Protein AF-A0A7S1BEJ1-F1 (afdb_monomer_lite)

Foldseek 3Di:
DDWDKDWDWDQDPVRDIDIDIKIFDFDPDALVPFQWDWDDPDPFFTQTQRSCLAAHGPTRTGPDIDDPDDDDDPSRCVRFPHWDQPVVVRDIDTADGGGDDDPPPPDDDDDDDDDDDDDDDDPDPPDPDDQDFFKAFWAFDFLVGDGDDFLAGFTAFTKWKKDFDFPPPDDPPDDDQFIAIAGEKAQDQFFFAAAADDQLQDDPPCPPSRPQDQDFLDPDDRDFDRADNRHHDYPRFKDFPLPDDGTPPWDFRQADPVNFTKTKDADDSGQKMWIFTKMWTPAKMFTFHPDDPDCDPVRDDTDGRDIQHGDIGTHTNGMPPPSGNHDGYQYPYQNHPNCVSSVFQKKKFDAASHDDPVCSRVGIMTTPRDPCVFSVFPKDKDQAPPGRWFFFQWKDWAPPFTQGDDRPATAHEIQNQRFFEDADPSSVVSCCVRQVWDQDPVFQWIKGACVSCPPPHRTWMWTATPPGWTFIFGNSLFFRQYDPPVPDPDDDPPDHNITTGRYGYDNPHGYDYNSRQNGSQWMWMQRSPVSMIMTGDDPGDDHDPPDD

InterPro domains:
  IPR021109 Aspartic peptidase domain superfamily [SSF50630] (210-518)

Organism: NCBI:txid216773

Secondary structure (DSSP, 8-state):
-EEEEEEEEEE-TT--EEEEEEEEEE-SS-GGGPPPEEEEEETTEEEEE-HHHHB-TTT-EEEEE--SS----HHHHTTSSEEEEETTTTEEEEET-------------------------------------EEEE-EEEETTSSB--TTTS-EEEEEEEEEE--S-TT--SS-PPPPEEEEEESS--S--EE-BSS-TT--TT-GGGS-S----SSS---------TT--B-GGGEEE-TTPPPPTT-EEEEE-TTSPEEEEEEEGGGTEEEEEEEEEESSEEEEEPPPPS---TT-PPPPEEEEEES-EEEEEEEEESTT-S---EEE-STT-HHHHHTT--EEEEE---SS-GGGGGG-EEEES--THHHHSSSEEEEE--STTEE-EEEEEETTS-EEEPPTTSPEEE-TT--SEEE--HHHHHHHHHHHT-EE-TTT-EEEEEHHHH-SSS--PEEEEETTTEEEEE-HHHHS------TTS-------SSEEEEEEEE-SS-EEE-HHHHHHSS-EEEEETTTTEEEEESS----------

Radius of gyration: 29.58 Å; chains: 1; bounding box: 91×78×64 Å

Sequence (548 aa):
GEWKEETIMHQDTNSNIYSETRQRLYAPFGQREAQNLSVKFLPDVVVSMPGNVWVTDKDGRTVFVTYHRNVFGLPLICSAKGWVFDDEHQVLHVVGGKRKDMILPMDKKAEVSSQNEKDDTGEKDDDPASPFDLEVPIDIWDVQSGPVEYGIVAPRYAIGYLHMDGNDSDDTTDGGAPFQQFTYDLGNPRFTTLISQECRACIPNDEDHCPSYVPSCEKNSTLCWPSHPYSFAPSTSYYDLASSSCPEGVEEAGFLEDGSRVCSMCFDGGDHSRFFTLAEASGNVLLLAPPSDKKDDNGSLQQIIHTIKNLQFGAMIRTVPPIDRVWANIGIGYRSSFLGQLNVTSVMLSMRSCGDTALFNDNKIIFNPAPWRYIESPSTTFSAPHNRMHLMDGFAFGMDTYVPLNSSDPFLIDTGNDNITVADKFVRQMLEEETGGTWNEDDGYLYVHEDFFNKSQERELTIVFHPGIEAIMPALAWAPVGRDEENNGSKRKLTGNMRKTIFSVGDHVNVLGLPFISCAGIDLVFDDQEHIFYIVGGTLNSPLSLQN

pLDDT: mean 73.97, std 19.06, range [26.23, 95.31]

Structure (mmCIF, N/CA/C/O backbone):
data_AF-A0A7S1BEJ1-F1
#
_entry.id   AF-A0A7S1BEJ1-F1
#
loop_
_atom_site.group_PDB
_atom_site.id
_atom_site.type_symbol
_atom_site.label_atom_id
_atom_site.label_alt_id
_atom_site.label_comp_id
_atom_site.label_asym_id
_atom_site.label_entity_id
_atom_site.label_seq_id
_atom_site.pdbx_PDB_ins_code
_atom_site.Cartn_x
_atom_site.Cartn_y
_atom_site.Cartn_z
_atom_site.occupancy
_atom_site.B_iso_or_equiv
_atom_site.auth_seq_id
_atom_site.auth_comp_id
_atom_site.auth_asym_id
_atom_site.auth_atom_id
_atom_site.pdbx_PDB_model_num
ATOM 1 N N . GLY A 1 1 ? -34.298 -36.357 25.812 1.00 81.56 1 GLY A N 1
ATOM 2 C CA . GLY A 1 1 ? -35.318 -35.334 26.089 1.00 81.56 1 GLY A CA 1
ATOM 3 C C . GLY A 1 1 ? -36.698 -35.900 25.846 1.00 81.56 1 GLY A C 1
ATOM 4 O O . GLY A 1 1 ? -36.796 -37.015 25.347 1.00 81.56 1 GLY A O 1
ATOM 5 N N . GLU A 1 2 ? -37.732 -35.143 26.192 1.00 92.69 2 GLU A N 1
ATOM 6 C CA . GLU A 1 2 ? -39.146 -35.477 25.977 1.00 92.69 2 GLU A CA 1
ATOM 7 C C . GLU A 1 2 ? -39.746 -34.515 24.942 1.00 92.69 2 GLU A C 1
ATOM 9 O O . GLU A 1 2 ? -39.470 -33.318 24.989 1.00 92.69 2 GLU A O 1
ATOM 14 N N . TRP A 1 3 ? -40.546 -35.020 24.002 1.00 93.69 3 TRP A N 1
ATOM 15 C CA . TRP A 1 3 ? -41.273 -34.177 23.051 1.00 93.69 3 TRP A CA 1
ATOM 16 C C . TRP A 1 3 ? -42.593 -33.712 23.667 1.00 93.69 3 TRP A C 1
ATOM 18 O O . TRP A 1 3 ? -43.375 -34.538 24.131 1.00 93.69 3 TRP A O 1
ATOM 28 N N . LYS A 1 4 ? -42.852 -32.402 23.653 1.00 93.25 4 LYS A N 1
ATOM 29 C CA . LYS A 1 4 ? -44.090 -31.795 24.165 1.00 93.25 4 LYS A CA 1
ATOM 30 C C . LYS A 1 4 ? -44.738 -30.936 23.092 1.00 93.25 4 LYS A C 1
ATOM 32 O O . LYS A 1 4 ? -44.036 -30.262 22.343 1.00 93.25 4 LYS A O 1
ATOM 37 N N . GLU A 1 5 ? -46.063 -30.955 23.015 1.00 93.06 5 GLU A N 1
ATOM 38 C CA . GLU A 1 5 ? -46.803 -30.079 22.106 1.00 93.06 5 GLU A CA 1
ATOM 39 C C . GLU A 1 5 ? -46.759 -28.625 22.589 1.00 93.06 5 GLU A C 1
ATOM 41 O O . GLU A 1 5 ? -47.086 -28.315 23.733 1.00 93.06 5 GLU A O 1
ATOM 46 N N . GLU A 1 6 ? -46.373 -27.727 21.688 1.00 88.94 6 GLU A N 1
ATOM 47 C CA . GLU A 1 6 ? -46.489 -26.283 21.825 1.00 88.94 6 GLU A CA 1
ATOM 48 C C . GLU A 1 6 ? -47.451 -25.772 20.753 1.00 88.94 6 GLU A C 1
ATOM 50 O O . GLU A 1 6 ? -47.273 -26.050 19.567 1.00 88.94 6 GLU A O 1
ATOM 55 N N . THR A 1 7 ? -48.446 -24.985 21.157 1.00 88.31 7 THR A N 1
ATOM 56 C CA . THR A 1 7 ? -49.274 -24.222 20.217 1.00 88.31 7 THR A CA 1
ATOM 57 C C . THR A 1 7 ? -48.805 -22.779 20.214 1.00 88.31 7 THR A C 1
ATOM 59 O O . THR A 1 7 ? -48.755 -22.137 21.264 1.00 88.31 7 THR A O 1
ATOM 62 N N . ILE A 1 8 ? -48.438 -22.280 19.039 1.00 83.88 8 ILE A N 1
ATOM 63 C CA . ILE A 1 8 ? -47.962 -20.914 18.844 1.00 83.88 8 ILE A CA 1
ATOM 64 C C . ILE A 1 8 ? -49.018 -20.129 18.100 1.00 83.88 8 ILE A C 1
ATOM 66 O O . ILE A 1 8 ? -49.513 -20.557 17.063 1.00 83.88 8 ILE A O 1
ATOM 70 N N . MET A 1 9 ? -49.345 -18.969 18.654 1.00 87.44 9 MET A N 1
ATOM 71 C CA . MET A 1 9 ? -50.264 -18.023 18.047 1.00 87.44 9 MET A CA 1
ATOM 72 C C . MET A 1 9 ? -49.454 -17.044 17.206 1.00 87.44 9 MET A C 1
ATOM 74 O O . MET A 1 9 ? -48.561 -16.368 17.717 1.00 87.44 9 MET A O 1
ATOM 78 N N . HIS A 1 10 ? -49.771 -16.981 15.924 1.00 83.81 10 HIS A N 1
ATOM 79 C CA . HIS A 1 10 ? -49.212 -16.031 14.981 1.00 83.81 10 HIS A CA 1
ATOM 80 C C . HIS A 1 10 ? -50.265 -14.977 14.658 1.00 83.81 10 HIS A C 1
ATOM 82 O O . HIS A 1 10 ? -51.442 -15.302 14.502 1.00 83.81 10 HIS A O 1
ATOM 88 N N . GLN A 1 11 ? -49.831 -13.726 14.545 1.00 89.81 11 GLN A N 1
ATOM 89 C CA . GLN A 1 11 ? -50.640 -12.632 14.027 1.00 89.81 11 GLN A CA 1
ATOM 90 C C . GLN A 1 11 ? -49.980 -12.149 12.739 1.00 89.81 11 GLN A C 1
ATOM 92 O O . GLN A 1 11 ? -48.809 -11.768 12.756 1.00 89.81 11 GLN A O 1
ATOM 97 N N . ASP A 1 12 ? -50.703 -12.220 11.623 1.00 83.25 12 ASP A N 1
ATOM 98 C CA . ASP A 1 12 ? 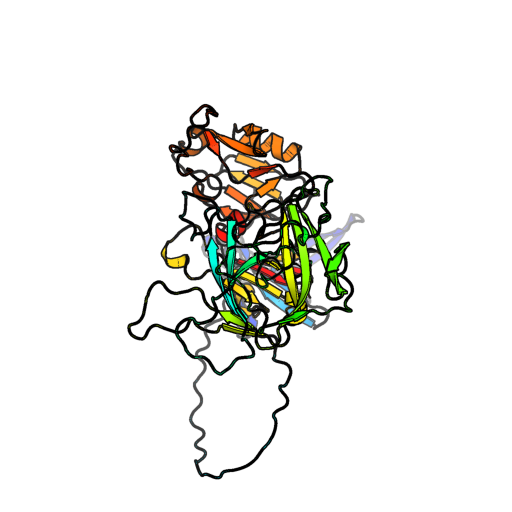-50.203 -11.694 10.354 1.00 83.25 12 ASP A CA 1
ATOM 99 C C . ASP A 1 12 ? -50.292 -10.155 10.306 1.00 83.25 12 ASP A C 1
ATOM 101 O O . ASP A 1 12 ? -50.854 -9.500 11.190 1.00 83.25 12 ASP A O 1
ATOM 105 N N . THR A 1 13 ? -49.745 -9.558 9.247 1.00 82.38 13 THR A N 1
ATOM 106 C CA . THR A 1 13 ? -49.783 -8.103 9.019 1.00 82.38 13 THR A CA 1
ATOM 107 C C . THR A 1 13 ? -51.200 -7.548 8.840 1.00 82.38 13 THR A C 1
ATOM 109 O O . THR A 1 13 ? -51.407 -6.347 9.003 1.00 82.38 13 THR A O 1
ATOM 112 N N . ASN A 1 14 ? -52.185 -8.408 8.570 1.00 88.81 14 ASN A N 1
ATOM 113 C CA . ASN A 1 14 ? -53.604 -8.069 8.474 1.00 88.81 14 ASN A CA 1
ATOM 114 C C . ASN A 1 14 ? -54.359 -8.319 9.792 1.00 88.81 14 ASN A C 1
ATOM 116 O O . ASN A 1 14 ? -55.584 -8.219 9.827 1.00 88.81 14 ASN A O 1
ATOM 120 N N . SER A 1 15 ? -53.645 -8.617 10.884 1.00 86.31 15 SER A N 1
ATOM 121 C CA . SER A 1 15 ? -54.206 -8.967 12.194 1.00 86.31 15 SER A CA 1
ATOM 122 C C . SER A 1 15 ? -55.048 -10.247 12.234 1.00 86.31 15 SER A C 1
ATOM 124 O O . SER A 1 15 ? -55.783 -10.461 13.200 1.00 86.31 15 SER A O 1
ATOM 126 N N . ASN A 1 16 ? -54.926 -11.133 11.245 1.00 85.81 16 ASN A N 1
ATOM 127 C CA . ASN A 1 16 ? -55.488 -12.472 11.350 1.00 85.81 16 ASN A CA 1
ATOM 128 C C . ASN A 1 16 ? -54.650 -13.292 12.325 1.00 85.81 16 ASN A C 1
ATOM 130 O O . ASN A 1 16 ? -53.423 -13.349 12.224 1.00 85.81 16 ASN A O 1
ATOM 134 N N . ILE A 1 17 ? -55.336 -13.954 13.252 1.00 88.12 17 ILE A N 1
ATOM 135 C CA . ILE A 1 17 ? -54.710 -14.842 14.221 1.00 88.12 17 ILE A CA 1
ATOM 136 C C . ILE A 1 17 ? -54.832 -16.274 13.709 1.00 88.12 17 ILE A C 1
ATOM 138 O O . ILE A 1 17 ? -55.942 -16.769 13.508 1.00 88.12 17 ILE A O 1
ATOM 142 N N . TYR A 1 18 ? -53.702 -16.952 13.537 1.00 88.94 18 TYR A N 1
ATOM 143 C CA . TYR A 1 18 ? -53.661 -18.385 13.254 1.00 88.94 18 TYR A CA 1
ATOM 144 C C . TYR A 1 18 ? -52.780 -19.106 14.272 1.00 88.94 18 TYR A C 1
ATOM 146 O O . TYR A 1 18 ? -51.861 -18.525 14.847 1.00 88.94 18 TYR A O 1
ATOM 154 N N . SER A 1 19 ? -53.082 -20.376 14.531 1.00 87.12 19 SER A N 1
ATOM 155 C CA . SER A 1 19 ? -52.344 -21.194 15.491 1.00 87.12 19 SER A CA 1
ATOM 156 C C . SER A 1 19 ? -51.588 -22.307 14.776 1.00 87.12 19 SER A C 1
ATOM 158 O O . SER A 1 19 ? -52.175 -23.031 13.973 1.00 87.12 19 SER A O 1
ATOM 160 N N . GLU A 1 20 ? -50.318 -22.490 15.116 1.00 86.62 20 GLU A N 1
ATOM 161 C CA . GLU A 1 20 ? -49.502 -23.619 14.672 1.00 86.62 20 GLU A CA 1
ATOM 162 C C . GLU A 1 20 ? -49.166 -24.504 15.877 1.00 86.62 20 GLU A C 1
ATOM 164 O O . GLU A 1 20 ? -48.533 -24.052 16.835 1.00 86.62 20 GLU A O 1
ATOM 169 N N . THR A 1 21 ? -49.597 -25.766 15.846 1.00 87.12 21 THR A N 1
ATOM 170 C CA . THR A 1 21 ? -49.218 -26.766 16.853 1.00 87.12 21 THR A CA 1
ATOM 171 C C . THR A 1 21 ? -48.009 -27.546 16.361 1.00 87.12 21 THR A C 1
ATOM 173 O O . THR A 1 21 ? -48.030 -28.122 15.274 1.00 87.12 21 THR A O 1
ATOM 176 N N . ARG A 1 22 ? -46.955 -27.582 17.175 1.00 90.31 22 ARG A N 1
ATOM 177 C CA . ARG A 1 22 ? -45.702 -28.283 16.882 1.00 90.31 22 ARG A CA 1
ATOM 178 C C . ARG A 1 22 ? -45.174 -28.973 18.127 1.00 90.31 22 ARG A C 1
ATOM 180 O O . ARG A 1 22 ? -45.293 -28.451 19.229 1.00 90.31 22 ARG A O 1
ATOM 187 N N . GLN A 1 23 ? -44.558 -30.137 17.975 1.00 92.75 23 GLN A N 1
ATOM 188 C CA . GLN A 1 23 ? -43.848 -30.781 19.079 1.00 92.75 23 GLN A CA 1
ATOM 189 C C . GLN A 1 23 ? -42.449 -30.184 19.212 1.00 92.75 23 GLN A C 1
ATOM 191 O O . GLN A 1 23 ? -41.734 -30.072 18.216 1.00 92.75 23 GLN A O 1
ATOM 196 N N . ARG A 1 24 ? -42.037 -29.844 20.431 1.00 92.19 24 ARG A N 1
ATOM 197 C CA . ARG A 1 24 ? -40.690 -29.380 20.769 1.00 92.19 24 ARG A CA 1
ATOM 198 C C . ARG A 1 24 ? -40.012 -30.355 21.720 1.00 92.19 24 ARG A C 1
ATOM 200 O O . ARG A 1 24 ? -40.651 -30.877 22.631 1.00 92.19 24 ARG A O 1
ATOM 207 N N . LEU A 1 25 ? -38.718 -30.583 21.522 1.00 93.25 25 LEU A N 1
ATOM 208 C CA . LEU A 1 25 ? -37.916 -31.398 22.425 1.00 93.25 25 LEU A CA 1
ATOM 209 C C . LEU A 1 25 ? -37.518 -30.579 23.658 1.00 93.25 25 LEU A C 1
ATOM 211 O O . LEU A 1 25 ? -36.999 -29.466 23.541 1.00 93.25 25 LEU A O 1
ATOM 215 N N . TYR A 1 26 ? -37.699 -31.166 24.832 1.00 92.81 26 TYR A N 1
ATOM 216 C CA . TYR A 1 26 ? -37.247 -30.639 26.112 1.00 92.81 26 TYR A CA 1
ATOM 217 C C . TYR A 1 26 ? -36.116 -31.508 26.661 1.00 92.81 26 TYR A C 1
ATOM 219 O O . TYR A 1 26 ? -36.224 -32.737 26.724 1.00 92.81 26 TYR A O 1
ATOM 227 N N . ALA A 1 27 ? -35.007 -30.881 27.032 1.00 90.12 27 ALA A N 1
ATOM 228 C CA . ALA A 1 27 ? -33.897 -31.515 27.718 1.00 90.12 27 ALA A CA 1
ATOM 229 C C . ALA A 1 27 ? -34.258 -31.769 29.194 1.00 90.12 27 ALA A C 1
ATOM 231 O O . ALA A 1 27 ? -34.987 -30.983 29.795 1.00 90.12 27 ALA A O 1
ATOM 232 N N . PRO A 1 28 ? -33.746 -32.852 29.805 1.00 87.50 28 PRO A N 1
ATOM 233 C CA . PRO A 1 28 ? -33.946 -33.126 31.229 1.00 87.50 28 PRO A CA 1
ATOM 234 C C . PRO A 1 28 ? -33.048 -32.268 32.143 1.00 87.50 28 PRO A C 1
ATOM 236 O O . PRO A 1 28 ? -32.980 -32.532 33.338 1.00 87.50 28 PRO A O 1
ATOM 239 N N . PHE A 1 29 ? -32.340 -31.286 31.584 1.00 84.00 29 PHE A N 1
ATOM 240 C CA . PHE A 1 29 ? -31.367 -30.424 32.249 1.00 84.00 29 PHE A CA 1
ATOM 241 C C . PHE A 1 29 ? -31.545 -28.969 31.796 1.00 84.00 29 PHE A C 1
ATOM 243 O O . PHE A 1 29 ? -32.095 -28.707 30.722 1.00 84.00 29 PHE A O 1
ATOM 250 N N . GLY A 1 30 ? -31.085 -28.029 32.623 1.00 80.75 30 GLY A N 1
ATOM 251 C CA . GLY A 1 30 ? -31.092 -26.595 32.318 1.00 80.75 30 GLY A CA 1
ATOM 252 C C . GLY A 1 30 ? -29.872 -26.146 31.508 1.00 80.75 30 GLY A C 1
ATOM 253 O O . GLY A 1 30 ? -28.947 -26.916 31.253 1.00 80.75 30 GLY A O 1
ATOM 254 N N . GLN A 1 31 ? -29.840 -24.863 31.145 1.00 77.69 31 GLN A N 1
ATOM 255 C CA . GLN A 1 31 ? -28.784 -24.257 30.322 1.00 77.69 31 GLN A CA 1
ATOM 256 C C . GLN A 1 31 ? -27.377 -24.444 30.895 1.00 77.69 31 GLN A C 1
ATOM 258 O O . GLN A 1 31 ? -26.431 -24.699 30.157 1.00 77.69 31 GLN A O 1
ATOM 263 N N . ARG A 1 32 ? -27.239 -24.320 32.222 1.00 75.00 32 ARG A N 1
ATOM 264 C CA . ARG A 1 32 ? -25.950 -24.405 32.930 1.00 75.00 32 ARG A CA 1
ATOM 265 C C . ARG A 1 32 ? -25.294 -25.782 32.847 1.00 75.00 32 ARG A C 1
ATOM 267 O O . ARG A 1 32 ? -24.093 -25.894 33.059 1.00 75.00 32 ARG A O 1
ATOM 274 N N . GLU A 1 33 ? -26.082 -26.809 32.555 1.00 79.56 33 GLU A N 1
ATOM 275 C CA . GLU A 1 33 ? -25.636 -28.198 32.430 1.00 79.56 33 GLU A CA 1
ATOM 276 C C . GLU A 1 33 ? -25.561 -28.646 30.961 1.00 79.56 33 GLU A C 1
ATOM 278 O O . GLU A 1 33 ? -25.064 -29.734 30.664 1.00 79.56 33 GLU A O 1
ATOM 283 N N . ALA A 1 34 ? -26.039 -27.815 30.029 1.00 84.88 34 ALA A N 1
ATOM 284 C CA . ALA A 1 34 ? -26.029 -28.123 28.611 1.00 84.88 34 ALA A CA 1
ATOM 285 C C . ALA A 1 34 ? -24.599 -28.040 28.056 1.00 84.88 34 ALA A C 1
ATOM 287 O O . ALA A 1 34 ? -23.943 -27.001 28.096 1.00 84.88 34 ALA A O 1
ATOM 288 N N . GLN A 1 35 ? -24.120 -29.152 27.503 1.00 89.56 35 GLN A N 1
ATOM 289 C CA . GLN A 1 35 ? -22.860 -29.192 26.761 1.00 89.56 35 GLN A CA 1
ATOM 290 C C . GLN A 1 35 ? -23.023 -28.561 25.376 1.00 89.56 35 GLN A C 1
ATOM 292 O O . GLN A 1 35 ? -24.140 -28.391 24.885 1.00 89.56 35 GLN A O 1
ATOM 297 N N . ASN A 1 36 ? -21.909 -28.256 24.712 1.00 88.88 36 ASN A N 1
ATOM 298 C CA . ASN A 1 36 ? -21.948 -27.802 23.325 1.00 88.88 36 ASN A CA 1
ATOM 299 C C . ASN A 1 36 ? -22.544 -28.888 22.421 1.00 88.88 36 ASN A C 1
ATOM 301 O O . ASN A 1 36 ? -22.179 -30.062 22.505 1.00 88.88 36 ASN A O 1
ATOM 305 N N . LEU A 1 37 ? -23.445 -28.481 21.533 1.00 88.62 37 LEU A N 1
ATOM 306 C CA . LEU A 1 37 ? -24.059 -29.349 20.539 1.00 88.62 37 LEU A CA 1
ATOM 307 C C . LEU A 1 37 ? -23.297 -29.229 19.222 1.00 88.62 37 LEU A C 1
ATOM 309 O O . LEU A 1 37 ? -23.280 -28.168 18.604 1.00 88.62 37 LEU A O 1
ATOM 313 N N . SER A 1 38 ? -22.689 -30.325 18.776 1.00 87.75 38 SER A N 1
ATOM 314 C CA . SER A 1 38 ? -21.991 -30.387 17.491 1.00 87.75 38 SER A CA 1
ATOM 315 C C . SER A 1 38 ? -22.916 -30.892 16.384 1.00 87.75 38 SER A C 1
ATOM 317 O O . SER A 1 38 ? -23.345 -32.047 16.409 1.00 87.75 38 SER A O 1
ATOM 319 N N . VAL A 1 39 ? -23.181 -30.048 15.388 1.00 84.06 39 VAL A N 1
ATOM 320 C CA . VAL A 1 39 ? -23.925 -30.400 14.172 1.00 84.06 39 VAL A CA 1
ATOM 321 C C . VAL A 1 39 ? -22.936 -30.687 13.047 1.00 84.06 39 VAL A C 1
ATOM 323 O O . VAL A 1 39 ? -22.055 -29.874 12.769 1.00 84.06 39 VAL A O 1
ATOM 326 N N . LYS A 1 40 ? -23.075 -31.854 12.411 1.00 82.56 40 LYS A N 1
ATOM 327 C CA . LYS A 1 40 ? -22.219 -32.297 11.302 1.00 82.56 40 LYS A CA 1
ATOM 328 C C . LYS A 1 40 ? -22.980 -32.190 9.985 1.00 82.56 40 LYS A C 1
ATOM 330 O O . LYS A 1 40 ? -24.031 -32.813 9.856 1.00 82.56 40 LYS A O 1
ATOM 335 N N . PHE A 1 41 ? -22.450 -31.423 9.037 1.00 70.25 41 PHE A N 1
ATOM 336 C CA . PHE A 1 41 ? -23.074 -31.191 7.724 1.00 70.25 41 PHE A CA 1
ATOM 337 C C . PHE A 1 41 ? -22.507 -32.123 6.646 1.00 70.25 41 PHE A C 1
ATOM 339 O O . PHE A 1 41 ? -23.242 -32.652 5.820 1.00 70.25 41 PHE A O 1
ATOM 346 N N . LEU A 1 42 ? -21.200 -32.372 6.719 1.00 68.00 42 LEU A N 1
ATOM 347 C CA . LEU A 1 42 ? -20.400 -33.291 5.905 1.00 68.00 42 LEU A CA 1
ATOM 348 C C . LEU A 1 42 ? -19.335 -33.928 6.828 1.00 68.00 42 LEU A C 1
ATOM 350 O O . LEU A 1 42 ? -19.236 -33.500 7.984 1.00 68.00 42 LEU A O 1
ATOM 354 N N . PRO A 1 43 ? -18.547 -34.936 6.392 1.00 56.78 43 PRO A N 1
ATOM 355 C CA . PRO A 1 43 ? -17.568 -35.617 7.255 1.00 56.78 43 PRO A CA 1
ATOM 356 C C . PRO A 1 43 ? -16.612 -34.659 7.986 1.00 56.78 43 PRO A C 1
ATOM 358 O O . PRO A 1 43 ? -16.205 -34.938 9.116 1.00 56.78 43 PRO A O 1
ATOM 361 N N . ASP A 1 44 ? -16.359 -33.502 7.369 1.00 64.88 44 ASP A N 1
ATOM 362 C CA . ASP A 1 44 ? -15.305 -32.567 7.750 1.00 64.88 44 ASP A CA 1
ATOM 363 C C . ASP A 1 44 ? -15.818 -31.245 8.347 1.00 64.88 44 ASP A C 1
ATOM 365 O O . ASP A 1 44 ? -15.019 -30.470 8.868 1.00 64.88 44 ASP A O 1
ATOM 369 N N . VAL A 1 45 ? -17.129 -30.971 8.295 1.00 72.19 45 VAL A N 1
ATOM 370 C CA . VAL A 1 45 ? -17.702 -29.682 8.728 1.00 72.19 45 VAL A CA 1
ATOM 371 C C . VAL A 1 45 ? -18.531 -29.871 9.990 1.00 72.19 45 VAL A C 1
ATOM 373 O O . VAL A 1 45 ? -19.605 -30.484 9.966 1.00 72.19 45 VAL A O 1
ATOM 376 N N . VAL A 1 46 ? -18.030 -29.309 11.093 1.00 81.00 46 VAL A N 1
ATOM 377 C CA . VAL A 1 46 ? -18.680 -29.342 12.406 1.00 81.00 46 VAL A CA 1
ATOM 378 C C . VAL A 1 46 ? -18.934 -27.925 12.905 1.00 81.00 46 VAL A C 1
ATOM 380 O O . VAL A 1 46 ? -17.993 -27.183 13.183 1.00 81.00 46 VAL A O 1
ATOM 383 N N . VAL A 1 47 ? -20.209 -27.584 13.095 1.00 81.75 47 VAL A N 1
ATOM 384 C CA . VAL A 1 47 ? -20.630 -26.351 13.777 1.00 81.75 47 VAL A CA 1
ATOM 385 C C . VAL A 1 47 ? -20.970 -26.698 15.219 1.00 81.75 47 VAL A C 1
ATOM 387 O O . VAL A 1 47 ? -21.748 -27.619 15.470 1.00 81.75 47 VAL A O 1
ATOM 390 N N . SER A 1 48 ? -20.372 -25.990 16.176 1.00 86.88 48 SER A N 1
ATOM 391 C CA . SER A 1 48 ? -20.629 -26.205 17.603 1.00 86.88 48 SER A CA 1
ATOM 392 C C . SER A 1 48 ? -21.488 -25.078 18.157 1.00 86.88 48 SER A C 1
ATOM 394 O O . SER A 1 48 ? -21.034 -23.944 18.233 1.00 86.88 48 SER A O 1
ATOM 396 N N . MET A 1 49 ? -22.708 -25.402 18.578 1.00 88.94 49 MET A N 1
ATOM 397 C CA . MET A 1 49 ? -23.584 -24.470 19.283 1.00 88.94 49 MET A CA 1
ATOM 398 C C . MET A 1 49 ? -23.304 -24.534 20.789 1.00 88.94 49 MET A C 1
ATOM 400 O O . MET A 1 49 ? -23.381 -25.629 21.361 1.00 88.94 49 MET A O 1
ATOM 404 N N . PRO A 1 50 ? -23.015 -23.405 21.456 1.00 87.25 50 PRO A N 1
ATOM 405 C CA . PRO A 1 50 ? -22.897 -23.352 22.908 1.00 87.25 50 PRO A CA 1
ATOM 406 C C . PRO A 1 50 ? -24.151 -23.871 23.621 1.00 87.25 50 PRO A C 1
ATOM 408 O O . PRO A 1 50 ? -25.267 -23.672 23.140 1.00 87.25 50 PRO A O 1
ATOM 411 N N . GLY A 1 51 ? -23.987 -24.504 24.787 1.00 86.69 51 GLY A N 1
ATOM 412 C CA . GLY A 1 51 ? -25.098 -25.032 25.598 1.00 86.69 51 GLY A CA 1
ATOM 413 C C . GLY A 1 51 ? -26.242 -24.038 25.821 1.00 86.69 51 GLY A C 1
ATOM 414 O O . GLY A 1 51 ? -27.417 -24.393 25.723 1.00 86.69 51 GLY A O 1
ATOM 415 N N . ASN A 1 52 ? -25.887 -22.767 26.022 1.00 84.81 52 ASN A N 1
ATOM 416 C CA . ASN A 1 52 ? -26.817 -21.658 26.207 1.00 84.81 52 ASN A CA 1
ATOM 417 C C . ASN A 1 52 ? -27.532 -21.151 24.959 1.00 84.81 52 ASN A C 1
ATOM 419 O O . ASN A 1 52 ? -28.454 -20.348 25.075 1.00 84.81 52 ASN A O 1
ATOM 423 N N . VAL A 1 53 ? -27.126 -21.610 23.782 1.00 85.62 53 VAL A N 1
ATOM 424 C CA . VAL A 1 53 ? -27.771 -21.267 22.514 1.00 85.62 53 VAL A CA 1
ATOM 425 C C . VAL A 1 53 ? -28.841 -22.295 22.155 1.00 85.62 53 VAL A C 1
ATOM 427 O O . VAL A 1 53 ? -29.875 -21.936 21.592 1.00 85.62 53 VAL A O 1
ATOM 430 N N . TRP A 1 54 ? -28.631 -23.575 22.491 1.00 89.44 54 TRP A N 1
ATOM 431 C CA . TRP A 1 54 ? -29.537 -24.650 22.075 1.00 89.44 54 TRP A CA 1
ATOM 432 C C . TRP A 1 54 ? -30.487 -25.168 23.174 1.00 89.44 54 TRP A C 1
ATOM 434 O O . TRP A 1 54 ? -31.445 -25.870 22.834 1.00 89.44 54 TRP A O 1
ATOM 444 N N . VAL A 1 55 ? -30.281 -24.788 24.446 1.00 90.19 55 VAL A N 1
ATOM 445 C CA . VAL A 1 55 ? -31.172 -25.055 25.599 1.00 90.19 55 VAL A CA 1
ATOM 446 C C . VAL A 1 55 ? -31.441 -23.761 26.371 1.00 90.19 55 VAL A C 1
ATOM 448 O O . VAL A 1 55 ? -30.517 -22.987 26.587 1.00 90.19 55 VAL A O 1
ATOM 451 N N . THR A 1 56 ? -32.674 -23.526 26.830 1.00 79.75 56 THR A N 1
ATOM 452 C CA . THR A 1 56 ? -33.021 -22.365 27.674 1.00 79.75 56 THR A CA 1
ATOM 453 C C . THR A 1 56 ? -33.054 -22.696 29.170 1.00 79.75 56 THR A C 1
ATOM 455 O O . THR A 1 56 ? -33.421 -23.796 29.587 1.00 79.75 56 THR A O 1
ATOM 458 N N . ASP A 1 57 ? -32.723 -21.698 29.997 1.00 66.69 57 ASP A N 1
ATOM 459 C CA . ASP A 1 57 ? -32.519 -21.827 31.451 1.00 66.69 57 ASP A CA 1
ATOM 460 C C . ASP A 1 57 ? -33.746 -22.233 32.289 1.00 66.69 57 ASP A C 1
ATOM 462 O O . ASP A 1 57 ? -33.586 -22.830 33.351 1.00 66.69 57 ASP A O 1
ATOM 466 N N . LYS A 1 58 ? -34.974 -21.899 31.873 1.00 68.94 58 LYS A N 1
ATOM 467 C CA . LYS A 1 58 ? -36.139 -21.945 32.784 1.00 68.94 58 LYS A CA 1
ATOM 468 C C . LYS A 1 58 ? -36.923 -23.259 32.779 1.00 68.94 58 LYS A C 1
ATOM 470 O O . LYS A 1 58 ? -37.622 -23.546 33.745 1.00 68.94 58 LYS A O 1
ATOM 475 N N . ASP A 1 59 ? -36.834 -24.034 31.710 1.00 81.50 59 ASP A N 1
ATOM 476 C CA . ASP A 1 59 ? -37.748 -25.147 31.443 1.00 81.50 59 ASP A CA 1
ATOM 477 C C . ASP A 1 59 ? -37.103 -26.300 30.658 1.00 81.50 59 ASP A C 1
ATOM 479 O O . ASP A 1 59 ? -37.782 -27.280 30.357 1.00 81.50 59 ASP A O 1
ATOM 483 N N . GLY A 1 60 ? -35.805 -26.213 30.336 1.00 86.25 60 GLY A N 1
ATOM 484 C CA . GLY A 1 60 ? -35.109 -27.212 29.517 1.00 86.25 60 GLY A CA 1
ATOM 485 C C . GLY A 1 60 ? -35.565 -27.202 28.056 1.00 86.25 60 GLY A C 1
ATOM 486 O O . GLY A 1 60 ? -35.361 -28.172 27.328 1.00 86.25 60 GLY A O 1
ATOM 487 N N . ARG A 1 61 ? -36.223 -26.130 27.603 1.00 90.12 61 ARG A N 1
ATOM 488 C CA . ARG A 1 61 ? -36.711 -25.999 26.229 1.00 90.12 61 ARG A CA 1
ATOM 489 C C . ARG A 1 61 ? -35.526 -25.956 25.264 1.00 90.12 61 ARG A C 1
ATOM 491 O O . ARG A 1 61 ? -34.586 -25.195 25.473 1.00 90.12 61 ARG A O 1
ATOM 498 N N . THR A 1 62 ? -35.563 -26.766 24.204 1.00 92.19 62 THR A N 1
ATOM 499 C CA . THR A 1 62 ? -34.471 -26.818 23.213 1.00 92.19 62 THR A CA 1
ATOM 500 C C . THR A 1 62 ? -34.848 -26.161 21.888 1.00 92.19 62 THR A C 1
ATOM 502 O O . THR A 1 62 ? -36.021 -25.876 21.625 1.00 92.19 62 THR A O 1
ATOM 505 N N . VAL A 1 63 ? -33.862 -25.958 21.015 1.00 89.25 63 VAL A N 1
ATOM 506 C CA . VAL A 1 63 ? -34.060 -25.462 19.638 1.00 89.25 63 VAL A CA 1
ATOM 507 C C . VAL A 1 63 ? -34.660 -26.497 18.678 1.00 89.25 63 VAL A C 1
ATOM 509 O O . VAL A 1 63 ? -35.044 -26.132 17.570 1.00 89.25 63 VAL A O 1
ATOM 512 N N . PHE A 1 64 ? -34.788 -27.765 19.083 1.00 89.94 64 PHE A N 1
ATOM 513 C CA . PHE A 1 64 ? -35.332 -28.822 18.229 1.00 89.94 64 PHE A CA 1
ATOM 514 C C . PHE A 1 64 ? -36.857 -28.846 18.261 1.00 89.94 64 PHE A C 1
ATOM 516 O O . PHE A 1 64 ? -37.479 -29.029 19.311 1.00 89.94 64 PHE A O 1
ATOM 523 N N . VAL A 1 65 ? -37.459 -28.708 17.083 1.00 89.06 65 VAL A N 1
ATOM 524 C CA . VAL A 1 65 ? -38.908 -28.672 16.891 1.00 89.06 65 VAL A CA 1
ATOM 525 C C . VAL A 1 65 ? -39.269 -29.543 15.699 1.00 89.06 65 VAL A C 1
ATOM 527 O O . VAL A 1 65 ? -38.542 -29.578 14.710 1.00 89.06 65 VAL A O 1
ATOM 530 N N . THR A 1 66 ? -40.395 -30.238 15.786 1.00 85.69 66 THR A N 1
ATOM 531 C CA . THR A 1 66 ? -41.000 -30.898 14.630 1.00 85.69 66 THR A CA 1
ATOM 532 C C . THR A 1 66 ? -41.484 -29.841 13.650 1.00 85.69 66 THR A C 1
ATOM 534 O O . THR A 1 66 ? -42.182 -28.893 14.008 1.00 85.69 66 THR A O 1
ATOM 537 N N . TYR A 1 67 ? -41.068 -29.996 12.403 1.00 79.56 67 TYR A N 1
ATOM 538 C CA . TYR A 1 67 ? -41.444 -29.128 11.304 1.00 79.56 67 TYR A CA 1
ATOM 539 C C . TYR A 1 67 ? -41.626 -29.992 10.059 1.00 79.56 67 TYR A C 1
ATOM 541 O O . TYR A 1 67 ? -41.122 -31.114 9.995 1.00 79.56 67 TYR A O 1
ATOM 549 N N . HIS A 1 68 ? -42.353 -29.497 9.060 1.00 75.69 68 HIS A N 1
ATOM 550 C CA . HIS A 1 68 ? -42.662 -30.282 7.859 1.00 75.69 68 HIS A CA 1
ATOM 551 C C . HIS A 1 68 ? -41.418 -30.598 6.999 1.00 75.69 68 HIS A C 1
ATOM 553 O O . HIS A 1 68 ? -41.495 -31.424 6.090 1.00 75.69 68 HIS A O 1
ATOM 559 N N . ARG A 1 69 ? -40.276 -29.951 7.281 1.00 77.75 69 ARG A N 1
ATOM 560 C CA . ARG A 1 69 ? -38.952 -30.187 6.683 1.00 77.75 69 ARG A CA 1
ATOM 561 C C . ARG A 1 69 ? -37.858 -29.980 7.730 1.00 77.75 69 ARG A C 1
ATOM 563 O O . ARG A 1 69 ? -38.066 -29.266 8.708 1.00 77.75 69 ARG A O 1
ATOM 570 N N . ASN A 1 70 ? -36.679 -30.545 7.483 1.00 78.81 70 ASN A N 1
ATOM 571 C CA . ASN A 1 70 ? -35.485 -30.207 8.254 1.00 78.81 70 ASN A CA 1
ATOM 572 C C . ASN A 1 70 ? -35.054 -28.785 7.889 1.00 78.81 70 ASN A C 1
ATOM 574 O O . ASN A 1 70 ? -34.745 -28.515 6.730 1.00 78.81 70 ASN A O 1
ATOM 578 N N . VAL A 1 71 ? -35.062 -27.883 8.867 1.00 81.38 71 VAL A N 1
ATOM 579 C CA . VAL A 1 71 ? -34.688 -26.477 8.687 1.00 81.38 71 VAL A CA 1
ATOM 580 C C . VAL A 1 71 ? -33.642 -26.121 9.729 1.00 81.38 71 VAL A C 1
ATOM 582 O O . VAL A 1 71 ? -33.817 -26.400 10.917 1.00 81.38 71 VAL A O 1
ATOM 585 N N . PHE A 1 72 ? -32.561 -25.484 9.289 1.00 83.19 72 PHE A N 1
ATOM 586 C CA . PHE A 1 72 ? -31.594 -24.882 10.192 1.00 83.19 72 PHE A CA 1
ATOM 587 C C . PHE A 1 72 ? -32.111 -23.515 10.630 1.00 83.19 72 PHE A C 1
ATOM 589 O O . PHE A 1 72 ? -32.27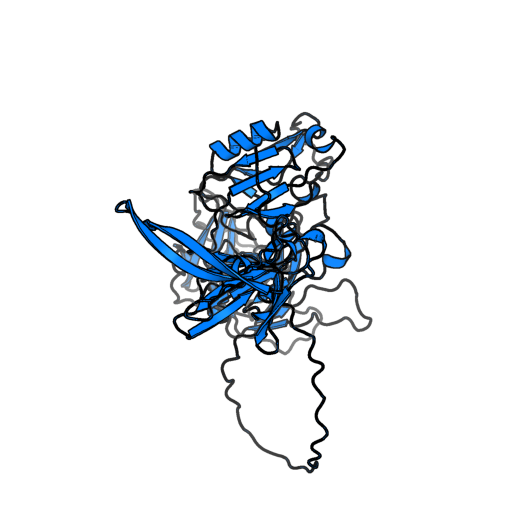1 -22.606 9.824 1.00 83.19 72 PHE A O 1
ATOM 596 N N . GLY A 1 73 ? -32.442 -23.395 11.914 1.00 82.69 73 GLY A N 1
ATOM 597 C CA . GLY A 1 73 ? -32.901 -22.137 12.490 1.00 82.69 73 GLY A CA 1
ATOM 598 C C . GLY A 1 73 ? -31.750 -21.188 12.822 1.00 82.69 73 GLY A C 1
ATOM 599 O O . GLY A 1 73 ? -30.592 -21.598 12.921 1.00 82.69 73 GLY A O 1
ATOM 600 N N . LEU A 1 74 ? -32.107 -19.933 13.106 1.00 80.31 74 LEU A N 1
ATOM 601 C CA . LEU A 1 74 ? -31.181 -18.877 13.529 1.00 80.31 74 LEU A CA 1
ATOM 602 C C . LEU A 1 74 ? -30.165 -19.294 14.607 1.00 80.31 74 LEU A C 1
ATOM 604 O O . LEU A 1 74 ? -29.006 -18.937 14.447 1.00 80.31 74 LEU A O 1
ATOM 608 N N . PRO A 1 75 ? -30.507 -20.080 15.652 1.00 84.25 75 PRO A N 1
ATOM 609 C CA . PRO A 1 75 ? -29.521 -20.464 16.666 1.00 84.25 75 PRO A CA 1
ATOM 610 C C . PRO A 1 75 ? -28.290 -21.175 16.091 1.00 84.25 75 PRO A C 1
ATOM 612 O O . PRO A 1 75 ? -27.173 -20.928 16.536 1.00 84.25 75 PRO A O 1
ATOM 615 N N . LEU A 1 76 ? -28.478 -22.024 15.075 1.00 83.88 76 LEU A N 1
ATOM 616 C CA . LEU A 1 76 ? -27.371 -22.702 14.404 1.00 83.88 76 LEU A CA 1
ATOM 617 C C . LEU A 1 76 ? -26.654 -21.775 13.426 1.00 83.88 76 LEU A C 1
ATOM 619 O O . LEU A 1 76 ? -25.427 -21.795 13.371 1.00 83.88 76 LEU A O 1
ATOM 623 N N . ILE A 1 77 ? -27.412 -20.951 12.697 1.00 82.50 77 ILE A N 1
ATOM 624 C CA . ILE A 1 77 ? -26.859 -19.992 11.736 1.00 82.50 77 ILE A CA 1
ATOM 625 C C . ILE A 1 77 ? -25.925 -19.009 12.461 1.00 82.50 77 ILE A C 1
ATOM 627 O O . ILE A 1 77 ? -24.770 -18.856 12.084 1.00 82.50 77 ILE A O 1
ATOM 631 N N . CYS A 1 78 ? -26.365 -18.442 13.581 1.00 78.56 78 CYS A N 1
ATOM 632 C CA . CYS A 1 78 ? -25.564 -17.531 14.398 1.00 78.56 78 CYS A CA 1
ATOM 633 C C . CYS A 1 78 ? -24.419 -18.219 15.168 1.00 78.56 78 CYS A C 1
ATOM 635 O O . CYS A 1 78 ? -23.615 -17.530 15.784 1.00 78.56 78 CYS A O 1
ATOM 637 N N . SER A 1 79 ? -24.352 -19.557 15.182 1.00 80.44 79 SER A N 1
ATOM 638 C CA . SER A 1 79 ? -23.274 -20.302 15.855 1.00 80.44 79 SER A CA 1
ATOM 639 C C . SER A 1 79 ? -22.095 -20.645 14.941 1.00 80.44 79 SER A C 1
ATOM 641 O O . SER A 1 79 ? -21.066 -21.108 15.433 1.00 80.44 79 SER A O 1
ATOM 643 N N . ALA A 1 80 ? -22.226 -20.463 13.624 1.00 78.50 80 ALA A N 1
ATOM 644 C CA . ALA A 1 80 ? -21.079 -20.487 12.717 1.00 78.50 80 ALA A CA 1
ATOM 645 C C . ALA A 1 80 ? -20.508 -19.071 12.568 1.00 78.50 80 ALA A C 1
ATOM 647 O O . ALA A 1 80 ? -21.210 -18.094 12.823 1.00 78.50 80 ALA A O 1
ATOM 648 N N . LYS A 1 81 ? -19.250 -18.949 12.126 1.00 73.69 81 LYS A N 1
ATOM 649 C CA . LYS A 1 81 ? -18.654 -17.627 11.868 1.00 73.69 81 LYS A CA 1
ATOM 650 C C . LYS A 1 81 ? -19.271 -16.946 10.643 1.00 73.69 81 LYS A C 1
ATOM 652 O O . LYS A 1 81 ? -19.236 -15.729 10.550 1.00 73.69 81 LYS A O 1
ATOM 657 N N . GLY A 1 82 ? -19.843 -17.724 9.726 1.00 75.94 82 GLY A N 1
ATOM 658 C CA . GLY A 1 82 ? -20.510 -17.210 8.537 1.00 75.94 82 GLY A CA 1
ATOM 659 C C . GLY A 1 82 ? -21.126 -18.316 7.688 1.00 75.94 82 GLY A C 1
ATOM 660 O O . GLY A 1 82 ? -20.793 -19.495 7.838 1.00 75.94 82 GLY A O 1
ATOM 661 N N . TRP A 1 83 ? -22.025 -17.911 6.795 1.00 82.06 83 TRP A N 1
ATOM 662 C CA . TRP A 1 83 ? -22.667 -18.768 5.802 1.00 82.06 83 TRP A CA 1
ATOM 663 C C . TRP A 1 83 ? -22.649 -18.045 4.465 1.00 82.06 83 TRP A C 1
ATOM 665 O O . TRP A 1 83 ? -23.081 -16.896 4.401 1.00 82.06 83 TRP A O 1
ATOM 675 N N . VAL A 1 84 ? -22.184 -18.718 3.417 1.00 80.12 84 VAL A N 1
ATOM 676 C CA . VAL A 1 84 ? -22.276 -18.216 2.042 1.00 80.12 84 VAL A CA 1
ATOM 677 C C . VAL A 1 84 ? -23.157 -19.172 1.257 1.00 80.12 84 VAL A C 1
ATOM 679 O O . VAL A 1 84 ? -22.860 -20.365 1.167 1.00 80.12 84 VAL A O 1
ATOM 682 N N . PHE A 1 85 ? -24.261 -18.641 0.742 1.00 84.00 85 PHE A N 1
ATOM 683 C CA . PHE A 1 85 ? -25.177 -19.350 -0.142 1.00 84.00 85 PHE A CA 1
ATOM 684 C C . PHE A 1 85 ? -24.762 -19.031 -1.577 1.00 84.00 85 PHE A C 1
ATOM 686 O O . PHE A 1 85 ? -25.029 -17.937 -2.068 1.00 84.00 85 PHE A O 1
ATOM 693 N N . ASP A 1 86 ? -24.057 -19.962 -2.211 1.00 79.56 86 ASP A N 1
ATOM 694 C CA . ASP A 1 86 ? -23.707 -19.876 -3.623 1.00 79.56 86 ASP A CA 1
ATOM 695 C C . ASP A 1 86 ? -24.839 -20.519 -4.433 1.00 79.56 86 ASP A C 1
ATOM 697 O O . ASP A 1 86 ? -24.873 -21.733 -4.667 1.00 79.56 86 ASP A O 1
ATOM 701 N N . ASP A 1 87 ? -25.823 -19.693 -4.789 1.00 79.94 87 ASP A N 1
ATOM 702 C CA . ASP A 1 87 ? -27.000 -20.130 -5.538 1.00 79.94 87 ASP A CA 1
ATOM 703 C C . ASP A 1 87 ? -26.651 -20.548 -6.977 1.00 79.94 87 ASP A C 1
ATOM 705 O O . ASP A 1 87 ? -27.338 -21.404 -7.545 1.00 79.94 87 ASP A O 1
ATOM 709 N N . GLU A 1 88 ? -25.585 -19.990 -7.559 1.00 71.25 88 GLU A N 1
ATOM 710 C CA . GLU A 1 88 ? -25.133 -20.306 -8.918 1.00 71.25 88 GLU A CA 1
ATOM 711 C C . GLU A 1 88 ? -24.604 -21.741 -8.997 1.00 71.25 88 GLU A C 1
ATOM 713 O O . GLU A 1 88 ? -25.012 -22.512 -9.872 1.00 71.25 88 GLU A O 1
ATOM 718 N N . HIS A 1 89 ? -23.785 -22.141 -8.024 1.00 72.94 89 HIS A N 1
ATOM 719 C CA . HIS A 1 89 ? -23.206 -23.484 -7.960 1.00 72.94 89 HIS A CA 1
ATOM 720 C C . HIS A 1 89 ? -24.017 -24.463 -7.098 1.00 72.94 89 HIS A C 1
ATOM 722 O O . HIS A 1 89 ? -23.681 -25.648 -7.035 1.00 72.94 89 HIS A O 1
ATOM 728 N N . GLN A 1 90 ? -25.098 -24.001 -6.456 1.00 77.50 90 GLN A N 1
ATOM 729 C CA . GLN A 1 90 ? -25.915 -24.774 -5.510 1.00 77.50 90 GLN A CA 1
ATOM 730 C C . GLN A 1 90 ? -25.088 -25.310 -4.323 1.00 77.50 90 GLN A C 1
ATOM 732 O O . GLN A 1 90 ? -25.293 -26.438 -3.859 1.00 77.50 90 GLN A O 1
ATOM 737 N N . VAL A 1 91 ? -24.143 -24.503 -3.827 1.00 76.19 91 VAL A N 1
ATOM 738 C CA . VAL A 1 91 ? -23.231 -24.854 -2.728 1.00 76.19 91 VAL A CA 1
ATOM 739 C C . VAL A 1 91 ? -23.499 -23.975 -1.505 1.00 76.19 91 VAL A C 1
ATOM 741 O O . VAL A 1 91 ? -23.804 -22.791 -1.603 1.00 76.19 91 VAL A O 1
ATOM 744 N N . LEU A 1 92 ? -23.381 -24.568 -0.315 1.00 76.19 92 LEU A N 1
ATOM 745 C CA . LEU A 1 92 ? -23.418 -23.853 0.958 1.00 76.19 92 LEU A CA 1
ATOM 746 C C . LEU A 1 92 ? -22.039 -23.913 1.614 1.00 76.19 92 LEU A C 1
ATOM 748 O O . LEU A 1 92 ? -21.595 -24.991 2.017 1.00 76.19 92 LEU A O 1
ATOM 752 N N . HIS A 1 93 ? -21.394 -22.762 1.779 1.00 76.94 93 HIS A N 1
ATOM 753 C CA . HIS A 1 93 ? -20.135 -22.659 2.511 1.00 76.94 93 HIS A CA 1
ATOM 754 C C . HIS A 1 93 ? -20.410 -22.291 3.968 1.00 76.94 93 HIS A C 1
ATOM 756 O O . HIS A 1 93 ? -21.149 -21.350 4.258 1.00 76.94 93 HIS A O 1
ATOM 762 N N . VAL A 1 94 ? -19.799 -23.034 4.892 1.00 74.56 94 VAL A N 1
ATOM 763 C CA . VAL A 1 94 ? -19.902 -22.794 6.338 1.00 74.56 94 VAL A CA 1
ATOM 764 C C . VAL A 1 94 ? -18.551 -22.311 6.847 1.00 74.56 94 VAL A C 1
ATOM 766 O O . VAL A 1 94 ? -17.592 -23.081 6.905 1.00 74.56 94 VAL A O 1
ATOM 769 N N . VAL A 1 95 ? -18.471 -21.040 7.227 1.00 69.31 95 VAL A N 1
ATOM 770 C CA . VAL A 1 95 ? -17.226 -20.401 7.662 1.00 69.31 95 VAL A CA 1
ATOM 771 C C . VAL A 1 95 ? -16.980 -20.709 9.143 1.00 69.31 95 VAL A C 1
ATOM 773 O O . VAL A 1 95 ? -17.866 -20.553 9.991 1.00 69.31 95 VAL A O 1
ATOM 776 N N . GLY A 1 96 ? -15.762 -21.152 9.473 1.00 57.25 96 GLY A N 1
ATOM 777 C CA . GLY A 1 96 ? -15.314 -21.369 10.855 1.00 57.25 96 GLY A CA 1
ATOM 778 C C . GLY A 1 96 ? -15.565 -22.759 11.460 1.00 57.25 96 GLY A C 1
ATOM 779 O O . GLY A 1 96 ? -15.462 -22.907 12.680 1.00 57.25 96 GLY A O 1
ATOM 780 N N . GLY A 1 97 ? -15.879 -23.781 10.657 1.00 53.94 97 GLY A N 1
ATOM 781 C CA . GLY A 1 97 ? -15.915 -25.172 11.125 1.00 53.94 97 GLY A CA 1
ATOM 782 C C . GLY A 1 97 ? -14.507 -25.709 11.418 1.00 53.94 97 GLY A C 1
ATOM 783 O O . GLY A 1 97 ? -13.601 -25.545 10.609 1.00 53.94 97 GLY A O 1
ATOM 784 N N . LYS A 1 98 ? -14.298 -26.378 12.562 1.00 48.91 98 LYS A N 1
ATOM 785 C CA . LYS A 1 98 ? -13.025 -27.076 12.822 1.00 48.91 98 LYS A CA 1
ATOM 786 C C . LYS A 1 98 ? -12.951 -28.327 11.947 1.00 48.91 98 LYS A C 1
ATOM 788 O O . LYS A 1 98 ? -13.707 -29.271 12.192 1.00 48.91 98 LYS A O 1
ATOM 793 N N . ARG A 1 99 ? -12.030 -28.360 10.980 1.00 39.69 99 ARG A N 1
ATOM 794 C CA . ARG A 1 99 ? -11.688 -29.596 10.267 1.00 39.69 99 ARG A CA 1
ATOM 795 C C . ARG A 1 99 ? -10.955 -30.519 11.242 1.00 39.69 99 ARG A C 1
ATOM 797 O O . ARG A 1 99 ? -10.052 -30.085 11.950 1.00 39.69 99 ARG A O 1
ATOM 804 N N . LYS A 1 100 ? -11.380 -31.779 11.352 1.00 35.94 100 LYS A N 1
ATOM 805 C CA . LYS A 1 100 ? -10.605 -32.784 12.091 1.00 35.94 100 LYS A CA 1
ATOM 806 C C . LYS A 1 100 ? -9.408 -33.148 11.219 1.00 35.94 100 LYS A C 1
ATOM 808 O O . LYS A 1 100 ? -9.630 -33.618 10.108 1.00 35.94 100 LYS A O 1
ATOM 813 N N . ASP A 1 101 ? -8.195 -32.940 11.726 1.00 31.48 101 ASP A N 1
ATOM 814 C CA . ASP A 1 101 ? -6.945 -33.299 11.053 1.00 31.48 101 ASP A CA 1
ATOM 815 C C . ASP A 1 101 ? -7.037 -34.708 10.462 1.00 31.48 101 ASP A C 1
ATOM 817 O O . ASP A 1 101 ? -7.143 -35.708 11.183 1.00 31.48 101 ASP A O 1
ATOM 821 N N . MET A 1 102 ? -7.038 -34.787 9.134 1.00 29.58 102 MET A N 1
ATOM 822 C CA . MET A 1 102 ? -6.979 -36.056 8.434 1.00 29.58 102 MET A CA 1
ATOM 823 C C . MET A 1 102 ? -5.504 -36.388 8.229 1.00 29.58 102 MET A C 1
ATOM 825 O O . MET A 1 102 ? -4.847 -35.858 7.338 1.00 29.58 102 MET A O 1
ATOM 829 N N . ILE A 1 103 ? -4.982 -37.284 9.069 1.00 29.80 103 ILE A N 1
ATOM 830 C CA . ILE A 1 103 ? -3.779 -38.050 8.745 1.00 29.80 103 ILE A CA 1
ATOM 831 C C . ILE A 1 103 ? -4.140 -38.872 7.505 1.00 29.80 103 ILE A C 1
ATOM 833 O O . ILE A 1 103 ? -4.846 -39.878 7.603 1.00 29.80 103 ILE A O 1
ATOM 837 N N . LEU A 1 104 ? -3.707 -38.412 6.332 1.00 26.23 104 LEU A N 1
ATOM 838 C CA . LEU A 1 104 ? -3.770 -39.202 5.110 1.00 26.23 104 LEU A CA 1
ATOM 839 C C . LEU A 1 104 ? -2.966 -40.494 5.338 1.00 26.23 104 LEU A C 1
ATOM 841 O O . LEU A 1 104 ? -1.802 -40.420 5.746 1.00 26.23 104 LEU A O 1
ATOM 845 N N . PRO A 1 105 ? -3.536 -41.684 5.091 1.00 27.03 105 PRO A N 1
ATOM 846 C CA . PRO A 1 105 ? -2.728 -42.882 5.004 1.00 27.03 105 PRO A CA 1
ATOM 847 C C . PRO A 1 105 ? -1.836 -42.734 3.770 1.00 27.03 105 PRO A C 1
ATOM 849 O O . PRO A 1 105 ? -2.329 -42.665 2.648 1.00 27.03 105 PRO A O 1
ATOM 852 N N . MET A 1 106 ? -0.520 -42.657 3.990 1.00 28.27 106 MET A N 1
ATOM 853 C CA . MET A 1 106 ? 0.470 -42.849 2.935 1.00 28.27 106 MET A CA 1
ATOM 854 C C . MET A 1 106 ? 0.209 -44.204 2.282 1.00 28.27 106 MET A C 1
ATOM 856 O O . MET A 1 106 ? 0.468 -45.253 2.883 1.00 28.27 106 MET A O 1
ATOM 860 N N . ASP A 1 107 ? -0.317 -44.174 1.062 1.00 29.75 107 ASP A N 1
ATOM 861 C CA . ASP A 1 107 ? -0.489 -45.378 0.279 1.00 29.75 107 ASP A CA 1
ATOM 862 C C . ASP A 1 107 ? 0.864 -45.905 -0.198 1.00 29.75 107 ASP A C 1
ATOM 864 O O . ASP A 1 107 ? 1.793 -45.187 -0.577 1.00 29.75 107 ASP A O 1
ATOM 868 N N . LYS A 1 108 ? 0.964 -47.223 -0.089 1.00 32.59 108 LYS A N 1
ATOM 869 C CA . LYS A 1 108 ? 2.141 -48.033 -0.356 1.00 32.59 108 LYS A CA 1
ATOM 870 C C . LYS A 1 108 ? 2.567 -47.925 -1.819 1.00 32.59 108 LYS A C 1
ATOM 872 O O . LYS A 1 108 ? 1.760 -48.124 -2.716 1.00 32.59 108 LYS A O 1
ATOM 877 N N . LYS A 1 109 ? 3.881 -47.758 -2.000 1.00 33.81 109 LYS A N 1
ATOM 878 C CA . LYS A 1 109 ? 4.729 -48.338 -3.057 1.00 33.81 109 LYS A CA 1
ATOM 879 C C . LYS A 1 109 ? 3.975 -48.907 -4.271 1.00 33.81 109 LYS A C 1
ATOM 881 O O . LYS A 1 109 ? 3.557 -50.063 -4.248 1.00 33.81 109 LYS A O 1
ATOM 886 N N . ALA A 1 110 ? 3.974 -48.157 -5.367 1.00 29.78 110 ALA A N 1
ATOM 887 C CA . ALA A 1 110 ? 4.054 -48.753 -6.693 1.00 29.78 110 ALA A CA 1
ATOM 888 C C . ALA A 1 110 ? 5.538 -48.815 -7.083 1.00 29.78 110 ALA A C 1
ATOM 890 O O . ALA A 1 110 ? 6.157 -47.806 -7.409 1.00 29.78 110 ALA A O 1
ATOM 891 N N . GLU A 1 111 ? 6.121 -50.008 -6.979 1.00 33.97 111 GLU A N 1
ATOM 892 C CA . GLU A 1 111 ? 7.335 -50.359 -7.711 1.00 33.97 111 GLU A CA 1
ATOM 893 C C . GLU A 1 111 ? 6.993 -50.381 -9.203 1.00 33.97 111 GLU A C 1
ATOM 895 O O . GLU A 1 111 ? 6.229 -51.238 -9.643 1.00 33.97 111 GLU A O 1
ATOM 900 N N . VAL A 1 112 ? 7.578 -49.476 -9.989 1.00 30.52 112 VAL A N 1
ATOM 901 C CA . VAL A 1 112 ? 7.823 -49.721 -11.412 1.00 30.52 112 VAL A CA 1
ATOM 902 C C . VAL A 1 112 ? 9.263 -49.326 -11.715 1.00 30.52 112 VAL A C 1
ATOM 904 O O . VAL A 1 112 ? 9.752 -48.266 -11.334 1.00 30.52 112 VAL A O 1
ATOM 907 N N . SER A 1 113 ? 9.934 -50.287 -12.330 1.00 28.03 113 SER A N 1
ATOM 908 C CA . SER A 1 113 ? 11.348 -50.408 -12.637 1.00 28.03 113 SER A CA 1
ATOM 909 C C . SER A 1 113 ? 11.939 -49.258 -13.446 1.00 28.03 113 SER A C 1
ATOM 911 O O . SER A 1 113 ? 11.371 -48.815 -14.440 1.00 28.03 113 SER A O 1
ATOM 913 N N . SER A 1 114 ? 13.171 -48.911 -13.089 1.00 32.50 114 SER A N 1
ATOM 914 C CA . SER A 1 114 ? 14.148 -48.273 -13.958 1.00 32.50 114 SER A CA 1
ATOM 915 C C . SER A 1 114 ? 14.513 -49.171 -15.147 1.00 32.50 114 SER A C 1
ATOM 917 O O . SER A 1 114 ? 14.823 -50.344 -14.950 1.00 32.50 114 SER A O 1
ATOM 919 N N . GLN A 1 115 ? 14.550 -48.603 -16.359 1.00 31.56 115 GLN A N 1
ATOM 920 C CA . GLN A 1 115 ? 15.628 -48.820 -17.335 1.00 31.56 115 GLN A CA 1
ATOM 921 C C . GLN A 1 115 ? 15.569 -47.809 -18.504 1.00 31.56 115 GLN A C 1
ATOM 923 O O . GLN A 1 115 ? 14.511 -47.513 -19.044 1.00 31.56 115 GLN A O 1
ATOM 928 N N . ASN A 1 116 ? 16.764 -47.288 -18.795 1.00 32.66 116 ASN A N 1
ATOM 929 C CA . ASN A 1 116 ? 17.262 -46.312 -19.778 1.00 32.66 116 ASN A CA 1
ATOM 930 C C . ASN A 1 116 ? 16.699 -46.310 -21.216 1.00 32.66 116 ASN A C 1
ATOM 932 O O . ASN A 1 116 ? 16.508 -47.379 -21.779 1.00 32.66 116 ASN A O 1
ATOM 936 N N . GLU A 1 117 ? 16.643 -45.114 -21.832 1.00 31.27 117 GLU A N 1
ATOM 937 C CA . GLU A 1 117 ? 17.322 -44.649 -23.083 1.00 31.27 117 GLU A CA 1
ATOM 938 C C . GLU A 1 117 ? 16.688 -43.296 -23.509 1.00 31.27 117 GLU A C 1
ATOM 940 O O . GLU A 1 117 ? 15.471 -43.189 -23.565 1.00 31.27 117 GLU A O 1
ATOM 945 N N . LYS A 1 118 ? 17.388 -42.1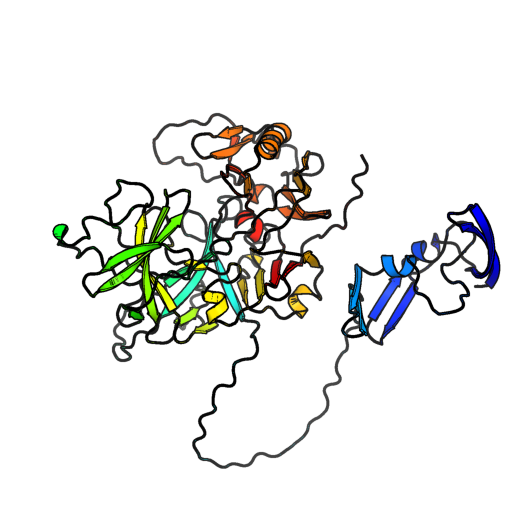54 -23.425 1.00 34.25 118 LYS A N 1
ATOM 946 C CA . LYS A 1 118 ? 18.238 -41.459 -24.424 1.00 34.25 118 LYS A CA 1
ATOM 947 C C . LYS A 1 118 ? 17.527 -40.943 -25.695 1.00 34.25 118 LYS A C 1
ATOM 949 O O . LYS A 1 118 ? 16.929 -41.722 -26.419 1.00 34.25 118 LYS A O 1
ATOM 954 N N . ASP A 1 119 ? 17.762 -39.647 -25.939 1.00 33.75 119 ASP A N 1
ATOM 955 C CA . ASP A 1 119 ? 17.537 -38.818 -27.138 1.00 33.75 119 ASP A CA 1
ATOM 956 C C . ASP A 1 119 ? 16.080 -38.550 -27.569 1.00 33.75 119 ASP A C 1
ATOM 958 O O . ASP A 1 119 ? 15.360 -39.437 -28.005 1.00 33.75 119 ASP A O 1
ATOM 962 N N . ASP A 1 120 ? 15.641 -37.290 -27.498 1.00 36.38 120 ASP A N 1
ATOM 963 C CA . ASP A 1 120 ? 15.717 -36.333 -28.619 1.00 36.38 120 ASP A CA 1
ATOM 964 C C . ASP A 1 120 ? 14.659 -35.212 -28.474 1.00 36.38 120 ASP A C 1
ATOM 966 O O . ASP A 1 120 ? 13.509 -35.436 -28.102 1.00 36.38 120 ASP A O 1
ATOM 970 N N . THR A 1 121 ? 15.132 -33.993 -28.726 1.00 41.62 121 THR A N 1
ATOM 971 C CA . THR A 1 121 ? 14.436 -32.744 -29.078 1.00 41.62 121 THR A CA 1
ATOM 972 C C . THR A 1 121 ? 12.897 -32.730 -29.080 1.00 41.62 121 THR A C 1
ATOM 974 O O . THR A 1 121 ? 12.227 -33.107 -30.037 1.00 41.62 121 THR A O 1
ATOM 977 N N . GLY A 1 122 ? 12.327 -32.137 -28.031 1.00 31.78 122 GLY A N 1
ATOM 978 C CA . GLY A 1 122 ? 10.976 -31.589 -28.054 1.00 31.78 122 GLY A CA 1
ATOM 979 C C . GLY A 1 122 ? 10.969 -30.291 -27.267 1.00 31.78 122 GLY A C 1
ATOM 980 O O . GLY A 1 122 ? 11.019 -30.334 -26.037 1.00 31.78 122 GLY A O 1
ATOM 981 N N . GLU A 1 123 ? 10.957 -29.160 -27.977 1.00 41.41 123 GLU A N 1
ATOM 982 C CA . GLU A 1 123 ? 10.500 -27.878 -27.441 1.00 41.41 123 GLU A CA 1
ATOM 983 C C . GLU A 1 123 ? 9.176 -28.139 -26.725 1.00 41.41 123 GLU A C 1
ATOM 985 O O . GLU A 1 123 ? 8.162 -28.472 -27.340 1.00 41.41 123 GLU A O 1
ATOM 990 N N . LYS A 1 124 ? 9.214 -28.085 -25.395 1.00 34.69 124 LYS A N 1
ATOM 991 C CA . LYS A 1 124 ? 8.001 -27.902 -24.623 1.00 34.69 124 LYS A CA 1
ATOM 992 C C . LYS A 1 124 ? 7.667 -26.436 -24.782 1.00 34.69 124 LYS A C 1
ATOM 994 O O . LYS A 1 124 ? 8.336 -25.598 -24.187 1.00 34.69 124 LYS A O 1
ATOM 999 N N . ASP A 1 125 ? 6.673 -26.168 -25.614 1.00 36.47 125 ASP A N 1
ATOM 1000 C CA . ASP A 1 125 ? 5.896 -24.948 -25.505 1.00 36.47 125 ASP A CA 1
ATOM 1001 C C . ASP A 1 125 ? 5.532 -24.779 -24.026 1.00 36.47 125 ASP A C 1
ATOM 1003 O O . ASP A 1 125 ? 4.919 -25.663 -23.416 1.00 36.47 125 ASP A O 1
ATOM 1007 N N . ASP A 1 126 ? 6.027 -23.690 -23.442 1.00 37.84 126 ASP A N 1
ATOM 1008 C CA . ASP A 1 126 ? 5.694 -23.237 -22.102 1.00 37.84 126 ASP A CA 1
ATOM 1009 C C . ASP A 1 126 ? 4.170 -23.030 -22.062 1.00 37.84 126 ASP A C 1
ATOM 1011 O O . ASP A 1 126 ? 3.657 -21.988 -22.475 1.00 37.84 126 ASP A O 1
ATOM 1015 N N . ASP A 1 127 ? 3.437 -24.049 -21.603 1.00 35.09 127 ASP A N 1
ATOM 1016 C CA . ASP A 1 127 ? 2.052 -23.906 -21.155 1.00 35.09 127 ASP A CA 1
ATOM 1017 C C . ASP A 1 127 ? 1.986 -22.657 -20.260 1.00 35.09 127 ASP A C 1
ATOM 1019 O O . ASP A 1 127 ? 2.845 -22.512 -19.379 1.00 35.09 127 ASP A O 1
ATOM 1023 N N . PRO A 1 128 ? 1.009 -21.746 -20.447 1.00 39.50 128 PRO A N 1
ATOM 1024 C CA . PRO A 1 128 ? 0.886 -20.576 -19.599 1.00 39.50 128 PRO A CA 1
ATOM 1025 C C . PRO A 1 128 ? 0.672 -21.062 -18.171 1.00 39.50 128 PRO A C 1
ATOM 1027 O O . PRO A 1 128 ? -0.379 -21.595 -17.815 1.00 39.50 128 PRO A O 1
ATOM 1030 N N . ALA A 1 129 ? 1.742 -20.925 -17.395 1.00 41.41 129 ALA A N 1
ATOM 1031 C CA . ALA A 1 129 ? 1.816 -21.015 -15.959 1.00 41.41 129 ALA A CA 1
ATOM 1032 C C . ALA A 1 129 ? 0.439 -20.811 -15.303 1.00 41.41 129 ALA A C 1
ATOM 1034 O O . ALA A 1 129 ? -0.155 -19.738 -15.412 1.00 41.41 129 ALA A O 1
ATOM 1035 N N . SER A 1 130 ? -0.047 -21.848 -14.608 1.00 44.50 130 SER A N 1
ATOM 1036 C CA . SER A 1 130 ? -1.044 -21.727 -13.533 1.00 44.50 130 SER A CA 1
ATOM 1037 C C . SER A 1 130 ? -0.840 -20.400 -12.791 1.00 44.50 130 SER A C 1
ATOM 1039 O O . SER A 1 130 ? 0.320 -20.079 -12.546 1.00 44.50 130 SER A O 1
ATOM 1041 N N . PRO A 1 131 ? -1.881 -19.641 -12.394 1.00 54.16 131 PRO A N 1
ATOM 1042 C CA . PRO A 1 131 ? -1.675 -18.419 -11.619 1.00 54.16 131 PRO A CA 1
ATOM 1043 C C . PRO A 1 131 ? -0.919 -18.798 -10.339 1.00 54.16 131 PRO A C 1
ATOM 1045 O O . PRO A 1 131 ? -1.452 -19.484 -9.467 1.00 54.16 131 PRO A O 1
ATOM 1048 N N . PHE A 1 132 ? 0.380 -18.500 -10.311 1.00 71.00 132 PHE A N 1
ATOM 1049 C CA . PHE A 1 132 ? 1.287 -18.968 -9.271 1.00 71.00 132 PHE A CA 1
ATOM 1050 C C . PHE A 1 132 ? 1.123 -18.079 -8.045 1.00 71.00 132 PHE A C 1
ATOM 1052 O O . PHE A 1 132 ? 1.159 -16.860 -8.169 1.00 71.00 132 PHE A O 1
ATOM 1059 N N . ASP A 1 133 ? 1.000 -18.718 -6.884 1.00 86.81 133 ASP A N 1
ATOM 1060 C CA . ASP A 1 133 ? 1.141 -18.123 -5.553 1.00 86.81 133 ASP A CA 1
ATOM 1061 C C . ASP A 1 133 ? 2.597 -17.656 -5.378 1.00 86.81 133 ASP A C 1
ATOM 1063 O O . ASP A 1 133 ? 3.459 -18.404 -4.906 1.00 86.81 133 ASP A O 1
ATOM 1067 N N . LEU A 1 134 ? 2.900 -16.462 -5.893 1.00 91.75 134 LEU A N 1
ATOM 1068 C CA . LEU A 1 134 ? 4.250 -15.913 -5.976 1.00 91.75 134 LEU A CA 1
ATOM 1069 C C . LEU A 1 134 ? 4.525 -15.031 -4.758 1.00 91.75 134 LEU A C 1
ATOM 1071 O O . LEU A 1 134 ? 4.071 -13.891 -4.690 1.00 91.75 134 LEU A O 1
ATOM 1075 N N . GLU A 1 135 ? 5.309 -15.550 -3.815 1.00 92.62 135 GLU A N 1
ATOM 1076 C CA . GLU A 1 135 ? 5.789 -14.790 -2.659 1.00 92.62 135 GLU A CA 1
ATOM 1077 C C . GLU A 1 135 ? 7.051 -13.996 -3.010 1.00 92.62 135 GLU A C 1
ATOM 1079 O O . GLU A 1 135 ? 8.082 -14.573 -3.356 1.00 92.62 135 GLU A O 1
ATOM 1084 N N . VAL A 1 136 ? 6.990 -12.673 -2.862 1.00 92.19 136 VAL A N 1
ATOM 1085 C CA . VAL A 1 136 ? 8.135 -11.775 -3.013 1.00 92.19 136 VAL A CA 1
ATOM 1086 C C . VAL A 1 136 ? 8.459 -11.145 -1.660 1.00 92.19 136 VAL A C 1
ATOM 1088 O O . VAL A 1 136 ? 7.690 -10.303 -1.186 1.00 92.19 136 VAL A O 1
ATOM 1091 N N . PRO A 1 137 ? 9.573 -11.539 -1.017 1.00 91.25 137 PRO A N 1
ATOM 1092 C CA . PRO A 1 137 ? 10.018 -10.900 0.212 1.00 91.25 137 PRO A CA 1
ATOM 1093 C C . PRO A 1 137 ? 10.410 -9.442 -0.052 1.00 91.25 137 PRO A C 1
ATOM 1095 O O . PRO A 1 137 ? 10.952 -9.121 -1.113 1.00 91.25 137 PRO A O 1
ATOM 1098 N N . ILE A 1 138 ? 10.140 -8.568 0.913 1.00 91.31 138 ILE A N 1
ATOM 1099 C CA . ILE A 1 138 ? 10.419 -7.132 0.833 1.00 91.31 138 ILE A CA 1
ATOM 1100 C C . ILE A 1 138 ? 11.048 -6.635 2.131 1.00 91.31 138 ILE A C 1
ATOM 1102 O O . ILE A 1 138 ? 10.845 -7.226 3.189 1.00 91.31 138 ILE A O 1
ATOM 1106 N N . ASP A 1 139 ? 11.724 -5.496 2.055 1.00 89.12 139 ASP A N 1
ATOM 1107 C CA . ASP A 1 139 ? 12.120 -4.740 3.240 1.00 89.12 139 ASP A CA 1
ATOM 1108 C C . ASP A 1 139 ? 11.165 -3.567 3.474 1.00 89.12 139 ASP A C 1
ATOM 1110 O O . ASP A 1 139 ? 10.594 -3.011 2.537 1.00 89.12 139 ASP A O 1
ATOM 1114 N N . ILE A 1 140 ? 11.013 -3.154 4.731 1.00 88.50 140 ILE A N 1
ATOM 1115 C CA . ILE A 1 140 ? 10.292 -1.929 5.085 1.00 88.50 140 ILE A CA 1
ATOM 1116 C C . ILE A 1 140 ? 11.312 -0.894 5.539 1.00 88.50 140 ILE A C 1
ATOM 1118 O O . ILE A 1 140 ? 12.019 -1.105 6.529 1.00 88.50 140 ILE A O 1
ATOM 1122 N N . TRP A 1 141 ? 11.405 0.212 4.805 1.00 86.88 141 TRP A N 1
ATOM 1123 C CA . TRP A 1 141 ? 12.379 1.272 5.048 1.00 86.88 141 TRP A CA 1
ATOM 1124 C C . TRP A 1 141 ? 11.729 2.560 5.544 1.00 86.88 141 TRP A C 1
ATOM 1126 O O . TRP A 1 141 ? 10.568 2.849 5.249 1.00 86.88 141 TRP A O 1
ATOM 1136 N N . ASP A 1 142 ? 12.501 3.343 6.290 1.00 83.69 142 ASP A N 1
ATOM 1137 C CA . ASP A 1 142 ? 12.125 4.667 6.771 1.00 83.69 142 ASP A CA 1
ATOM 1138 C C . ASP A 1 142 ? 12.497 5.784 5.772 1.00 83.69 142 ASP A C 1
ATOM 1140 O O . ASP A 1 142 ? 13.069 5.557 4.699 1.00 83.69 142 ASP A O 1
ATOM 1144 N N . VAL A 1 143 ? 12.192 7.032 6.137 1.00 77.62 143 VAL A N 1
ATOM 1145 C CA . VAL A 1 143 ? 12.513 8.225 5.331 1.00 77.62 143 VAL A CA 1
ATOM 1146 C C . VAL A 1 143 ? 14.018 8.436 5.106 1.00 77.62 143 VAL A C 1
ATOM 1148 O O . VAL A 1 143 ? 14.408 9.135 4.172 1.00 77.62 143 VAL A O 1
ATOM 1151 N N . GLN A 1 144 ? 14.884 7.827 5.924 1.00 75.56 144 GLN A N 1
ATOM 1152 C CA . GLN A 1 144 ? 16.343 7.907 5.793 1.00 75.56 144 GLN A CA 1
ATOM 1153 C C . GLN A 1 144 ? 16.906 6.862 4.819 1.00 75.56 144 GLN A C 1
ATOM 1155 O O . GLN A 1 144 ? 18.102 6.909 4.510 1.00 75.56 144 GLN A O 1
ATOM 1160 N N . SER A 1 145 ? 16.040 6.005 4.261 1.00 70.19 145 SER A N 1
ATOM 1161 C CA . SER A 1 145 ? 16.386 4.941 3.307 1.00 70.19 145 SER A CA 1
ATOM 1162 C C . SER A 1 145 ? 17.209 3.819 3.929 1.00 70.19 145 SER A C 1
ATOM 1164 O O . SER A 1 145 ? 18.178 3.343 3.340 1.00 70.19 145 SER A O 1
ATOM 1166 N N . GLY A 1 146 ? 16.819 3.413 5.134 1.00 77.94 146 GLY A N 1
ATOM 1167 C CA . GLY A 1 146 ? 17.275 2.175 5.751 1.00 77.94 146 GLY A CA 1
ATOM 1168 C C . GLY A 1 146 ? 16.112 1.423 6.396 1.00 77.94 146 GLY A C 1
ATOM 1169 O O . GLY A 1 146 ? 15.013 1.975 6.481 1.00 77.94 146 GLY A O 1
ATOM 1170 N N . PRO A 1 147 ? 16.335 0.178 6.851 1.00 82.75 147 PRO A N 1
ATOM 1171 C CA . PRO A 1 147 ? 15.329 -0.597 7.569 1.00 82.75 147 PRO A CA 1
ATOM 1172 C C . PRO A 1 147 ? 14.721 0.190 8.734 1.00 82.75 147 PRO A C 1
ATOM 1174 O O . PRO A 1 147 ? 15.437 0.874 9.467 1.00 82.75 147 PRO A O 1
ATOM 1177 N N . VAL A 1 148 ? 13.402 0.086 8.909 1.00 82.19 148 VAL A N 1
ATOM 1178 C CA . VAL A 1 148 ? 12.690 0.786 9.986 1.00 82.19 148 VAL A CA 1
ATOM 1179 C C . VAL A 1 148 ? 13.185 0.331 11.359 1.00 82.19 148 VAL A C 1
ATOM 1181 O O . VAL A 1 148 ? 13.160 -0.854 11.691 1.00 82.19 148 VAL A O 1
ATOM 1184 N N . GLU A 1 149 ? 13.536 1.298 12.205 1.00 78.56 149 GLU A N 1
ATOM 1185 C CA . GLU A 1 149 ? 13.705 1.086 13.640 1.00 78.56 149 GLU A CA 1
ATOM 1186 C C . GLU A 1 149 ? 12.384 1.375 14.366 1.00 78.56 149 GLU A C 1
ATOM 1188 O O . GLU A 1 149 ? 11.945 2.526 14.479 1.00 78.56 149 GLU A O 1
ATOM 1193 N N . TYR A 1 150 ? 11.741 0.316 14.864 1.00 77.44 150 TYR A N 1
ATOM 1194 C CA . TYR A 1 150 ? 10.438 0.407 15.522 1.00 77.44 150 TYR A CA 1
ATOM 1195 C C . TYR A 1 150 ? 10.413 1.429 16.670 1.00 77.44 150 TYR A C 1
ATOM 1197 O O . TYR A 1 150 ? 11.278 1.438 17.546 1.00 77.44 150 TYR A O 1
ATOM 1205 N N . GLY A 1 151 ? 9.378 2.273 16.666 1.00 68.81 151 GLY A N 1
ATOM 1206 C CA . GLY A 1 151 ? 9.112 3.299 17.677 1.00 68.81 151 GLY A CA 1
ATOM 1207 C C . GLY A 1 151 ? 9.950 4.574 17.557 1.00 68.81 151 GLY A C 1
ATOM 1208 O O . GLY A 1 151 ? 9.682 5.543 18.272 1.00 68.81 151 GLY A O 1
ATOM 1209 N N . ILE A 1 152 ? 10.920 4.602 16.638 1.00 73.50 152 ILE A N 1
ATOM 1210 C CA . ILE A 1 152 ? 11.792 5.756 16.400 1.00 73.50 152 ILE A CA 1
ATOM 1211 C C . ILE A 1 152 ? 11.332 6.530 15.162 1.00 73.50 152 ILE A C 1
ATOM 1213 O O . ILE A 1 152 ? 11.137 7.744 15.247 1.00 73.50 152 ILE A O 1
ATOM 1217 N N . VAL A 1 153 ? 11.128 5.840 14.032 1.00 79.12 153 VAL A N 1
ATOM 1218 C CA . VAL A 1 153 ? 10.703 6.443 12.756 1.00 79.12 153 VAL A CA 1
ATOM 1219 C C . VAL A 1 153 ? 9.564 5.630 12.141 1.00 79.12 153 VAL A C 1
ATOM 1221 O O . VAL A 1 153 ? 9.521 4.409 12.277 1.00 79.12 153 VAL A O 1
ATOM 1224 N N . ALA A 1 154 ? 8.630 6.311 11.477 1.00 82.56 154 ALA A N 1
ATOM 1225 C CA . ALA A 1 154 ? 7.539 5.661 10.764 1.00 82.56 154 ALA A CA 1
ATOM 1226 C C . ALA A 1 154 ? 8.029 4.996 9.454 1.00 82.56 154 ALA A C 1
ATOM 1228 O O . ALA A 1 154 ? 8.929 5.526 8.793 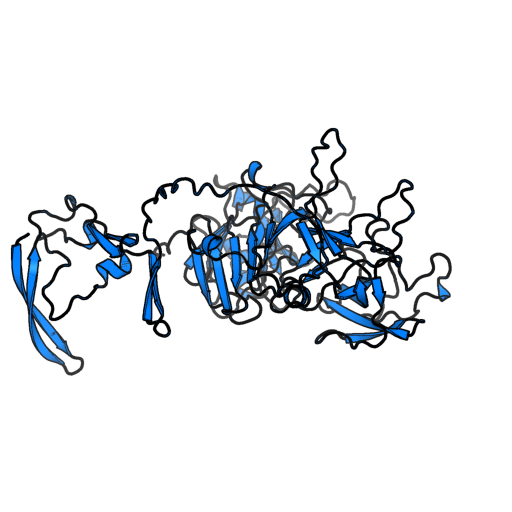1.00 82.56 154 ALA A O 1
ATOM 1229 N N . PRO A 1 155 ? 7.431 3.861 9.052 1.00 87.50 155 PRO A N 1
ATOM 1230 C CA . PRO A 1 155 ? 7.618 3.275 7.725 1.00 87.50 155 PRO A CA 1
ATOM 1231 C C . PRO A 1 155 ? 7.303 4.250 6.587 1.00 87.50 155 PRO A C 1
ATOM 1233 O O . PRO A 1 155 ? 6.268 4.912 6.611 1.00 87.50 155 PRO A O 1
ATOM 1236 N N . ARG A 1 156 ? 8.161 4.283 5.563 1.00 85.06 156 ARG A N 1
ATOM 1237 C CA . ARG A 1 156 ? 7.994 5.116 4.361 1.00 85.06 156 ARG A CA 1
ATOM 1238 C C . ARG A 1 156 ? 7.960 4.307 3.066 1.00 85.06 156 ARG A C 1
ATOM 1240 O O . ARG A 1 156 ? 7.201 4.657 2.173 1.00 85.06 156 ARG A O 1
ATOM 1247 N N . TYR A 1 157 ? 8.762 3.249 2.948 1.00 86.94 157 TYR A N 1
ATOM 1248 C CA . TYR A 1 157 ? 8.904 2.512 1.690 1.00 86.94 157 TYR A CA 1
ATOM 1249 C C . TYR A 1 157 ? 8.787 0.997 1.881 1.00 86.94 157 TYR A C 1
ATOM 1251 O O . TYR A 1 157 ? 9.435 0.431 2.758 1.00 86.94 157 TYR A O 1
ATOM 1259 N N . ALA A 1 158 ? 8.019 0.336 1.011 1.00 91.00 158 ALA A N 1
ATOM 1260 C CA . ALA A 1 158 ? 8.047 -1.114 0.819 1.00 91.00 158 ALA A CA 1
ATOM 1261 C C . ALA A 1 158 ? 9.020 -1.452 -0.324 1.00 91.00 158 ALA A C 1
ATOM 1263 O O . ALA A 1 158 ? 8.719 -1.187 -1.488 1.00 91.00 158 ALA A O 1
ATOM 1264 N N . ILE A 1 159 ? 10.196 -1.986 0.005 1.00 89.31 159 ILE A N 1
ATOM 1265 C CA . ILE A 1 159 ? 11.335 -2.125 -0.907 1.00 89.31 159 ILE A CA 1
ATOM 1266 C C . ILE A 1 159 ? 11.437 -3.536 -1.476 1.00 89.31 159 ILE A C 1
ATOM 1268 O O . ILE A 1 159 ? 11.596 -4.512 -0.744 1.00 89.31 159 ILE A O 1
ATOM 1272 N N . GLY A 1 160 ? 11.394 -3.618 -2.803 1.00 90.00 160 GLY A N 1
ATOM 1273 C CA . GLY A 1 160 ? 11.758 -4.801 -3.571 1.00 90.00 160 GLY A CA 1
ATOM 1274 C C . GLY A 1 160 ? 13.134 -4.665 -4.221 1.00 90.00 160 GLY A C 1
ATOM 1275 O O . GLY A 1 160 ? 13.692 -3.569 -4.338 1.00 90.00 160 GLY A O 1
ATOM 1276 N N . TYR A 1 161 ? 13.658 -5.801 -4.679 1.00 87.50 161 TYR A N 1
ATOM 1277 C CA . TYR A 1 161 ? 14.953 -5.907 -5.345 1.00 87.50 161 TYR A CA 1
ATOM 1278 C C . TYR A 1 161 ? 14.783 -6.579 -6.703 1.00 87.50 161 TYR A C 1
ATOM 1280 O O . TYR A 1 161 ? 14.113 -7.609 -6.814 1.00 87.50 161 TYR A O 1
ATOM 1288 N N . LEU A 1 162 ? 15.391 -6.004 -7.740 1.00 87.25 162 LEU A N 1
ATOM 1289 C CA . LEU A 1 162 ? 15.446 -6.622 -9.061 1.00 87.25 162 LEU A CA 1
ATOM 1290 C C . LEU A 1 162 ? 16.828 -6.525 -9.702 1.00 87.25 162 LEU A C 1
ATOM 1292 O O . LEU A 1 162 ? 17.640 -5.659 -9.372 1.00 87.25 162 LEU A O 1
ATOM 1296 N N . HIS A 1 163 ? 17.058 -7.401 -10.668 1.00 84.88 163 HIS A N 1
ATOM 1297 C CA . HIS A 1 163 ? 18.173 -7.361 -11.602 1.00 84.88 163 HIS A CA 1
ATOM 1298 C C . HIS A 1 163 ? 17.637 -7.377 -13.030 1.00 84.88 163 HIS A C 1
ATOM 1300 O O . HIS A 1 163 ? 16.634 -8.033 -13.296 1.00 84.88 163 HIS A O 1
ATOM 1306 N N . MET A 1 164 ? 18.304 -6.685 -13.947 1.00 81.06 164 MET A N 1
ATOM 1307 C CA . MET A 1 164 ? 18.043 -6.819 -15.379 1.00 81.06 164 MET A CA 1
ATOM 1308 C C . MET A 1 164 ? 19.280 -7.415 -16.029 1.00 81.06 164 MET A C 1
ATOM 1310 O O . MET A 1 164 ? 20.353 -6.814 -15.944 1.00 81.06 164 MET A O 1
ATOM 1314 N N . ASP A 1 165 ? 19.123 -8.572 -16.666 1.00 73.00 165 ASP A N 1
ATOM 1315 C CA . ASP A 1 165 ? 20.216 -9.205 -17.396 1.00 73.00 165 ASP A CA 1
ATOM 1316 C C . ASP A 1 165 ? 20.625 -8.295 -18.569 1.00 73.00 165 ASP A C 1
ATOM 1318 O O . ASP A 1 165 ? 19.805 -7.922 -19.413 1.00 73.00 165 ASP A O 1
ATOM 1322 N N . GLY A 1 166 ? 21.903 -7.917 -18.622 1.00 62.22 166 GLY A N 1
ATOM 1323 C CA . GLY A 1 166 ? 22.488 -7.289 -19.806 1.00 62.22 166 GLY A CA 1
ATOM 1324 C C . GLY A 1 166 ? 22.788 -8.336 -20.880 1.00 62.22 166 GLY A C 1
ATOM 1325 O O . GLY A 1 166 ? 23.127 -9.473 -20.565 1.00 62.22 166 GLY A O 1
ATOM 1326 N N . ASN A 1 167 ? 22.717 -7.950 -22.156 1.00 51.41 167 ASN A N 1
ATOM 1327 C CA . ASN A 1 167 ? 23.059 -8.842 -23.273 1.00 51.41 167 ASN A CA 1
ATOM 1328 C C . ASN A 1 167 ? 24.559 -9.211 -23.374 1.00 51.41 167 ASN A C 1
ATOM 1330 O O . ASN A 1 167 ? 24.912 -10.061 -24.189 1.00 51.41 167 ASN A O 1
ATOM 1334 N N . ASP A 1 168 ? 25.442 -8.617 -22.564 1.00 49.91 168 ASP A N 1
ATOM 1335 C CA . ASP A 1 168 ? 26.880 -8.917 -22.580 1.00 49.91 168 ASP A CA 1
ATOM 1336 C C . ASP A 1 168 ? 27.221 -10.054 -21.610 1.00 49.91 168 ASP A C 1
ATOM 1338 O O . ASP A 1 168 ? 27.632 -9.854 -20.468 1.00 49.91 168 ASP A O 1
ATOM 1342 N N . SER A 1 169 ? 27.069 -11.283 -22.097 1.00 44.19 169 SER A N 1
ATOM 1343 C CA . SER A 1 169 ? 27.406 -12.519 -21.388 1.00 44.19 169 SER A CA 1
ATOM 1344 C C . SER A 1 169 ? 28.915 -12.818 -21.303 1.00 44.19 169 SER A C 1
ATOM 1346 O O . SER A 1 169 ? 29.263 -13.986 -21.144 1.00 44.19 169 SER A O 1
ATOM 1348 N N . ASP A 1 170 ? 29.812 -11.834 -21.456 1.00 43.16 170 ASP A N 1
ATOM 1349 C CA . ASP A 1 170 ? 31.234 -12.127 -21.725 1.00 43.16 170 ASP A CA 1
ATOM 1350 C C . ASP A 1 170 ? 32.288 -11.303 -20.961 1.00 43.16 170 ASP A C 1
ATOM 1352 O O . ASP A 1 170 ? 33.466 -11.407 -21.291 1.00 43.16 170 ASP A O 1
ATOM 1356 N N . ASP A 1 171 ? 31.945 -10.555 -19.902 1.00 40.25 171 ASP A N 1
ATOM 1357 C CA . ASP A 1 171 ? 32.986 -9.939 -19.056 1.00 40.25 171 ASP A CA 1
ATOM 1358 C C . ASP A 1 171 ? 32.731 -10.115 -17.551 1.00 40.25 171 ASP A C 1
ATOM 1360 O O . ASP A 1 171 ? 32.168 -9.280 -16.846 1.00 40.25 171 ASP A O 1
ATOM 1364 N N . THR A 1 172 ? 33.198 -11.253 -17.035 1.00 39.34 172 THR A N 1
ATOM 1365 C CA . THR A 1 172 ? 33.318 -11.568 -15.603 1.00 39.34 172 THR A CA 1
ATOM 1366 C C . THR A 1 172 ? 34.468 -10.814 -14.918 1.00 39.34 172 THR A C 1
ATOM 1368 O O . THR A 1 172 ? 35.145 -11.374 -14.055 1.00 39.34 172 THR A O 1
ATOM 1371 N N . THR A 1 173 ? 34.737 -9.556 -15.270 1.00 39.16 173 THR A N 1
ATOM 1372 C CA . THR A 1 173 ? 35.730 -8.744 -14.551 1.00 39.16 173 THR A CA 1
ATOM 1373 C C . THR A 1 173 ? 35.058 -7.824 -13.530 1.00 39.16 173 THR A C 1
ATOM 1375 O O . THR A 1 173 ? 34.659 -6.707 -13.836 1.00 39.16 173 THR A O 1
ATOM 1378 N N . ASP A 1 174 ? 34.957 -8.322 -12.294 1.00 39.12 174 ASP A N 1
ATOM 1379 C CA . ASP A 1 174 ? 34.991 -7.569 -11.023 1.00 39.12 174 ASP A CA 1
ATOM 1380 C C . ASP A 1 174 ? 33.958 -6.453 -10.732 1.00 39.12 174 ASP A C 1
ATOM 1382 O O . ASP A 1 174 ? 34.161 -5.644 -9.825 1.00 39.12 174 ASP A O 1
ATOM 1386 N N . GLY A 1 175 ? 32.790 -6.447 -11.374 1.00 40.50 175 GLY A N 1
ATOM 1387 C CA . GLY A 1 175 ? 31.695 -5.558 -10.965 1.00 40.50 175 GLY A CA 1
ATOM 1388 C C . GLY A 1 175 ? 30.341 -5.989 -11.506 1.00 40.50 175 GLY A C 1
ATOM 1389 O O . GLY A 1 175 ? 29.872 -5.418 -12.482 1.00 40.50 175 GLY A O 1
ATOM 1390 N N . GLY A 1 176 ? 29.720 -7.006 -10.894 1.00 47.66 176 GLY A N 1
ATOM 1391 C CA . GLY A 1 176 ? 28.366 -7.439 -11.260 1.00 47.66 176 GLY A CA 1
ATOM 1392 C C . GLY A 1 176 ? 27.403 -6.250 -11.309 1.00 47.66 176 GLY A C 1
ATOM 1393 O O . GLY A 1 176 ? 27.457 -5.388 -10.430 1.00 47.66 176 GLY A O 1
ATOM 1394 N N . ALA A 1 177 ? 26.565 -6.175 -12.350 1.00 50.72 177 ALA A N 1
ATOM 1395 C CA . ALA A 1 177 ? 25.639 -5.059 -12.513 1.00 50.72 177 ALA A CA 1
ATOM 1396 C C . ALA A 1 177 ? 24.799 -4.886 -11.228 1.00 50.72 177 ALA A C 1
ATOM 1398 O O . ALA A 1 177 ? 24.271 -5.877 -10.709 1.00 50.72 177 ALA A O 1
ATOM 1399 N N . PRO A 1 178 ? 24.721 -3.662 -10.672 1.00 60.78 178 PRO A N 1
ATOM 1400 C CA . PRO A 1 178 ? 24.128 -3.446 -9.363 1.00 60.78 178 PRO A CA 1
ATOM 1401 C C . PRO A 1 178 ? 22.637 -3.787 -9.380 1.00 60.78 178 PRO A C 1
ATOM 1403 O O . PRO A 1 178 ? 21.906 -3.428 -10.302 1.00 60.78 178 PRO A O 1
ATOM 1406 N N . PHE A 1 179 ? 22.178 -4.480 -8.340 1.00 73.94 179 PHE A N 1
ATOM 1407 C CA . PHE A 1 179 ? 20.756 -4.720 -8.121 1.00 73.94 179 PHE A CA 1
ATOM 1408 C C . PHE A 1 179 ? 20.029 -3.390 -7.911 1.00 73.94 179 PHE A C 1
ATOM 1410 O O . PHE A 1 179 ? 20.510 -2.511 -7.192 1.00 73.94 179 PHE A O 1
ATOM 1417 N N . GLN A 1 180 ? 18.860 -3.244 -8.526 1.00 79.94 180 GLN A N 1
ATOM 1418 C CA . GLN A 1 180 ? 18.026 -2.062 -8.364 1.00 79.94 180 GLN A CA 1
ATOM 1419 C C . GLN A 1 180 ? 17.052 -2.271 -7.211 1.00 79.94 180 GLN A C 1
ATOM 1421 O O . GLN A 1 180 ? 16.385 -3.302 -7.115 1.00 79.94 180 GLN A O 1
ATOM 1426 N N . GLN A 1 181 ? 16.955 -1.257 -6.359 1.00 83.94 181 GLN A N 1
ATOM 1427 C CA . GLN A 1 181 ? 15.916 -1.141 -5.345 1.00 83.94 181 GLN A CA 1
ATOM 1428 C C . GLN A 1 181 ? 14.752 -0.353 -5.925 1.00 83.94 181 GLN A C 1
ATOM 1430 O O . GLN A 1 181 ? 14.955 0.648 -6.617 1.00 83.94 181 GLN A O 1
ATOM 1435 N N . PHE A 1 182 ? 13.538 -0.782 -5.618 1.00 85.31 182 PHE A N 1
ATOM 1436 C CA . PHE A 1 182 ? 12.329 -0.098 -6.050 1.00 85.31 182 PHE A CA 1
ATOM 1437 C C . PHE A 1 182 ? 11.264 -0.154 -4.961 1.00 85.31 182 PHE A C 1
ATOM 1439 O O . PHE A 1 182 ? 11.285 -1.019 -4.089 1.00 85.31 182 PHE A O 1
ATOM 1446 N N . THR A 1 183 ? 10.321 0.778 -5.030 1.00 88.19 183 THR A N 1
ATOM 1447 C CA . THR A 1 183 ? 9.158 0.820 -4.141 1.00 88.19 183 THR A CA 1
ATOM 1448 C C . THR A 1 183 ? 7.994 0.039 -4.739 1.00 88.19 183 THR A C 1
ATOM 1450 O O . THR A 1 183 ? 7.716 0.166 -5.931 1.00 88.19 183 THR A O 1
ATOM 1453 N N . TYR A 1 184 ? 7.300 -0.754 -3.928 1.00 90.56 184 TYR A N 1
ATOM 1454 C CA . TYR A 1 184 ? 5.981 -1.280 -4.267 1.00 90.56 184 TYR A CA 1
ATOM 1455 C C . TYR A 1 184 ? 4.905 -0.283 -3.851 1.00 90.56 184 TYR A C 1
ATOM 1457 O O . TYR A 1 184 ? 4.800 0.076 -2.677 1.00 90.56 184 TYR A O 1
ATOM 1465 N N . ASP A 1 185 ? 4.094 0.146 -4.812 1.00 87.38 185 ASP A N 1
ATOM 1466 C CA . ASP A 1 185 ? 3.152 1.249 -4.636 1.00 87.38 185 ASP A CA 1
ATOM 1467 C C . ASP A 1 185 ? 1.728 0.826 -5.002 1.00 87.38 185 ASP A C 1
ATOM 1469 O O . ASP A 1 185 ? 1.412 0.514 -6.154 1.00 87.38 185 ASP A O 1
ATOM 1473 N N . LEU A 1 186 ? 0.875 0.754 -3.984 1.00 86.81 186 LEU A N 1
ATOM 1474 C CA . LEU A 1 186 ? -0.519 0.347 -4.112 1.00 86.81 186 LEU A CA 1
ATOM 1475 C C . LEU A 1 186 ? -1.416 1.481 -4.629 1.00 86.81 186 LEU A C 1
ATOM 1477 O O . LEU A 1 186 ? -2.396 1.197 -5.319 1.00 86.81 186 LEU A O 1
ATOM 1481 N N . GLY A 1 187 ? -1.103 2.737 -4.302 1.00 76.50 187 GLY A N 1
ATOM 1482 C CA . GLY A 1 187 ? -1.891 3.912 -4.675 1.00 76.50 187 GLY A CA 1
ATOM 1483 C C . GLY A 1 187 ? -1.592 4.451 -6.066 1.00 76.50 187 GLY A C 1
ATOM 1484 O O . GLY A 1 187 ? -2.407 5.199 -6.609 1.00 76.50 187 GLY A O 1
ATOM 1485 N N . ASN A 1 188 ? -0.481 4.043 -6.686 1.00 71.06 188 ASN A N 1
ATOM 1486 C CA . ASN A 1 188 ? -0.145 4.383 -8.066 1.00 71.06 188 ASN A CA 1
ATOM 1487 C C . ASN A 1 188 ? -0.529 3.255 -9.053 1.00 71.06 188 ASN A C 1
ATOM 1489 O O . ASN A 1 188 ? 0.292 2.393 -9.381 1.00 71.06 188 ASN A O 1
ATOM 1493 N N . PRO A 1 189 ? -1.759 3.249 -9.609 1.00 59.47 189 PRO A N 1
ATOM 1494 C CA . PRO A 1 189 ? -2.201 2.216 -10.546 1.00 59.47 189 PRO A CA 1
ATOM 1495 C C . PRO A 1 189 ? -1.592 2.365 -11.948 1.00 59.47 189 PRO A C 1
ATOM 1497 O O . PRO A 1 189 ? -1.906 1.571 -12.826 1.00 59.47 189 PRO A O 1
ATOM 1500 N N . ARG A 1 190 ? -0.791 3.403 -12.225 1.00 70.69 190 ARG A N 1
ATOM 1501 C CA . ARG A 1 190 ? -0.614 3.863 -13.611 1.00 70.69 190 ARG A CA 1
ATOM 1502 C C . ARG A 1 190 ? 0.455 3.087 -14.376 1.00 70.69 190 ARG A C 1
ATOM 1504 O O . ARG A 1 190 ? 0.143 2.509 -15.414 1.00 70.69 190 ARG A O 1
ATOM 1511 N N . PHE A 1 191 ? 1.703 3.044 -13.899 1.00 76.31 191 PHE A N 1
ATOM 1512 C CA . PHE A 1 191 ? 2.780 2.394 -14.655 1.00 76.31 191 PHE A CA 1
ATOM 1513 C C . PHE A 1 191 ? 4.021 2.063 -13.818 1.00 76.31 191 PHE A C 1
ATOM 1515 O O . PHE A 1 191 ? 4.389 2.826 -12.927 1.00 76.31 191 PHE A O 1
ATOM 1522 N N . THR A 1 192 ? 4.701 0.958 -14.137 1.00 86.69 192 THR A N 1
ATOM 1523 C CA . THR A 1 192 ? 6.020 0.642 -13.565 1.00 86.69 192 THR A CA 1
ATOM 1524 C C . THR A 1 192 ? 7.068 1.605 -14.099 1.00 86.69 192 THR A C 1
ATOM 1526 O O . THR A 1 192 ? 7.205 1.750 -15.308 1.00 86.69 192 THR A O 1
ATOM 1529 N N . THR A 1 193 ? 7.837 2.234 -13.215 1.00 83.50 193 THR A N 1
ATOM 1530 C CA . THR A 1 193 ? 8.949 3.128 -13.563 1.00 83.50 193 THR A CA 1
ATOM 1531 C C . THR A 1 193 ? 10.230 2.598 -12.937 1.00 83.50 193 THR A C 1
ATOM 1533 O O . THR A 1 193 ? 10.287 2.422 -11.723 1.00 83.50 193 THR A O 1
ATOM 1536 N N . LEU A 1 194 ? 11.261 2.350 -13.740 1.00 83.25 194 LEU A N 1
ATOM 1537 C CA . LEU A 1 194 ? 12.552 1.833 -13.275 1.00 83.25 194 LEU A CA 1
ATOM 1538 C C . LEU A 1 194 ? 13.667 2.811 -13.635 1.00 83.25 194 LEU A C 1
ATOM 1540 O O . LEU A 1 194 ? 13.538 3.618 -14.560 1.00 83.25 194 LEU A O 1
ATOM 1544 N N . ILE A 1 195 ? 14.761 2.763 -12.877 1.00 76.31 195 ILE A N 1
ATOM 1545 C CA . ILE A 1 195 ? 15.869 3.690 -13.069 1.00 76.31 195 ILE A CA 1
ATOM 1546 C C . ILE A 1 195 ? 16.739 3.191 -14.227 1.00 76.31 195 ILE A C 1
ATOM 1548 O O . ILE A 1 195 ? 17.597 2.331 -14.060 1.00 76.31 195 ILE A O 1
ATOM 1552 N N . SER A 1 196 ? 16.547 3.752 -15.414 1.00 70.81 196 SER A N 1
ATOM 1553 C CA . SER A 1 196 ? 17.461 3.573 -16.546 1.00 70.81 196 SER A CA 1
ATOM 1554 C C . SER A 1 196 ? 18.738 4.405 -16.377 1.00 70.81 196 SER A C 1
ATOM 1556 O O . SER A 1 196 ? 18.671 5.499 -15.820 1.00 70.81 196 SER A O 1
ATOM 1558 N N . GLN A 1 197 ? 19.885 3.892 -16.850 1.00 62.06 197 GLN A N 1
ATOM 1559 C CA . GLN A 1 197 ? 21.203 4.554 -16.802 1.00 62.06 197 GLN A CA 1
ATOM 1560 C C . GLN A 1 197 ? 21.170 6.060 -17.108 1.00 62.06 197 GLN A C 1
ATOM 1562 O O . GLN A 1 197 ? 20.443 6.460 -18.012 1.00 62.06 197 GLN A O 1
ATOM 1567 N N . GLU A 1 198 ? 22.013 6.797 -16.355 1.00 53.97 198 GLU A N 1
ATOM 1568 C CA . GLU A 1 198 ? 22.503 8.184 -16.496 1.00 53.97 198 GLU A CA 1
ATOM 1569 C C . GLU A 1 198 ? 21.546 9.152 -17.177 1.00 53.97 198 GLU A C 1
ATOM 1571 O O . GLU A 1 198 ? 21.223 8.973 -18.339 1.00 53.97 198 GLU A O 1
ATOM 1576 N N . CYS A 1 199 ? 21.157 10.214 -16.461 1.00 49.50 199 CYS A N 1
ATOM 1577 C CA . CYS A 1 199 ? 20.300 11.303 -16.931 1.00 49.50 199 CYS A CA 1
ATOM 1578 C C . CYS A 1 199 ? 20.460 11.549 -18.446 1.00 49.50 199 CYS A C 1
ATOM 1580 O O . CYS A 1 199 ? 21.329 12.304 -18.874 1.00 49.50 199 CYS A O 1
ATOM 1582 N N . ARG A 1 200 ? 19.618 10.898 -19.268 1.00 50.12 200 ARG A N 1
ATOM 1583 C CA . ARG A 1 200 ? 19.699 10.956 -20.745 1.00 50.12 200 ARG A CA 1
ATOM 1584 C C . ARG A 1 200 ? 19.493 12.375 -21.272 1.00 50.12 200 ARG A C 1
ATOM 1586 O O . ARG A 1 200 ? 19.769 12.680 -22.423 1.00 50.12 200 ARG A O 1
ATOM 1593 N N . ALA A 1 201 ? 19.006 13.232 -20.385 1.00 44.38 201 ALA A N 1
ATOM 1594 C CA . ALA A 1 201 ? 18.777 14.641 -20.557 1.00 44.38 201 ALA A CA 1
ATOM 1595 C C . ALA A 1 201 ? 19.947 15.514 -20.073 1.00 44.38 201 ALA A C 1
ATOM 1597 O O . ALA A 1 201 ? 19.715 16.698 -19.942 1.00 44.38 201 ALA A O 1
ATOM 1598 N N . CYS A 1 202 ? 21.140 15.003 -19.743 1.00 42.81 202 CYS A N 1
ATOM 1599 C CA . CYS A 1 202 ? 22.319 15.831 -19.461 1.00 42.81 202 CYS A CA 1
ATOM 1600 C C . CYS A 1 202 ? 23.613 15.039 -19.695 1.00 42.81 202 CYS A C 1
ATOM 1602 O O . CYS A 1 202 ? 23.974 14.170 -18.901 1.00 42.81 202 CYS A O 1
ATOM 1604 N N . ILE A 1 203 ? 24.364 15.386 -20.743 1.00 42.41 203 ILE A N 1
ATOM 1605 C CA . ILE A 1 203 ? 25.755 14.938 -20.866 1.00 42.41 203 ILE A CA 1
ATOM 1606 C C . ILE A 1 203 ? 26.537 15.613 -19.722 1.00 42.41 203 ILE A C 1
ATOM 1608 O O . ILE A 1 203 ? 26.462 16.837 -19.608 1.00 42.41 203 ILE A O 1
ATOM 1612 N N . PRO A 1 204 ? 27.312 14.885 -18.892 1.00 40.09 204 PRO A N 1
ATOM 1613 C CA . PRO A 1 204 ? 27.931 15.412 -17.663 1.00 40.09 204 PRO A CA 1
ATOM 1614 C C . PRO A 1 204 ? 28.862 16.631 -17.816 1.00 40.09 204 PRO A C 1
ATOM 1616 O O . PRO A 1 204 ? 29.346 17.147 -16.814 1.00 40.09 204 PRO A O 1
ATOM 1619 N N . ASN A 1 205 ? 29.140 17.081 -19.043 1.00 41.75 205 ASN A N 1
ATOM 1620 C CA . ASN A 1 205 ? 30.032 18.198 -19.355 1.00 41.75 205 ASN A CA 1
ATOM 1621 C C . ASN A 1 205 ? 29.434 19.210 -20.352 1.00 41.75 205 ASN A C 1
ATOM 1623 O O . ASN A 1 205 ? 30.174 20.054 -20.856 1.00 41.75 205 ASN A O 1
ATOM 1627 N N . ASP A 1 206 ? 28.138 19.122 -20.662 1.00 42.19 206 ASP A N 1
ATOM 1628 C CA . ASP A 1 206 ? 27.494 19.968 -21.672 1.00 42.19 206 ASP A CA 1
ATOM 1629 C C . ASP A 1 206 ? 26.110 20.437 -21.181 1.00 42.19 206 ASP A C 1
ATOM 1631 O O . ASP A 1 206 ? 25.077 19.833 -21.475 1.00 42.19 206 ASP A O 1
ATOM 1635 N N . GLU A 1 207 ? 26.099 21.508 -20.374 1.00 42.91 207 GLU A N 1
ATOM 1636 C CA . GLU A 1 207 ? 24.872 22.146 -19.860 1.00 42.91 207 GLU A CA 1
ATOM 1637 C C . GLU A 1 207 ? 23.942 22.639 -20.990 1.00 42.91 207 GLU A C 1
ATOM 1639 O O . GLU A 1 207 ? 22.741 22.792 -20.764 1.00 42.91 207 GLU A O 1
ATOM 1644 N N . ASP A 1 208 ? 24.462 22.834 -22.211 1.00 39.84 208 ASP A N 1
ATOM 1645 C CA . ASP A 1 208 ? 23.696 23.292 -23.377 1.00 39.84 208 ASP A CA 1
ATOM 1646 C C . ASP A 1 208 ? 22.865 22.171 -24.039 1.00 39.84 208 ASP A C 1
ATOM 1648 O O . ASP A 1 208 ? 21.958 22.466 -24.822 1.00 39.84 208 ASP A O 1
ATOM 1652 N N . HIS A 1 209 ? 23.138 20.897 -23.719 1.00 39.62 209 HIS A N 1
ATOM 1653 C CA . HIS A 1 209 ? 22.432 19.726 -24.271 1.00 39.62 209 HIS A CA 1
ATOM 1654 C C . HIS A 1 209 ? 21.443 19.100 -23.288 1.00 39.62 209 HIS A C 1
ATOM 1656 O O . HIS A 1 209 ? 20.755 18.135 -23.628 1.00 39.62 209 HIS A O 1
ATOM 1662 N N . CYS A 1 210 ? 21.315 19.658 -22.079 1.00 41.97 210 CYS A N 1
ATOM 1663 C CA . CYS A 1 210 ? 20.130 19.365 -21.297 1.00 41.97 210 CYS A CA 1
ATOM 1664 C C . CYS A 1 210 ? 18.928 20.022 -21.984 1.00 41.97 210 CYS A C 1
ATOM 1666 O O . CYS A 1 210 ? 19.033 21.198 -22.344 1.00 41.97 210 CYS A O 1
ATOM 1668 N N . PRO A 1 211 ? 17.785 19.334 -22.188 1.00 39.84 211 PRO A N 1
ATOM 1669 C CA . PRO A 1 211 ? 16.608 19.975 -22.741 1.00 39.84 211 PRO A CA 1
ATOM 1670 C C . PRO A 1 211 ? 16.294 21.201 -21.883 1.00 39.84 211 PRO A C 1
ATOM 1672 O O . PRO A 1 211 ? 15.885 21.096 -20.727 1.00 39.84 211 PRO A O 1
ATOM 1675 N N . SER A 1 212 ? 16.525 22.380 -22.467 1.00 36.53 212 SER A N 1
ATOM 1676 C CA . SER A 1 212 ? 16.343 23.696 -21.835 1.00 36.53 212 SER A CA 1
ATOM 1677 C C . SER A 1 212 ? 14.911 23.912 -21.333 1.00 36.53 212 SER A C 1
ATOM 1679 O O . SER A 1 212 ? 14.656 24.782 -20.501 1.00 36.53 212 SER A O 1
ATOM 1681 N N . TYR A 1 213 ? 13.993 23.073 -21.813 1.00 42.00 213 TYR A N 1
ATOM 1682 C CA . TYR A 1 213 ? 12.638 22.898 -21.335 1.00 42.00 213 TYR A CA 1
ATOM 1683 C C . TYR A 1 213 ? 12.411 21.425 -21.010 1.00 42.00 213 TYR A C 1
ATOM 1685 O O . TYR A 1 213 ? 12.060 20.633 -21.881 1.00 42.00 213 TYR A O 1
ATOM 1693 N N . VAL A 1 214 ? 12.560 21.064 -19.740 1.00 44.88 214 VAL A N 1
ATOM 1694 C CA . VAL A 1 214 ? 11.786 19.940 -19.219 1.00 44.88 214 VAL A CA 1
ATOM 1695 C C . VAL A 1 214 ? 10.432 20.514 -18.815 1.00 44.88 214 VAL A C 1
ATOM 1697 O O . VAL A 1 214 ? 10.408 21.536 -18.119 1.00 44.88 214 VAL A O 1
ATOM 1700 N N . PRO A 1 215 ? 9.312 19.927 -19.265 1.00 47.94 215 PRO A N 1
ATOM 1701 C CA . PRO A 1 215 ? 7.998 20.353 -18.817 1.00 47.94 215 PRO A CA 1
ATOM 1702 C C . PRO A 1 215 ? 7.949 20.289 -17.297 1.00 47.94 215 PRO A C 1
ATOM 1704 O O . PRO A 1 215 ? 8.578 19.444 -16.676 1.00 47.94 215 PRO A O 1
ATOM 1707 N N . SER A 1 216 ? 7.226 21.196 -16.675 1.00 51.19 216 SER A N 1
ATOM 1708 C CA . SER A 1 216 ? 6.936 21.107 -15.255 1.00 51.19 216 SER A CA 1
ATOM 1709 C C . SER A 1 216 ? 5.427 21.087 -15.108 1.00 51.19 216 SER A C 1
ATOM 1711 O O . SER A 1 216 ? 4.725 21.765 -15.863 1.00 51.19 216 SER A O 1
ATOM 1713 N N . CYS A 1 217 ? 4.930 20.293 -14.162 1.00 53.50 217 CYS A N 1
ATOM 1714 C CA . CYS A 1 217 ? 3.504 20.261 -13.849 1.00 53.50 217 CYS A CA 1
ATOM 1715 C C . CYS A 1 217 ? 3.031 21.648 -13.363 1.00 53.50 217 CYS A C 1
ATOM 1717 O O . CYS A 1 217 ? 1.913 22.054 -13.666 1.00 53.50 217 CYS A O 1
ATOM 1719 N N . GLU A 1 218 ? 3.941 22.444 -12.775 1.00 52.22 218 GLU A N 1
ATOM 1720 C CA . GLU A 1 218 ? 3.801 23.890 -12.572 1.00 52.22 218 GLU A CA 1
ATOM 1721 C C . GLU A 1 218 ? 5.019 24.675 -13.087 1.00 52.22 218 GLU A C 1
ATOM 1723 O O . GLU A 1 218 ? 6.165 24.306 -12.836 1.00 52.22 218 GLU A O 1
ATOM 1728 N N . LYS A 1 219 ? 4.806 25.765 -13.839 1.00 46.56 219 LYS A N 1
ATOM 1729 C CA . LYS A 1 219 ? 5.870 26.542 -14.511 1.00 46.56 219 LYS A CA 1
ATOM 1730 C C . LYS A 1 219 ? 6.954 27.037 -13.533 1.00 46.56 219 LYS A C 1
ATOM 1732 O O . LYS A 1 219 ? 6.638 27.837 -12.659 1.00 46.56 219 LYS A O 1
ATOM 1737 N N . ASN A 1 220 ? 8.219 26.681 -13.819 1.00 43.12 220 ASN A N 1
ATOM 1738 C CA . ASN A 1 220 ? 9.496 27.318 -13.403 1.00 43.12 220 ASN A CA 1
ATOM 1739 C C . ASN A 1 220 ? 10.486 26.458 -12.581 1.00 43.12 220 ASN A C 1
ATOM 1741 O O . ASN A 1 220 ? 11.097 26.960 -11.639 1.00 43.12 220 ASN A O 1
ATOM 1745 N N . SER A 1 221 ? 10.751 25.206 -12.969 1.00 42.56 221 SER A N 1
ATOM 1746 C CA . SER A 1 221 ? 11.897 24.451 -12.424 1.00 42.56 221 SER A CA 1
ATOM 1747 C C . SER A 1 221 ? 12.702 23.747 -13.524 1.00 42.56 221 SER A C 1
ATOM 1749 O O . SER A 1 221 ? 12.250 22.784 -14.141 1.00 42.56 221 SER A O 1
ATOM 1751 N N . THR A 1 222 ? 13.922 24.227 -13.786 1.00 40.56 222 THR A N 1
ATOM 1752 C CA . THR A 1 222 ? 14.795 23.780 -14.891 1.00 40.56 222 THR A CA 1
ATOM 1753 C C . THR A 1 222 ? 15.855 22.740 -14.502 1.00 40.56 222 THR A C 1
ATOM 1755 O O . THR A 1 222 ? 16.653 22.362 -15.349 1.00 40.56 222 THR A O 1
ATOM 1758 N N . LEU A 1 223 ? 15.878 22.215 -13.273 1.00 42.06 223 LEU A N 1
ATOM 1759 C CA . LEU A 1 223 ? 16.991 21.363 -12.815 1.00 42.06 223 LEU A CA 1
ATOM 1760 C C . LEU A 1 223 ? 16.759 19.857 -13.041 1.00 42.06 223 LEU A C 1
ATOM 1762 O O . LEU A 1 223 ? 15.905 19.252 -12.393 1.00 42.06 223 LEU A O 1
ATOM 1766 N N . CYS A 1 224 ? 17.542 19.259 -13.946 1.00 39.75 224 CYS A N 1
ATOM 1767 C CA . CYS A 1 224 ? 17.686 17.809 -14.112 1.00 39.75 224 CYS A CA 1
ATOM 1768 C C . CYS A 1 224 ? 18.590 17.232 -13.019 1.00 39.75 224 CYS A C 1
ATOM 1770 O O . CYS A 1 224 ? 19.634 17.806 -12.719 1.00 39.75 224 CYS A O 1
ATOM 1772 N N . TRP A 1 225 ? 18.222 16.075 -12.469 1.00 44.97 225 TRP A N 1
ATOM 1773 C CA . TRP A 1 225 ? 19.050 15.363 -11.502 1.00 44.97 225 TRP A CA 1
ATOM 1774 C C . TRP A 1 225 ? 19.277 13.930 -11.973 1.00 44.97 225 TRP A C 1
ATOM 1776 O O . TRP A 1 225 ? 18.303 13.257 -12.327 1.00 44.97 225 TRP A O 1
ATOM 1786 N N . PRO A 1 226 ? 20.528 13.442 -11.976 1.00 40.81 226 PRO A N 1
ATOM 1787 C CA . PRO A 1 226 ? 20.763 12.015 -12.042 1.00 40.81 226 PRO A CA 1
ATOM 1788 C C . PRO A 1 226 ? 20.197 11.376 -10.769 1.00 40.81 226 PRO A C 1
ATOM 1790 O O . PRO A 1 226 ? 20.422 11.860 -9.658 1.00 40.81 226 PRO A O 1
ATOM 1793 N N . SER A 1 227 ? 19.465 10.281 -10.937 1.00 40.22 227 SER A N 1
ATOM 1794 C CA . SER A 1 227 ? 19.169 9.351 -9.852 1.00 40.22 227 SER A CA 1
ATOM 1795 C C . SER A 1 227 ? 20.470 8.800 -9.255 1.00 40.22 227 SER A C 1
ATOM 1797 O O . SER A 1 227 ? 21.549 8.912 -9.840 1.00 40.22 227 SER A O 1
ATOM 1799 N N . HIS A 1 228 ? 20.375 8.242 -8.049 1.00 43.44 228 HIS A N 1
ATOM 1800 C CA . HIS A 1 228 ? 21.508 7.728 -7.280 1.00 43.44 228 HIS A CA 1
ATOM 1801 C C . HIS A 1 228 ? 22.499 6.922 -8.161 1.00 43.44 228 HIS A C 1
ATOM 1803 O O . HIS A 1 228 ? 22.071 5.965 -8.808 1.00 43.44 228 HIS A O 1
ATOM 1809 N N . PRO A 1 229 ? 23.810 7.257 -8.182 1.00 45.75 229 PRO A N 1
ATOM 1810 C CA . PRO A 1 229 ? 24.753 6.831 -9.225 1.00 45.75 229 PRO A CA 1
ATOM 1811 C C . PRO A 1 229 ? 25.054 5.317 -9.302 1.00 45.75 229 PRO A C 1
ATOM 1813 O O . PRO A 1 229 ? 25.863 4.892 -10.121 1.00 45.75 229 PRO A O 1
ATOM 1816 N N . TYR A 1 230 ? 24.429 4.499 -8.454 1.00 51.78 230 TYR A N 1
ATOM 1817 C CA . TYR A 1 230 ? 24.766 3.086 -8.261 1.00 51.78 230 TYR A CA 1
ATOM 1818 C C . TYR A 1 230 ? 23.567 2.130 -8.362 1.00 51.78 230 TYR A C 1
ATOM 1820 O O . TYR A 1 230 ? 23.709 0.968 -8.000 1.00 51.78 230 TYR A O 1
ATOM 1828 N N . SER A 1 231 ? 22.406 2.584 -8.850 1.00 58.03 231 SER A N 1
ATOM 1829 C CA . SER A 1 231 ? 21.169 1.778 -8.876 1.00 58.03 231 SER A CA 1
ATOM 1830 C C . SER A 1 231 ? 20.477 1.809 -10.243 1.00 58.03 231 SER A C 1
ATOM 1832 O O . SER A 1 231 ? 19.265 1.992 -10.313 1.00 58.03 231 SER A O 1
ATOM 1834 N N . PHE A 1 232 ? 21.238 1.686 -11.333 1.00 69.81 232 PHE A N 1
ATOM 1835 C CA . PHE A 1 232 ? 20.718 1.804 -12.698 1.00 69.81 232 PHE A CA 1
ATOM 1836 C C . PHE A 1 232 ? 20.604 0.465 -13.423 1.00 69.81 232 PHE A C 1
ATOM 1838 O O . PHE A 1 232 ? 21.483 -0.388 -13.303 1.00 69.81 232 PHE A O 1
ATOM 1845 N N . ALA A 1 233 ? 19.594 0.348 -14.283 1.00 69.81 233 ALA A N 1
ATOM 1846 C CA . ALA A 1 233 ? 19.593 -0.603 -15.386 1.00 69.81 233 ALA A CA 1
ATOM 1847 C C . ALA A 1 233 ? 20.675 -0.202 -16.410 1.00 69.81 233 ALA A C 1
ATOM 1849 O O . ALA A 1 233 ? 20.617 0.931 -16.911 1.00 69.81 233 ALA A O 1
ATOM 1850 N N . PRO A 1 234 ? 21.630 -1.085 -16.763 1.00 70.44 234 PRO A N 1
ATOM 1851 C CA . PRO A 1 234 ? 22.573 -0.830 -17.851 1.00 70.44 234 PRO A CA 1
ATOM 1852 C C . PRO A 1 234 ? 21.835 -0.522 -19.158 1.00 70.44 234 PRO A C 1
ATOM 1854 O O . PRO A 1 234 ? 20.820 -1.150 -19.455 1.00 70.44 234 PRO A O 1
ATOM 1857 N N . SER A 1 235 ? 22.348 0.393 -19.981 1.00 70.19 235 SER A N 1
ATOM 1858 C CA . SER A 1 235 ? 21.762 0.687 -21.304 1.00 70.19 235 SER A CA 1
ATOM 1859 C C . SER A 1 235 ? 21.675 -0.529 -22.238 1.00 70.19 235 SER A C 1
ATOM 1861 O O . SER A 1 235 ? 20.861 -0.533 -23.151 1.00 70.19 235 SER A O 1
ATOM 1863 N N . THR A 1 236 ? 22.460 -1.582 -21.993 1.00 75.44 236 THR A N 1
ATOM 1864 C CA . THR A 1 236 ? 22.415 -2.861 -22.723 1.00 75.44 236 THR A CA 1
ATOM 1865 C C . THR A 1 236 ? 21.343 -3.837 -22.226 1.00 75.44 236 THR A C 1
ATOM 1867 O O . THR A 1 236 ? 21.220 -4.924 -22.789 1.00 75.44 236 THR A O 1
ATOM 1870 N N . SER A 1 237 ? 20.604 -3.486 -21.167 1.00 78.44 237 SER A N 1
ATOM 1871 C CA . SER A 1 237 ? 19.585 -4.344 -20.533 1.00 78.44 237 SER A CA 1
ATOM 1872 C C . SER A 1 237 ? 18.145 -3.999 -20.934 1.00 78.44 237 SER A C 1
ATOM 1874 O O . SER A 1 237 ? 17.203 -4.686 -20.538 1.00 78.44 237 SER A O 1
ATOM 1876 N N . TYR A 1 238 ? 17.953 -2.941 -21.727 1.00 85.38 238 TYR A N 1
ATOM 1877 C CA . TYR A 1 238 ? 16.649 -2.521 -22.232 1.00 85.38 238 TYR A CA 1
ATOM 1878 C C . TYR A 1 238 ? 16.784 -1.756 -23.550 1.00 85.38 238 TYR A C 1
ATOM 1880 O O . TYR A 1 238 ? 17.863 -1.289 -23.913 1.00 85.38 238 TYR A O 1
ATOM 1888 N N . TYR A 1 239 ? 15.674 -1.609 -24.263 1.00 86.50 239 TYR A N 1
ATOM 1889 C CA . TYR A 1 239 ? 15.577 -0.784 -25.462 1.00 86.50 239 TYR A CA 1
ATOM 1890 C C . TYR A 1 239 ? 14.327 0.097 -25.408 1.00 86.50 239 TYR A C 1
ATOM 1892 O O . TYR A 1 239 ? 13.310 -0.282 -24.825 1.00 86.50 239 TYR A O 1
ATOM 1900 N N . ASP A 1 240 ? 14.404 1.293 -25.990 1.00 84.94 240 ASP A N 1
ATOM 1901 C CA . ASP A 1 240 ? 13.290 2.241 -25.987 1.00 84.94 240 ASP A CA 1
ATOM 1902 C C . ASP A 1 240 ? 12.223 1.860 -27.020 1.00 84.94 240 ASP A C 1
ATOM 1904 O O . ASP A 1 240 ? 12.508 1.505 -28.168 1.00 84.94 240 ASP A O 1
ATOM 1908 N N . LEU A 1 241 ? 10.960 2.002 -26.633 1.00 85.69 241 LEU A N 1
ATOM 1909 C CA . LEU A 1 241 ? 9.801 1.763 -27.483 1.00 85.69 241 LEU A CA 1
ATOM 1910 C C . LEU A 1 241 ? 9.424 3.054 -28.227 1.00 85.69 241 LEU A C 1
ATOM 1912 O O . LEU A 1 241 ? 8.335 3.596 -28.041 1.00 85.69 241 LEU A O 1
ATOM 1916 N N . ALA A 1 242 ? 10.319 3.549 -29.088 1.00 68.94 242 ALA A N 1
ATOM 1917 C CA . ALA A 1 242 ? 10.270 4.893 -29.690 1.00 68.94 242 ALA A CA 1
ATOM 1918 C C . ALA A 1 242 ? 8.953 5.282 -30.411 1.00 68.94 242 ALA A C 1
ATOM 1920 O O . ALA A 1 242 ? 8.670 6.464 -30.588 1.00 68.94 242 ALA A O 1
ATOM 1921 N N . SER A 1 243 ? 8.121 4.314 -30.819 1.00 64.75 243 SER A N 1
ATOM 1922 C CA . SER A 1 243 ? 6.834 4.559 -31.503 1.00 64.75 243 SER A CA 1
ATOM 1923 C C . SER A 1 243 ? 5.590 4.413 -30.616 1.00 64.75 243 SER A C 1
ATOM 1925 O O . SER A 1 243 ? 4.469 4.580 -31.100 1.00 64.75 243 SER A O 1
ATOM 1927 N N . SER A 1 244 ? 5.763 4.106 -29.331 1.00 74.75 244 SER A N 1
ATOM 1928 C CA . SER A 1 244 ? 4.654 3.887 -28.402 1.00 74.75 244 SER A CA 1
ATOM 1929 C C . SER A 1 244 ? 4.027 5.205 -27.930 1.00 74.75 244 SER A C 1
ATOM 1931 O O . SER A 1 244 ? 4.698 6.220 -27.727 1.00 74.75 244 SER A O 1
ATOM 1933 N N . SER A 1 245 ? 2.701 5.215 -27.794 1.00 84.38 245 SER A N 1
ATOM 1934 C CA . SER A 1 245 ? 1.972 6.301 -27.134 1.00 84.38 245 SER A CA 1
ATOM 1935 C C . SER A 1 245 ? 2.173 6.222 -25.623 1.00 84.38 245 SER A C 1
ATOM 1937 O O . SER A 1 245 ? 2.267 5.121 -25.085 1.00 84.38 245 SER A O 1
ATOM 1939 N N . CYS A 1 246 ? 2.163 7.367 -24.931 1.00 83.25 246 CYS A N 1
ATOM 1940 C CA . CYS A 1 246 ? 2.162 7.368 -23.469 1.00 83.25 246 CYS A CA 1
ATOM 1941 C C . CYS A 1 246 ? 0.968 6.567 -22.918 1.00 83.25 246 CYS A C 1
ATOM 1943 O O . CYS A 1 246 ? -0.090 6.560 -23.561 1.00 83.25 246 CYS A O 1
ATOM 1945 N N . PRO A 1 247 ? 1.123 5.890 -21.763 1.00 80.88 247 PRO A N 1
ATOM 1946 C CA . PRO A 1 247 ? 0.037 5.133 -21.152 1.00 80.88 247 PRO A CA 1
ATOM 1947 C C . PRO A 1 247 ? -1.191 6.007 -20.879 1.00 80.88 247 PRO A C 1
ATOM 1949 O O . PRO A 1 247 ? -1.086 7.222 -20.705 1.00 80.88 247 PRO A O 1
ATOM 1952 N N . GLU A 1 248 ? -2.368 5.387 -20.812 1.00 76.19 248 GLU A N 1
ATOM 1953 C CA . GLU A 1 248 ? -3.604 6.097 -20.482 1.00 76.19 248 GLU A CA 1
ATOM 1954 C C . GLU A 1 248 ? -3.478 6.827 -19.130 1.00 76.19 248 GLU A C 1
ATOM 1956 O O . GLU A 1 248 ? -2.981 6.274 -18.149 1.00 76.19 248 GLU A O 1
ATOM 1961 N N . GLY A 1 249 ? -3.902 8.094 -19.078 1.00 72.56 249 GLY A N 1
ATOM 1962 C CA . GLY A 1 249 ? -3.789 8.924 -17.870 1.00 72.56 249 GLY A CA 1
ATOM 1963 C C . GLY A 1 249 ? -2.379 9.461 -17.579 1.00 72.56 249 GLY A C 1
ATOM 1964 O O . GLY A 1 249 ? -2.148 9.992 -16.487 1.00 72.56 249 GLY A O 1
ATOM 1965 N N . VAL A 1 250 ? -1.453 9.332 -18.535 1.00 79.31 250 VAL A N 1
ATOM 1966 C CA . VAL A 1 250 ? -0.118 9.940 -18.520 1.00 79.31 250 VAL A CA 1
ATOM 1967 C C . VAL A 1 250 ? -0.005 10.913 -19.692 1.00 79.31 250 VAL A C 1
ATOM 1969 O O . VAL A 1 250 ? -0.384 10.595 -20.819 1.00 79.31 250 VAL A O 1
ATOM 1972 N N . GLU A 1 251 ? 0.501 12.115 -19.428 1.00 80.62 251 GLU A N 1
ATOM 1973 C CA . GLU A 1 251 ? 0.616 13.155 -20.451 1.00 80.62 251 GLU A CA 1
ATOM 1974 C C . GLU A 1 251 ? 1.891 12.984 -21.284 1.00 80.62 251 GLU A C 1
ATOM 1976 O O . GLU A 1 251 ? 2.911 12.485 -20.806 1.00 80.62 251 GLU A O 1
ATOM 1981 N N . GLU A 1 252 ? 1.834 13.402 -22.549 1.00 81.19 252 GLU A N 1
ATOM 1982 C CA . GLU A 1 252 ? 3.025 13.529 -23.386 1.00 81.19 252 GLU A CA 1
ATOM 1983 C C . GLU A 1 252 ? 3.761 14.821 -23.021 1.00 81.19 252 GLU A C 1
ATOM 1985 O O . GLU A 1 252 ? 3.204 15.916 -23.097 1.00 81.19 252 GLU A O 1
ATOM 1990 N N . ALA A 1 253 ? 5.031 14.677 -22.663 1.00 75.50 253 ALA A N 1
ATOM 1991 C CA . ALA A 1 253 ? 5.918 15.766 -22.278 1.00 75.50 253 ALA A CA 1
ATOM 1992 C C . ALA A 1 253 ? 6.838 16.222 -23.426 1.00 75.50 253 ALA A C 1
ATOM 1994 O O . ALA A 1 253 ? 7.382 17.325 -23.378 1.00 75.50 253 ALA A O 1
ATOM 1995 N N . GLY A 1 254 ? 7.024 15.396 -24.460 1.00 75.69 254 GLY A N 1
ATOM 1996 C CA . GLY A 1 254 ? 7.839 15.725 -25.630 1.00 75.69 254 GLY A CA 1
ATOM 1997 C C . GLY A 1 254 ? 8.561 14.512 -26.206 1.00 75.69 254 GLY A C 1
ATOM 1998 O O . GLY A 1 254 ? 8.053 13.393 -26.145 1.00 75.69 254 GLY A O 1
ATOM 1999 N N . PHE A 1 255 ? 9.752 14.741 -26.762 1.00 76.12 255 PHE A N 1
ATOM 2000 C CA . PHE A 1 255 ? 10.583 13.716 -27.396 1.00 76.12 255 PHE A CA 1
ATOM 2001 C C . PHE A 1 255 ? 12.062 13.908 -27.038 1.00 76.12 255 PHE A C 1
ATOM 2003 O O . PHE A 1 255 ? 12.511 15.041 -26.854 1.00 76.12 255 PHE A O 1
ATOM 2010 N N . LEU A 1 256 ? 12.805 12.806 -26.956 1.00 70.75 256 LEU A N 1
ATOM 2011 C CA . LEU A 1 256 ? 14.267 12.774 -26.888 1.00 70.75 256 LEU A CA 1
ATOM 2012 C C . LEU A 1 256 ? 14.883 12.986 -28.287 1.00 70.75 256 LEU A C 1
ATOM 2014 O O . LEU A 1 256 ? 14.185 12.939 -29.302 1.00 70.75 256 LEU A O 1
ATOM 2018 N N . GLU A 1 257 ? 16.200 13.218 -28.355 1.00 69.19 257 GLU A N 1
ATOM 2019 C CA . GLU A 1 257 ? 16.923 13.469 -29.619 1.00 69.19 257 GLU A CA 1
ATOM 2020 C C . GLU A 1 257 ? 16.865 12.293 -30.607 1.00 69.19 257 GLU A C 1
ATOM 2022 O O . GLU A 1 257 ? 16.876 12.495 -31.821 1.00 69.19 257 GLU A O 1
ATOM 2027 N N . ASP A 1 258 ? 16.768 11.068 -30.092 1.00 70.44 258 ASP A N 1
ATOM 2028 C CA . ASP A 1 258 ? 16.610 9.836 -30.870 1.00 70.44 258 ASP A CA 1
ATOM 2029 C C . ASP A 1 258 ? 15.175 9.637 -31.406 1.00 70.44 258 ASP A C 1
ATOM 2031 O O . ASP A 1 258 ? 14.904 8.676 -32.128 1.00 70.44 258 ASP A O 1
ATOM 2035 N N . GLY A 1 259 ? 14.258 10.556 -31.082 1.00 74.06 259 GLY A N 1
ATOM 2036 C CA . GLY A 1 259 ? 12.846 10.508 -31.449 1.00 74.06 259 GLY A CA 1
ATOM 2037 C C . GLY A 1 259 ? 11.961 9.739 -30.466 1.00 74.06 259 GLY A C 1
ATOM 2038 O O . GLY A 1 259 ? 10.754 9.653 -30.701 1.00 74.06 259 GLY A O 1
ATOM 2039 N N . SER A 1 260 ? 12.513 9.206 -29.372 1.00 78.19 260 SER A N 1
ATOM 2040 C CA . SER A 1 260 ? 11.746 8.499 -28.343 1.00 78.19 260 SER A CA 1
ATOM 2041 C C . SER A 1 260 ? 10.795 9.445 -27.611 1.00 78.19 260 SER A C 1
ATOM 2043 O O . SER A 1 260 ? 11.168 10.553 -27.227 1.00 78.19 260 SER A O 1
ATOM 2045 N N . ARG A 1 261 ? 9.545 9.022 -27.404 1.00 81.25 261 ARG A N 1
ATOM 2046 C CA . ARG A 1 261 ? 8.519 9.829 -26.727 1.00 81.25 261 ARG A CA 1
ATOM 2047 C C . ARG A 1 261 ? 8.767 9.898 -25.218 1.00 81.25 261 ARG A C 1
ATOM 2049 O O . ARG A 1 261 ? 8.976 8.876 -24.573 1.00 81.25 261 ARG A O 1
ATOM 2056 N N . VAL A 1 262 ? 8.656 11.098 -24.653 1.00 79.25 262 VAL A N 1
ATOM 2057 C CA . VAL A 1 262 ? 8.735 11.356 -23.211 1.00 79.25 262 VAL A CA 1
ATOM 2058 C C . VAL A 1 262 ? 7.335 11.535 -22.644 1.00 79.25 262 VAL A C 1
ATOM 2060 O O . VAL A 1 262 ? 6.546 12.345 -23.134 1.00 79.25 262 VAL A O 1
ATOM 2063 N N . CYS A 1 263 ? 7.052 10.802 -21.578 1.00 82.69 263 CYS A N 1
ATOM 2064 C CA . CYS A 1 263 ? 5.808 10.834 -20.829 1.00 82.69 263 CYS A CA 1
ATOM 2065 C C . CYS A 1 263 ? 6.027 11.484 -19.458 1.00 82.69 263 CYS A C 1
ATOM 2067 O O . CYS A 1 263 ? 7.118 11.380 -18.890 1.00 82.69 263 CYS A O 1
ATOM 2069 N N . SER A 1 264 ? 4.999 12.144 -18.925 1.00 78.94 264 SER A N 1
ATOM 2070 C CA . SER A 1 264 ? 5.037 12.823 -17.628 1.00 78.94 264 SER A CA 1
ATOM 2071 C C . SER A 1 264 ? 3.921 12.381 -16.691 1.00 78.94 264 SER A C 1
ATOM 2073 O O . SER A 1 264 ? 2.742 12.388 -17.051 1.00 78.94 264 SER A O 1
ATOM 2075 N N . MET A 1 265 ? 4.303 12.070 -15.453 1.00 77.25 265 MET A N 1
ATOM 2076 C CA . MET A 1 265 ? 3.399 11.838 -14.328 1.00 77.25 265 MET A CA 1
ATOM 2077 C C . MET A 1 265 ? 3.591 12.928 -13.280 1.00 77.25 265 MET A C 1
ATOM 2079 O O . MET A 1 265 ? 4.707 13.137 -12.809 1.00 77.25 265 MET A O 1
ATOM 2083 N N . CYS A 1 266 ? 2.498 13.592 -12.915 1.00 71.38 266 CYS A N 1
ATOM 2084 C CA . CYS A 1 266 ? 2.450 14.611 -11.872 1.00 71.38 266 CYS A CA 1
ATOM 2085 C C . CYS A 1 266 ? 1.796 14.034 -10.613 1.00 71.38 266 CYS A C 1
ATOM 2087 O O . CYS A 1 266 ? 0.771 13.353 -10.709 1.00 71.38 266 CYS A O 1
ATOM 2089 N N . PHE A 1 267 ? 2.366 14.344 -9.455 1.00 69.81 267 PHE A N 1
ATOM 2090 C CA . PHE A 1 267 ? 1.876 13.980 -8.127 1.00 69.81 267 PHE A CA 1
ATOM 2091 C C . PHE A 1 267 ? 1.717 15.255 -7.287 1.00 69.81 267 PHE A C 1
ATOM 2093 O O . PHE A 1 267 ? 2.243 16.306 -7.659 1.00 69.81 267 PHE A O 1
ATOM 2100 N N . ASP A 1 268 ? 0.968 15.169 -6.187 1.00 62.28 268 ASP A N 1
ATOM 2101 C CA . ASP A 1 268 ? 0.812 16.247 -5.197 1.00 62.28 268 ASP A CA 1
ATOM 2102 C C . ASP A 1 268 ? 0.458 17.609 -5.811 1.00 62.28 268 ASP A C 1
ATOM 2104 O O . ASP A 1 268 ? 1.138 18.608 -5.609 1.00 62.28 268 ASP A O 1
ATOM 2108 N N . GLY A 1 269 ? -0.559 17.640 -6.677 1.00 57.50 269 GLY A N 1
ATOM 2109 C CA . GLY A 1 269 ? -0.997 18.885 -7.322 1.00 57.50 269 GLY A CA 1
ATOM 2110 C C . GLY A 1 269 ? -0.007 19.488 -8.331 1.00 57.50 269 GLY A C 1
ATOM 2111 O O . GLY A 1 269 ? -0.331 20.503 -8.937 1.00 57.50 269 GLY A O 1
ATOM 2112 N N . GLY A 1 270 ? 1.141 18.846 -8.579 1.00 59.56 270 GLY A N 1
ATOM 2113 C CA . GLY A 1 270 ? 2.181 19.308 -9.501 1.00 59.56 270 GLY A CA 1
ATOM 2114 C C . GLY A 1 270 ? 3.537 19.581 -8.846 1.00 59.56 270 GLY A C 1
ATOM 2115 O O . GLY A 1 270 ? 4.502 19.825 -9.576 1.00 59.56 270 GLY A O 1
ATOM 2116 N N . ASP A 1 271 ? 3.628 19.483 -7.517 1.00 58.09 271 ASP A N 1
ATOM 2117 C CA . ASP A 1 271 ? 4.873 19.682 -6.768 1.00 58.09 271 ASP A CA 1
ATOM 2118 C C . ASP A 1 271 ? 5.898 18.582 -7.046 1.00 58.09 271 ASP A C 1
ATOM 2120 O O . ASP A 1 271 ? 7.095 18.859 -7.130 1.00 58.09 271 ASP A O 1
ATOM 2124 N N . HIS A 1 272 ? 5.429 17.352 -7.272 1.00 66.44 272 HIS A N 1
ATOM 2125 C CA . HIS A 1 272 ? 6.264 16.222 -7.659 1.00 66.44 272 HIS A CA 1
ATOM 2126 C C . HIS A 1 272 ? 5.967 15.790 -9.098 1.00 66.44 272 HIS A C 1
ATOM 2128 O O . HIS A 1 272 ? 4.818 15.703 -9.530 1.00 66.44 272 HIS A O 1
ATOM 2134 N N . SER A 1 273 ? 7.005 15.481 -9.872 1.00 70.12 273 SER A N 1
ATOM 2135 C CA . SER A 1 273 ? 6.861 15.011 -11.250 1.00 70.12 273 SER A CA 1
ATOM 2136 C C . SER A 1 273 ? 7.917 13.985 -11.633 1.00 70.12 273 SER A C 1
ATOM 2138 O O . SER A 1 273 ? 9.060 14.044 -11.178 1.00 70.12 273 SER A O 1
ATOM 2140 N N . ARG A 1 274 ? 7.520 13.034 -12.481 1.00 76.38 274 ARG A N 1
ATOM 2141 C CA . ARG A 1 274 ? 8.364 11.990 -13.072 1.00 76.38 274 ARG A CA 1
ATOM 2142 C C . ARG A 1 274 ? 8.264 12.065 -14.587 1.00 76.38 274 ARG A C 1
ATOM 2144 O O . ARG A 1 274 ? 7.163 12.085 -15.131 1.00 76.38 274 ARG A O 1
ATOM 2151 N N . PHE A 1 275 ? 9.414 12.054 -15.249 1.00 76.44 275 PHE A N 1
ATOM 2152 C CA . PHE A 1 275 ? 9.537 11.976 -16.700 1.00 76.44 275 PHE A CA 1
ATOM 2153 C C . PHE A 1 275 ? 10.190 10.659 -17.064 1.00 76.44 275 PHE A C 1
ATOM 2155 O O . PHE A 1 275 ? 11.211 10.295 -16.475 1.00 76.44 275 PHE A O 1
ATOM 2162 N N . PHE A 1 276 ? 9.625 9.956 -18.034 1.00 81.38 276 PHE A N 1
ATOM 2163 C CA . PHE A 1 276 ? 10.143 8.670 -18.482 1.00 81.38 276 PHE A CA 1
ATOM 2164 C C . PHE A 1 276 ? 9.881 8.456 -19.970 1.00 81.38 276 PHE A C 1
ATOM 2166 O O . PHE A 1 276 ? 8.965 9.045 -20.540 1.00 81.38 276 PHE A O 1
ATOM 2173 N N . THR A 1 277 ? 10.686 7.602 -20.590 1.00 83.88 277 THR A N 1
ATOM 2174 C CA . THR A 1 277 ? 10.404 7.030 -21.912 1.00 83.88 277 THR A CA 1
ATOM 2175 C C . THR A 1 277 ? 9.936 5.595 -21.727 1.00 83.88 277 THR A C 1
ATOM 2177 O O . THR A 1 277 ? 10.317 4.933 -20.762 1.00 83.88 277 THR A O 1
ATOM 2180 N N . LEU A 1 278 ? 9.071 5.108 -22.609 1.00 88.06 278 LEU A N 1
ATOM 2181 C CA . LEU A 1 278 ? 8.663 3.709 -22.575 1.00 88.06 278 LEU A CA 1
ATOM 2182 C C . LEU A 1 278 ? 9.810 2.830 -23.071 1.00 88.06 278 LEU A C 1
ATOM 2184 O O . LEU A 1 278 ? 10.415 3.113 -24.104 1.00 88.06 278 LEU A O 1
ATOM 2188 N N . ALA A 1 279 ? 10.090 1.765 -22.333 1.00 89.06 279 ALA A N 1
ATOM 2189 C CA . ALA A 1 279 ? 11.160 0.824 -22.602 1.00 89.06 279 ALA A CA 1
ATOM 2190 C C . ALA 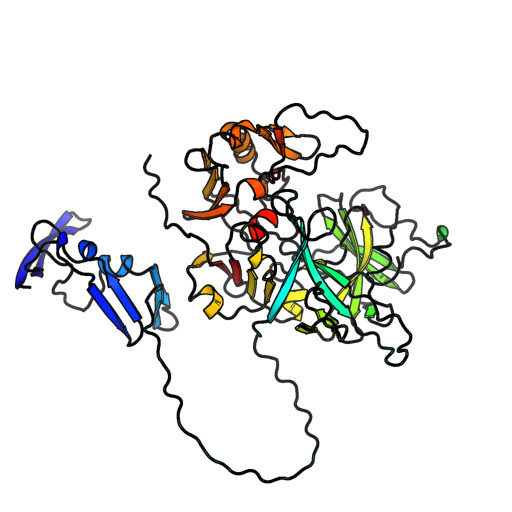A 1 279 ? 10.692 -0.614 -22.376 1.00 89.06 279 ALA A C 1
ATOM 2192 O O . ALA A 1 279 ? 9.728 -0.869 -21.651 1.00 89.06 279 ALA A O 1
ATOM 2193 N N . GLU A 1 280 ? 11.409 -1.550 -22.984 1.00 91.00 280 GLU A N 1
ATOM 2194 C CA . GLU A 1 280 ? 11.256 -2.980 -22.750 1.00 91.00 280 GLU A CA 1
ATOM 2195 C C . GLU A 1 280 ? 12.612 -3.585 -22.386 1.00 91.00 280 GLU A C 1
ATOM 2197 O O . GLU A 1 280 ? 13.636 -3.252 -22.989 1.00 91.00 280 GLU A O 1
ATOM 2202 N N . ALA A 1 281 ? 12.627 -4.457 -21.378 1.00 88.94 281 ALA A N 1
ATOM 2203 C CA . ALA A 1 281 ? 13.821 -5.205 -21.010 1.00 88.94 281 ALA A CA 1
ATOM 2204 C C . ALA A 1 281 ? 14.288 -6.065 -22.197 1.00 88.94 281 ALA A C 1
ATOM 2206 O O . ALA A 1 281 ? 13.501 -6.804 -22.787 1.00 88.94 281 ALA A O 1
ATOM 2207 N N . SER A 1 282 ? 15.574 -5.985 -22.546 1.00 85.62 282 SER A N 1
ATOM 2208 C CA . SER A 1 282 ? 16.154 -6.753 -23.659 1.00 85.62 282 SER A CA 1
ATOM 2209 C C . SER A 1 282 ? 16.375 -8.224 -23.309 1.00 85.62 282 SER A C 1
ATOM 2211 O O . SER A 1 282 ? 16.571 -9.046 -24.203 1.00 85.62 282 SER A O 1
ATOM 2213 N N . GLY A 1 283 ? 16.377 -8.538 -22.014 1.00 83.75 283 GLY A N 1
ATOM 2214 C CA . GLY A 1 283 ? 16.539 -9.873 -21.463 1.00 83.75 283 GLY A CA 1
ATOM 2215 C C . GLY A 1 283 ? 15.566 -10.132 -20.317 1.00 83.75 283 GLY A C 1
ATOM 2216 O O . GLY A 1 283 ? 14.473 -9.567 -20.241 1.00 83.75 283 GLY A O 1
ATOM 2217 N N . ASN A 1 284 ? 15.973 -11.017 -19.416 1.00 85.50 284 ASN A N 1
ATOM 2218 C CA . ASN A 1 284 ? 15.197 -11.353 -18.235 1.00 85.50 284 ASN A CA 1
ATOM 2219 C C . ASN A 1 284 ? 15.328 -10.265 -17.163 1.00 85.50 284 ASN A C 1
ATOM 2221 O O . ASN A 1 284 ? 16.417 -9.751 -16.902 1.00 85.50 284 ASN A O 1
ATOM 2225 N N . VAL A 1 285 ? 14.223 -9.979 -16.480 1.00 86.75 285 VAL A N 1
ATOM 2226 C CA . VAL A 1 285 ? 14.221 -9.237 -15.218 1.00 86.75 285 VAL A CA 1
ATOM 2227 C C . VAL A 1 285 ? 14.054 -10.234 -14.082 1.00 86.75 285 VAL A C 1
ATOM 2229 O O . VAL A 1 285 ? 13.059 -10.954 -14.014 1.00 86.75 285 VAL A O 1
ATOM 2232 N N . LEU A 1 286 ? 15.033 -10.302 -13.192 1.00 87.50 286 LEU A N 1
ATOM 2233 C CA . LEU A 1 286 ? 15.038 -11.207 -12.050 1.00 87.50 286 LEU A CA 1
ATOM 2234 C C . LEU A 1 286 ? 14.521 -10.452 -10.826 1.00 87.50 286 LEU A C 1
ATOM 2236 O O . LEU A 1 286 ? 15.142 -9.482 -10.401 1.00 87.50 286 LEU A O 1
ATOM 2240 N N . LEU A 1 287 ? 13.404 -10.891 -10.248 1.00 88.50 287 LEU A N 1
ATOM 2241 C CA . LEU A 1 287 ? 12.988 -10.470 -8.910 1.00 88.50 287 LEU A CA 1
ATOM 2242 C C . LEU A 1 287 ? 13.821 -11.225 -7.880 1.00 88.50 287 LEU A C 1
ATOM 2244 O O . LEU A 1 287 ? 13.988 -12.443 -7.990 1.00 88.50 287 LEU A O 1
ATOM 2248 N N . LEU A 1 288 ? 14.328 -10.513 -6.880 1.00 86.75 288 LEU A N 1
ATOM 2249 C CA . LEU A 1 288 ? 15.293 -11.038 -5.921 1.00 86.75 288 LEU A CA 1
ATOM 2250 C C . LEU A 1 288 ? 14.787 -10.908 -4.486 1.00 86.75 288 LEU A C 1
ATOM 2252 O O . LEU A 1 288 ? 14.052 -9.980 -4.154 1.00 86.75 288 LEU A O 1
ATOM 2256 N N . ALA A 1 289 ? 15.234 -11.819 -3.624 1.00 84.12 289 ALA A N 1
ATOM 2257 C CA . ALA A 1 289 ? 15.078 -11.675 -2.182 1.00 84.12 289 ALA A CA 1
ATOM 2258 C C . ALA A 1 289 ? 15.952 -10.517 -1.656 1.00 84.12 289 ALA A C 1
ATOM 2260 O O . ALA A 1 289 ? 17.011 -10.257 -2.236 1.00 84.12 289 ALA A O 1
ATOM 2261 N N . PRO A 1 290 ? 15.586 -9.860 -0.542 1.00 81.94 290 PRO A N 1
ATOM 2262 C CA . PRO A 1 290 ? 16.451 -8.903 0.134 1.00 81.94 290 PRO A CA 1
ATOM 2263 C C . PRO A 1 290 ? 17.833 -9.494 0.462 1.00 81.94 290 PRO A C 1
ATOM 2265 O O . PRO A 1 290 ? 17.942 -10.695 0.738 1.00 81.94 290 PRO A O 1
ATOM 2268 N N . PRO A 1 291 ? 18.908 -8.685 0.431 1.00 74.00 291 PRO A N 1
ATOM 2269 C CA . PRO A 1 291 ? 20.233 -9.138 0.836 1.00 74.00 291 PRO A CA 1
ATOM 2270 C C . PRO A 1 291 ? 20.208 -9.622 2.291 1.00 74.00 291 PRO A C 1
ATOM 2272 O O . PRO A 1 291 ? 19.748 -8.908 3.176 1.00 74.00 291 PRO A O 1
ATOM 2275 N N . SER A 1 292 ? 20.727 -10.821 2.565 1.00 67.75 292 SER A N 1
ATOM 2276 C CA . SER A 1 292 ? 20.876 -11.281 3.949 1.00 67.75 292 SER A CA 1
ATOM 2277 C C . SER A 1 292 ? 22.159 -10.721 4.565 1.00 67.75 292 SER A C 1
ATOM 2279 O O . SER A 1 292 ? 23.243 -10.898 4.010 1.00 67.75 292 SER A O 1
ATOM 2281 N N . ASP A 1 293 ? 22.069 -10.139 5.766 1.00 58.59 293 ASP A N 1
ATOM 2282 C CA . ASP A 1 293 ? 23.243 -9.733 6.563 1.00 58.59 293 ASP A CA 1
ATOM 2283 C C . ASP A 1 293 ? 24.165 -10.913 6.919 1.00 58.59 293 ASP A C 1
ATOM 2285 O O . ASP A 1 293 ? 25.345 -10.741 7.247 1.00 58.59 293 ASP A O 1
ATOM 2289 N N . LYS A 1 294 ? 23.643 -12.143 6.851 1.00 49.78 294 LYS A N 1
ATOM 2290 C CA . LYS A 1 294 ? 24.433 -13.357 7.023 1.00 49.78 294 LYS A CA 1
ATOM 2291 C C . LYS A 1 294 ? 25.141 -13.666 5.712 1.00 49.78 294 LYS A C 1
ATOM 2293 O O . LYS A 1 294 ? 24.648 -14.451 4.910 1.00 49.78 294 LYS A O 1
ATOM 2298 N N . LYS A 1 295 ? 26.337 -13.095 5.543 1.00 43.97 295 LYS A N 1
ATOM 2299 C CA . LYS A 1 295 ? 27.339 -13.657 4.631 1.00 43.97 295 LYS A CA 1
ATOM 2300 C C . LYS A 1 295 ? 27.602 -15.092 5.068 1.00 43.97 295 LYS A C 1
ATOM 2302 O O . LYS A 1 295 ? 28.286 -15.334 6.059 1.00 43.97 295 LYS A O 1
ATOM 2307 N N . ASP A 1 296 ? 27.012 -16.039 4.368 1.00 47.69 296 ASP A N 1
ATOM 2308 C CA . ASP A 1 296 ? 27.482 -17.405 4.372 1.00 47.69 296 ASP A CA 1
ATOM 2309 C C . ASP A 1 296 ? 28.881 -17.450 3.739 1.00 47.69 296 ASP A C 1
ATOM 2311 O O . ASP A 1 296 ? 29.223 -16.647 2.868 1.00 47.69 296 ASP A O 1
ATOM 2315 N N . ASP A 1 297 ? 29.717 -18.380 4.201 1.00 45.25 297 ASP A N 1
ATOM 2316 C CA . ASP A 1 297 ? 31.145 -18.474 3.850 1.00 45.25 297 ASP A CA 1
ATOM 2317 C C . ASP A 1 297 ? 31.416 -18.693 2.341 1.00 45.25 297 ASP A C 1
ATOM 2319 O O . ASP A 1 297 ? 32.568 -18.691 1.910 1.00 45.25 297 ASP A O 1
ATOM 2323 N N . ASN A 1 298 ? 30.362 -18.838 1.529 1.00 45.88 298 ASN A N 1
ATOM 2324 C CA . ASN A 1 298 ? 30.410 -18.959 0.073 1.00 45.88 298 ASN A CA 1
ATOM 2325 C C . ASN A 1 298 ? 29.988 -17.685 -0.686 1.00 45.88 298 ASN A C 1
ATOM 2327 O O . ASN A 1 298 ? 29.936 -17.723 -1.913 1.00 45.88 298 ASN A O 1
ATOM 2331 N N . GLY A 1 299 ? 29.706 -16.572 0.004 1.00 46.16 299 GLY A N 1
ATOM 2332 C CA . GLY A 1 299 ? 29.336 -15.301 -0.626 1.00 46.16 299 GLY A CA 1
ATOM 2333 C C . GLY A 1 299 ? 28.048 -15.403 -1.443 1.00 46.16 299 GLY A C 1
ATOM 2334 O O . GLY A 1 299 ? 28.087 -15.116 -2.639 1.00 46.16 299 GLY A O 1
ATOM 2335 N N . SER A 1 300 ? 26.948 -15.871 -0.828 1.00 47.03 300 SER A N 1
ATOM 2336 C CA . SER A 1 300 ? 25.731 -16.239 -1.562 1.00 47.03 300 SER A CA 1
ATOM 2337 C C . SER A 1 300 ? 25.280 -15.186 -2.567 1.00 47.03 300 SER A C 1
ATOM 2339 O O . SER A 1 300 ? 25.065 -14.012 -2.267 1.00 47.03 300 SER A O 1
ATOM 2341 N N . LEU A 1 301 ? 25.102 -15.679 -3.791 1.00 54.31 301 LEU A N 1
ATOM 2342 C CA . LEU A 1 301 ? 24.271 -15.068 -4.811 1.00 54.31 301 LEU A CA 1
ATOM 2343 C C . LEU A 1 301 ? 22.883 -14.827 -4.211 1.00 54.31 301 LEU A C 1
ATOM 2345 O O . LEU A 1 301 ? 22.252 -15.755 -3.701 1.00 54.31 301 LEU A O 1
ATOM 2349 N N . GLN A 1 302 ? 22.431 -13.578 -4.270 1.00 68.31 302 GLN A N 1
ATOM 2350 C CA . GLN A 1 302 ? 21.091 -13.165 -3.870 1.00 68.31 302 GLN A CA 1
ATOM 2351 C C . GLN A 1 302 ? 20.049 -14.092 -4.521 1.00 68.31 302 GLN A C 1
ATOM 2353 O O . GLN A 1 302 ? 20.125 -14.377 -5.718 1.00 68.31 302 GLN A O 1
ATOM 2358 N N . GLN A 1 303 ? 19.111 -14.624 -3.730 1.00 79.19 303 GLN A N 1
ATOM 2359 C CA . GLN A 1 303 ? 18.172 -15.638 -4.212 1.00 79.19 303 GLN A CA 1
ATOM 2360 C C . GLN A 1 303 ? 17.234 -15.044 -5.271 1.00 79.19 303 GLN A C 1
ATOM 2362 O O . GLN A 1 303 ? 16.502 -14.094 -4.991 1.00 79.19 303 GLN A O 1
ATOM 2367 N N . ILE A 1 304 ? 17.222 -15.644 -6.465 1.00 83.19 304 ILE A N 1
ATOM 2368 C CA . ILE A 1 304 ? 16.240 -15.338 -7.509 1.00 83.19 304 ILE A CA 1
ATOM 2369 C C . ILE A 1 304 ? 14.890 -15.922 -7.088 1.00 83.19 304 ILE A C 1
ATOM 2371 O O . ILE A 1 304 ? 14.773 -17.121 -6.833 1.00 83.19 304 ILE A O 1
ATOM 2375 N N . ILE A 1 305 ? 13.882 -15.059 -7.020 1.00 86.88 305 ILE A N 1
ATOM 2376 C CA . ILE A 1 305 ? 12.502 -15.395 -6.667 1.00 86.88 305 ILE A CA 1
ATOM 2377 C C . ILE A 1 305 ? 11.694 -15.704 -7.924 1.00 86.88 305 ILE A C 1
ATOM 2379 O O . ILE A 1 305 ? 10.974 -16.700 -7.979 1.00 86.88 305 ILE A O 1
ATOM 2383 N N . HIS A 1 306 ? 11.820 -14.858 -8.946 1.00 88.94 306 HIS A N 1
ATOM 2384 C CA . HIS A 1 306 ? 11.069 -15.000 -10.186 1.00 88.94 306 HIS A CA 1
ATOM 2385 C C . HIS A 1 306 ? 11.793 -14.347 -11.359 1.00 88.94 306 HIS A C 1
ATOM 2387 O O . HIS A 1 306 ? 12.571 -13.413 -11.175 1.00 88.94 306 HIS A O 1
ATOM 2393 N N . THR A 1 307 ? 11.495 -14.815 -12.568 1.00 88.56 307 THR A N 1
ATOM 2394 C CA . THR A 1 307 ? 12.038 -14.269 -13.809 1.00 88.56 307 THR A CA 1
ATOM 2395 C C . THR A 1 307 ? 10.902 -13.758 -14.679 1.00 88.56 307 THR A C 1
ATOM 2397 O O . THR A 1 307 ? 10.043 -14.528 -15.099 1.00 88.56 307 THR A O 1
ATOM 2400 N N . ILE A 1 308 ? 10.932 -12.464 -14.977 1.00 88.75 308 ILE A N 1
ATOM 2401 C CA . ILE A 1 308 ? 9.990 -11.786 -15.858 1.00 88.75 308 ILE A CA 1
ATOM 2402 C C . ILE A 1 308 ? 10.656 -11.620 -17.224 1.00 88.75 308 ILE A C 1
ATOM 2404 O O . ILE A 1 308 ? 11.769 -11.104 -17.319 1.00 88.75 308 ILE A O 1
ATOM 2408 N N . LYS A 1 309 ? 9.974 -12.049 -18.285 1.00 87.50 309 LYS A N 1
ATOM 2409 C CA . LYS A 1 309 ? 10.425 -11.866 -19.671 1.00 87.50 309 LYS A CA 1
ATOM 2410 C C . LYS A 1 309 ? 9.748 -10.637 -20.273 1.00 87.50 309 LYS A C 1
ATOM 2412 O O . LYS A 1 309 ? 8.567 -10.422 -20.012 1.00 87.50 309 LYS A O 1
ATOM 2417 N N . ASN A 1 310 ? 10.474 -9.884 -21.101 1.00 86.25 310 ASN A N 1
ATOM 2418 C CA . ASN A 1 310 ? 9.949 -8.752 -21.879 1.00 86.25 310 ASN A CA 1
ATOM 2419 C C . ASN A 1 310 ? 9.187 -7.724 -21.020 1.00 86.25 310 ASN A C 1
ATOM 2421 O O . ASN A 1 310 ? 8.124 -7.243 -21.410 1.00 86.25 310 ASN A O 1
ATOM 2425 N N . LEU A 1 311 ? 9.695 -7.424 -19.818 1.00 90.62 311 LEU A N 1
ATOM 2426 C CA . LEU A 1 311 ? 9.056 -6.449 -18.936 1.00 90.62 311 LEU A CA 1
ATOM 2427 C C . LEU A 1 311 ? 9.073 -5.072 -19.607 1.00 90.62 311 LEU A C 1
ATOM 2429 O O . LEU A 1 311 ? 10.143 -4.523 -19.871 1.00 90.62 311 LEU A O 1
ATOM 2433 N N . GLN A 1 312 ? 7.894 -4.498 -19.816 1.00 91.25 312 GLN A N 1
ATOM 2434 C CA . GLN A 1 312 ? 7.713 -3.120 -20.246 1.00 91.25 312 GLN A CA 1
ATOM 2435 C C . GLN A 1 312 ? 7.621 -2.198 -19.032 1.00 91.25 312 GLN A C 1
ATOM 2437 O O . GLN A 1 312 ? 6.887 -2.465 -18.072 1.00 91.25 312 GLN A O 1
ATOM 2442 N N . PHE A 1 313 ? 8.370 -1.102 -19.077 1.00 89.06 313 PHE A N 1
ATOM 2443 C CA . PHE A 1 313 ? 8.471 -0.142 -17.985 1.00 89.06 313 PHE A CA 1
ATOM 2444 C C . PHE A 1 313 ? 8.802 1.262 -18.495 1.00 89.06 313 PHE A C 1
ATOM 2446 O O . PHE A 1 313 ? 9.206 1.470 -19.636 1.00 89.06 313 PHE A O 1
ATOM 2453 N N . GLY A 1 314 ? 8.593 2.255 -17.638 1.00 86.50 314 GLY A N 1
ATOM 2454 C CA . GLY A 1 314 ? 9.027 3.621 -17.857 1.00 86.50 314 GLY A CA 1
ATOM 2455 C C . GLY A 1 314 ? 10.488 3.739 -17.458 1.00 86.50 314 GLY A C 1
ATOM 2456 O O . GLY A 1 314 ? 10.805 3.702 -16.270 1.00 86.50 314 GLY A O 1
ATOM 2457 N N . ALA A 1 315 ? 11.374 3.865 -18.438 1.00 83.81 315 ALA A N 1
ATOM 2458 C CA . ALA A 1 315 ? 12.772 4.200 -18.235 1.00 83.81 315 ALA A CA 1
ATOM 2459 C C . ALA A 1 315 ? 12.856 5.656 -17.762 1.00 83.81 315 ALA A C 1
ATOM 2461 O O . ALA A 1 315 ? 12.600 6.598 -18.519 1.00 83.81 315 ALA A O 1
ATOM 2462 N N . MET A 1 316 ? 13.119 5.831 -16.468 1.00 79.44 316 MET A N 1
ATOM 2463 C CA . MET A 1 316 ? 13.098 7.134 -15.823 1.00 79.44 316 MET A CA 1
ATOM 2464 C C . MET A 1 316 ? 14.190 8.057 -16.371 1.00 79.44 316 MET A C 1
ATOM 2466 O O . MET A 1 316 ? 15.376 7.734 -16.358 1.00 79.44 316 MET A O 1
ATOM 2470 N N . ILE A 1 317 ? 13.770 9.247 -16.791 1.00 71.50 317 ILE A N 1
ATOM 2471 C CA . ILE A 1 317 ? 14.627 10.298 -17.346 1.00 71.50 317 ILE A CA 1
ATOM 2472 C C . ILE A 1 317 ? 14.957 11.340 -16.273 1.00 71.50 317 ILE A C 1
ATOM 2474 O O . ILE A 1 317 ? 16.103 11.780 -16.165 1.00 71.50 317 ILE A O 1
ATOM 2478 N N . ARG A 1 318 ? 13.949 11.760 -15.493 1.00 68.38 318 ARG A N 1
ATOM 2479 C CA . ARG A 1 318 ? 14.070 12.835 -14.495 1.00 68.38 318 ARG A CA 1
ATOM 2480 C C . ARG A 1 318 ? 12.950 12.776 -13.456 1.00 68.38 318 ARG A C 1
ATOM 2482 O O . ARG A 1 318 ? 11.834 12.370 -13.776 1.00 68.38 318 ARG A O 1
ATOM 2489 N N . THR A 1 319 ? 13.223 13.290 -12.257 1.00 65.69 319 THR A N 1
ATOM 2490 C CA . THR A 1 319 ? 12.191 13.696 -11.292 1.00 65.69 319 THR A CA 1
ATOM 2491 C C . THR A 1 319 ? 12.378 15.147 -10.860 1.00 65.69 319 THR A C 1
ATOM 2493 O O . THR A 1 319 ? 13.447 15.741 -11.047 1.00 65.69 319 THR A O 1
ATOM 2496 N N . VAL A 1 320 ? 11.325 15.732 -10.302 1.00 62.28 320 VAL A N 1
ATOM 2497 C CA . VAL A 1 320 ? 11.355 17.029 -9.623 1.00 62.28 320 VAL A CA 1
ATOM 2498 C C . VAL A 1 320 ? 10.400 16.956 -8.439 1.00 62.28 320 VAL A C 1
ATOM 2500 O O . VAL A 1 320 ? 9.289 16.491 -8.663 1.00 62.28 320 VAL A O 1
ATOM 2503 N N . PRO A 1 321 ? 10.764 17.467 -7.255 1.00 55.31 321 PRO A N 1
ATOM 2504 C CA . PRO A 1 321 ? 12.119 17.749 -6.772 1.00 55.31 321 PRO A CA 1
ATOM 2505 C C . PRO A 1 321 ? 12.937 16.460 -6.507 1.00 55.31 321 PRO A C 1
ATOM 2507 O O . PRO A 1 321 ? 12.375 15.373 -6.415 1.00 55.31 321 PRO A O 1
ATOM 2510 N N . PRO A 1 322 ? 14.275 16.551 -6.368 1.00 54.25 322 PRO A N 1
ATOM 2511 C CA . PRO A 1 322 ? 15.168 15.388 -6.234 1.00 54.25 322 PRO A CA 1
ATOM 2512 C C . PRO A 1 322 ? 15.167 14.737 -4.836 1.00 54.25 322 PRO A C 1
ATOM 2514 O O . PRO A 1 322 ? 16.164 14.135 -4.442 1.00 54.25 322 PRO A O 1
ATOM 2517 N N . ILE A 1 323 ? 14.117 14.942 -4.037 1.00 48.94 323 ILE A N 1
ATOM 2518 C CA . ILE A 1 323 ? 14.149 14.675 -2.588 1.00 48.94 323 ILE A CA 1
ATOM 2519 C C . ILE A 1 323 ? 13.827 13.231 -2.207 1.00 48.94 323 ILE A C 1
ATOM 2521 O O . ILE A 1 323 ? 14.270 12.796 -1.143 1.00 48.94 323 ILE A O 1
ATOM 2525 N N . ASP A 1 324 ? 13.140 12.467 -3.055 1.00 55.12 324 ASP A N 1
ATOM 2526 C CA . ASP A 1 324 ? 12.962 11.036 -2.804 1.00 55.12 324 ASP A CA 1
ATOM 2527 C C . ASP A 1 324 ? 14.282 10.302 -3.048 1.00 55.12 324 ASP A C 1
ATOM 2529 O O . ASP A 1 324 ? 15.059 10.686 -3.912 1.00 55.12 324 ASP A O 1
ATOM 2533 N N . ARG A 1 325 ? 14.598 9.262 -2.273 1.00 54.12 325 ARG A N 1
ATOM 2534 C CA . ARG A 1 325 ? 15.864 8.508 -2.415 1.00 54.12 325 ARG A CA 1
ATOM 2535 C C . ARG A 1 325 ? 15.711 7.203 -3.193 1.00 54.12 325 ARG A C 1
ATOM 2537 O O . ARG A 1 325 ? 16.681 6.753 -3.797 1.00 54.12 325 ARG A O 1
ATOM 2544 N N . VAL A 1 326 ? 14.500 6.643 -3.255 1.00 59.62 326 VAL A N 1
ATOM 2545 C CA . VAL A 1 326 ? 14.172 5.468 -4.080 1.00 59.62 326 VAL A CA 1
ATOM 2546 C C . VAL A 1 326 ? 13.219 5.901 -5.188 1.00 59.62 326 VAL A C 1
ATOM 2548 O O . VAL A 1 326 ? 12.071 6.245 -4.933 1.00 59.62 326 VAL A O 1
ATOM 2551 N N . TRP A 1 327 ? 13.727 5.941 -6.419 1.00 70.25 327 TRP A N 1
ATOM 2552 C CA . TRP A 1 327 ? 13.029 6.580 -7.540 1.00 70.25 327 TRP A CA 1
ATOM 2553 C C . TRP A 1 327 ? 12.314 5.565 -8.434 1.00 70.25 327 TRP A C 1
ATOM 2555 O O . TRP A 1 327 ? 11.335 5.910 -9.095 1.00 70.25 327 TRP A O 1
ATOM 2565 N N . ALA A 1 328 ? 12.786 4.313 -8.447 1.00 77.56 328 ALA A N 1
ATOM 2566 C CA . ALA A 1 328 ? 12.054 3.225 -9.076 1.00 77.56 328 ALA A CA 1
ATOM 2567 C C . ALA A 1 328 ? 10.820 2.861 -8.249 1.00 77.56 328 ALA A C 1
ATOM 2569 O O . ALA A 1 328 ? 10.837 2.832 -7.014 1.00 77.56 328 ALA A O 1
ATOM 2570 N N . ASN A 1 329 ? 9.748 2.562 -8.962 1.00 84.19 329 ASN A N 1
ATOM 2571 C CA . ASN A 1 329 ? 8.427 2.334 -8.419 1.00 84.19 329 ASN A CA 1
ATOM 2572 C C . ASN A 1 329 ? 7.707 1.314 -9.300 1.00 84.19 329 ASN A C 1
ATOM 2574 O O . ASN A 1 329 ? 7.548 1.516 -10.505 1.00 84.19 329 ASN A O 1
ATOM 2578 N N . ILE A 1 330 ? 7.286 0.213 -8.694 1.00 88.38 330 ILE A N 1
ATOM 2579 C CA . ILE A 1 330 ? 6.417 -0.774 -9.315 1.00 88.38 330 ILE A CA 1
ATOM 2580 C C . ILE A 1 330 ? 5.021 -0.562 -8.742 1.00 88.38 330 ILE A C 1
ATOM 2582 O O . ILE A 1 330 ? 4.760 -0.850 -7.571 1.00 88.38 330 ILE A O 1
ATOM 2586 N N . GLY A 1 331 ? 4.120 -0.068 -9.590 1.00 87.94 331 GLY A N 1
ATOM 2587 C CA . GLY A 1 331 ? 2.711 0.040 -9.249 1.00 87.94 331 GLY A CA 1
ATOM 2588 C C . GLY A 1 331 ? 2.106 -1.353 -9.094 1.00 87.94 331 GLY A C 1
ATOM 2589 O O . GLY A 1 331 ? 2.123 -2.145 -10.036 1.00 87.94 331 GLY A O 1
ATOM 2590 N N . ILE A 1 332 ? 1.540 -1.647 -7.931 1.00 90.50 332 ILE A N 1
ATOM 2591 C CA . ILE A 1 332 ? 0.784 -2.875 -7.628 1.00 90.50 332 ILE A CA 1
ATOM 2592 C C . ILE A 1 332 ? -0.676 -2.573 -7.283 1.00 90.50 332 ILE A C 1
ATOM 2594 O O . ILE A 1 332 ? -1.380 -3.431 -6.748 1.00 90.50 332 ILE A O 1
ATOM 2598 N N . GLY A 1 333 ? -1.131 -1.351 -7.567 1.00 88.00 333 GLY A N 1
ATOM 2599 C CA . GLY A 1 333 ? -2.524 -0.936 -7.446 1.00 88.00 333 GLY A CA 1
ATOM 2600 C C . GLY A 1 333 ? -3.470 -1.639 -8.421 1.00 88.00 333 GLY A C 1
ATOM 2601 O O . GLY A 1 333 ? -3.051 -2.374 -9.316 1.00 88.00 333 GLY A O 1
ATOM 2602 N N . TYR A 1 334 ? -4.770 -1.388 -8.248 1.00 85.62 334 TYR A N 1
ATOM 2603 C CA . TYR A 1 334 ? -5.829 -1.939 -9.100 1.00 85.62 334 TYR A CA 1
ATOM 2604 C C . TYR A 1 334 ? -5.531 -1.692 -10.587 1.00 85.62 334 TYR A C 1
ATOM 2606 O O . TYR A 1 334 ? -5.350 -0.547 -11.001 1.00 85.62 334 TYR A O 1
ATOM 2614 N N . ARG A 1 335 ? -5.506 -2.769 -11.387 1.00 82.06 335 ARG A N 1
ATOM 2615 C CA . ARG A 1 335 ? -5.223 -2.748 -12.839 1.00 82.06 335 ARG A CA 1
ATOM 2616 C C . ARG A 1 335 ? -3.871 -2.150 -13.238 1.00 82.06 335 ARG A C 1
ATOM 2618 O O . ARG A 1 335 ? -3.734 -1.657 -14.359 1.00 82.06 335 ARG A O 1
ATOM 2625 N N . SER A 1 336 ? -2.868 -2.197 -12.364 1.00 87.06 336 SER A N 1
ATOM 2626 C CA . SER A 1 336 ? -1.554 -1.696 -12.747 1.00 87.06 336 SER A CA 1
ATOM 2627 C C . SER A 1 336 ? -0.956 -2.473 -13.922 1.00 87.06 336 SER A C 1
ATOM 2629 O O . SER A 1 336 ? -1.163 -3.680 -14.080 1.00 87.06 336 SER A O 1
ATOM 2631 N N . SER A 1 337 ? -0.164 -1.773 -14.741 1.00 86.12 337 SER A N 1
ATOM 2632 C CA . SER A 1 337 ? 0.550 -2.388 -15.870 1.00 86.12 337 SER A CA 1
ATOM 2633 C C . SER A 1 337 ? 1.418 -3.579 -15.452 1.00 86.12 337 SER A C 1
ATOM 2635 O O . SER A 1 337 ? 1.541 -4.533 -16.213 1.00 86.12 337 SER A O 1
ATOM 2637 N N . PHE A 1 338 ? 1.995 -3.552 -14.248 1.00 90.25 338 PHE A N 1
ATOM 2638 C CA . PHE A 1 338 ? 2.806 -4.645 -13.723 1.00 90.25 338 PHE A CA 1
ATOM 2639 C C . PHE A 1 338 ? 1.973 -5.898 -13.466 1.00 90.25 338 PHE A C 1
ATOM 2641 O O . PHE A 1 338 ? 2.324 -6.975 -13.942 1.00 90.25 338 PHE A O 1
ATOM 2648 N N . LEU A 1 339 ? 0.845 -5.750 -12.760 1.00 90.56 339 LEU A N 1
ATOM 2649 C CA . LEU A 1 339 ? -0.053 -6.870 -12.487 1.00 90.56 339 LEU A CA 1
ATOM 2650 C C . LEU A 1 339 ? -0.616 -7.441 -13.791 1.00 90.56 339 LEU A C 1
ATOM 2652 O O . LEU A 1 339 ? -0.649 -8.656 -13.957 1.00 90.56 339 LEU A O 1
ATOM 2656 N N . GLY A 1 340 ? -0.969 -6.577 -14.750 1.00 89.25 340 GLY A N 1
ATOM 2657 C CA . GLY A 1 340 ? -1.417 -6.997 -16.079 1.00 89.25 340 GLY A CA 1
ATOM 2658 C C . GLY A 1 340 ? -0.363 -7.807 -16.842 1.00 89.25 340 GLY A C 1
ATOM 2659 O O . GLY A 1 340 ? -0.682 -8.866 -17.377 1.00 89.25 340 GLY A O 1
ATOM 2660 N N . GLN A 1 341 ? 0.896 -7.357 -16.847 1.00 89.62 341 GLN A N 1
ATOM 2661 C CA . GLN A 1 341 ? 2.005 -8.070 -17.497 1.00 89.62 341 GLN A CA 1
ATOM 2662 C C . GLN A 1 341 ? 2.319 -9.423 -16.840 1.00 89.62 341 GLN A C 1
ATOM 2664 O O . GLN A 1 341 ? 2.747 -10.347 -17.526 1.00 89.62 341 GLN A O 1
ATOM 2669 N N . LEU A 1 342 ? 2.076 -9.557 -15.532 1.00 89.50 342 LEU A N 1
ATOM 2670 C CA . LEU A 1 342 ? 2.262 -10.805 -14.786 1.00 89.50 342 LEU A CA 1
ATOM 2671 C C . LEU A 1 342 ? 0.997 -11.672 -14.688 1.00 89.50 342 LEU A C 1
ATOM 2673 O O . LEU A 1 342 ? 1.031 -12.718 -14.042 1.00 89.50 342 LEU A O 1
ATOM 2677 N N . ASN A 1 343 ? -0.113 -11.258 -15.309 1.00 89.81 343 ASN A N 1
ATOM 2678 C CA . ASN A 1 343 ? -1.421 -11.906 -15.177 1.00 89.81 343 ASN A CA 1
ATOM 2679 C C . ASN A 1 343 ? -1.830 -12.130 -13.703 1.00 89.81 343 ASN A C 1
ATOM 2681 O O . ASN A 1 343 ? -2.298 -13.199 -13.302 1.00 89.81 343 ASN A O 1
ATOM 2685 N N . VAL A 1 344 ? -1.592 -11.114 -12.874 1.00 91.19 344 VAL A N 1
ATOM 2686 C CA . VAL A 1 344 ? -1.954 -11.105 -11.459 1.00 91.19 344 VAL A CA 1
ATOM 2687 C C . VAL A 1 344 ? -3.321 -10.465 -11.290 1.00 91.19 344 VAL A C 1
ATOM 2689 O O . VAL A 1 344 ? -3.546 -9.333 -11.714 1.00 91.19 344 VAL A O 1
ATOM 2692 N N . THR A 1 345 ? -4.223 -11.188 -10.635 1.00 90.31 345 THR A N 1
ATOM 2693 C CA . THR A 1 345 ? -5.594 -10.745 -10.350 1.00 90.31 345 THR A CA 1
ATOM 2694 C C . THR A 1 345 ? -5.841 -10.492 -8.870 1.00 90.31 345 THR A C 1
ATOM 2696 O O . THR A 1 345 ? -6.826 -9.850 -8.513 1.00 90.31 345 THR A O 1
ATOM 2699 N N . SER A 1 346 ? -4.944 -10.956 -7.998 1.00 92.06 346 SER A N 1
ATOM 2700 C CA . SER A 1 346 ? -5.039 -10.719 -6.561 1.00 92.06 346 SER A CA 1
ATOM 2701 C C . SER A 1 346 ? -3.679 -10.460 -5.919 1.00 92.06 346 SER A C 1
ATOM 2703 O O . SER A 1 346 ? -2.648 -10.972 -6.359 1.00 92.06 346 SER A O 1
ATOM 2705 N N . VAL A 1 347 ? -3.669 -9.636 -4.872 1.00 93.94 347 VAL A N 1
ATOM 2706 C CA . VAL A 1 347 ? -2.461 -9.230 -4.142 1.00 93.94 347 VAL A CA 1
ATOM 2707 C C . VAL A 1 347 ? -2.717 -9.349 -2.648 1.00 93.94 347 VAL A C 1
ATOM 2709 O O . VAL A 1 347 ? -3.697 -8.805 -2.147 1.00 93.94 347 VAL A O 1
ATOM 2712 N N . MET A 1 348 ? -1.822 -10.017 -1.925 1.00 94.62 348 MET A N 1
ATOM 2713 C CA . MET A 1 348 ? -1.807 -10.040 -0.464 1.00 94.62 348 MET A CA 1
ATOM 2714 C C . MET A 1 348 ? -0.582 -9.298 0.066 1.00 94.62 348 MET A C 1
ATOM 2716 O O . MET A 1 348 ? 0.550 -9.586 -0.322 1.00 94.62 348 MET A O 1
ATOM 2720 N N . LEU A 1 349 ? -0.817 -8.355 0.974 1.00 94.88 349 LEU A N 1
ATOM 2721 C CA . LEU A 1 349 ? 0.211 -7.635 1.715 1.00 94.88 349 LEU A CA 1
ATOM 2722 C C . LEU A 1 349 ? 0.348 -8.280 3.093 1.00 94.88 349 LEU A C 1
ATOM 2724 O O . LEU A 1 349 ? -0.587 -8.234 3.892 1.00 94.88 349 LEU A O 1
ATOM 2728 N N . SER A 1 350 ? 1.510 -8.875 3.355 1.00 92.62 350 SER A N 1
ATOM 2729 C CA . SER A 1 350 ? 1.870 -9.469 4.644 1.00 92.62 350 SER A CA 1
ATOM 2730 C C . SER A 1 350 ? 3.058 -8.702 5.205 1.00 92.62 350 SER A C 1
ATOM 2732 O O . SER A 1 350 ? 4.213 -9.044 4.949 1.00 92.62 350 SER A O 1
ATOM 2734 N N . MET A 1 351 ? 2.770 -7.613 5.921 1.00 90.75 351 MET A N 1
ATOM 2735 C CA . MET A 1 351 ? 3.779 -6.667 6.400 1.00 90.75 351 MET A CA 1
ATOM 2736 C C . MET A 1 351 ? 3.720 -6.527 7.921 1.00 90.75 351 MET A C 1
ATOM 2738 O O . MET A 1 351 ? 2.644 -6.376 8.499 1.00 90.75 351 MET A O 1
ATOM 2742 N N . ARG A 1 352 ? 4.880 -6.589 8.573 1.00 86.81 352 ARG A N 1
ATOM 2743 C CA . ARG A 1 352 ? 5.098 -6.469 10.014 1.00 86.81 352 ARG A CA 1
ATOM 2744 C C . ARG A 1 352 ? 6.341 -5.607 10.254 1.00 86.81 352 ARG A C 1
ATOM 2746 O O . ARG A 1 352 ? 7.474 -6.080 10.195 1.00 86.81 352 ARG A O 1
ATOM 2753 N N . SER A 1 353 ? 6.118 -4.326 10.528 1.00 81.69 353 SER A N 1
ATOM 2754 C CA . SER A 1 353 ? 7.144 -3.362 10.941 1.00 81.69 353 SER A CA 1
ATOM 2755 C C . SER A 1 353 ? 6.939 -2.848 12.373 1.00 81.69 353 SER A C 1
ATOM 2757 O O . SER A 1 353 ? 7.600 -1.899 12.792 1.00 81.69 353 SER A O 1
ATOM 2759 N N . CYS A 1 354 ? 6.019 -3.445 13.128 1.00 76.69 354 CYS A N 1
ATOM 2760 C CA . CYS A 1 354 ? 5.796 -3.138 14.534 1.00 76.69 354 CYS A CA 1
ATOM 2761 C C . CYS A 1 354 ? 5.561 -4.428 15.328 1.00 76.69 354 CYS A C 1
ATOM 2763 O O . CYS A 1 354 ? 4.898 -5.340 14.837 1.00 76.69 354 CYS A O 1
ATOM 2765 N N . GLY A 1 355 ? 6.085 -4.501 16.558 1.00 66.19 355 GLY A N 1
ATOM 2766 C CA . GLY A 1 355 ? 5.916 -5.658 17.449 1.00 66.19 355 GLY A CA 1
ATOM 2767 C C . GLY A 1 355 ? 7.175 -6.516 17.629 1.00 66.19 355 GLY A C 1
ATOM 2768 O O . GLY A 1 355 ? 8.279 -5.985 17.731 1.00 66.19 355 GLY A O 1
ATOM 2769 N N . ASP A 1 356 ? 6.995 -7.838 17.757 1.00 56.72 356 ASP A N 1
ATOM 2770 C CA . ASP A 1 356 ? 8.071 -8.794 18.066 1.00 56.72 356 ASP A CA 1
ATOM 2771 C C . ASP A 1 356 ? 9.170 -8.765 16.995 1.00 56.72 356 ASP A C 1
ATOM 2773 O O . ASP A 1 356 ? 8.913 -8.958 15.803 1.00 56.72 356 ASP A O 1
ATOM 2777 N N . THR A 1 357 ? 10.415 -8.551 17.430 1.00 54.81 357 THR A N 1
ATOM 2778 C CA . THR A 1 357 ? 11.560 -8.372 16.537 1.00 54.81 357 THR A CA 1
ATOM 2779 C C . THR A 1 357 ? 11.871 -9.592 15.678 1.00 54.81 357 THR A C 1
ATOM 2781 O O . THR A 1 357 ? 12.532 -9.472 14.647 1.00 54.81 357 THR A O 1
ATOM 2784 N N . ALA A 1 358 ? 11.357 -10.762 16.056 1.00 49.09 358 ALA A N 1
ATOM 2785 C CA . ALA A 1 358 ? 11.478 -11.978 15.265 1.00 49.09 358 ALA A CA 1
ATOM 2786 C C . ALA A 1 358 ? 10.694 -11.942 13.935 1.00 49.09 358 ALA A C 1
ATOM 2788 O O . ALA A 1 358 ? 11.018 -12.719 13.036 1.00 49.09 358 ALA A O 1
ATOM 2789 N N . LEU A 1 359 ? 9.691 -11.065 13.792 1.00 54.84 359 LEU A N 1
ATOM 2790 C CA . LEU A 1 359 ? 8.776 -11.042 12.639 1.00 54.84 359 LEU A CA 1
ATOM 2791 C C . LEU A 1 359 ? 9.145 -10.022 11.550 1.00 54.84 359 LEU A C 1
ATOM 2793 O O . LEU A 1 359 ? 8.576 -10.078 10.463 1.00 54.84 359 LEU A O 1
ATOM 2797 N N . PHE A 1 360 ? 10.128 -9.143 11.784 1.00 60.56 360 PHE A N 1
ATOM 2798 C CA . PHE A 1 360 ? 10.572 -8.159 10.781 1.00 60.56 360 PHE A CA 1
ATOM 2799 C C . PHE A 1 360 ? 11.134 -8.794 9.497 1.00 60.56 360 PHE A C 1
ATOM 2801 O O . PHE A 1 360 ? 11.185 -8.138 8.462 1.00 60.56 360 PHE A O 1
ATOM 2808 N N . ASN A 1 361 ? 11.523 -10.071 9.543 1.00 63.06 361 ASN A N 1
ATOM 2809 C CA . ASN A 1 361 ? 12.113 -10.778 8.405 1.00 63.06 361 ASN A CA 1
ATOM 2810 C C . ASN A 1 361 ? 11.090 -11.523 7.526 1.00 63.06 3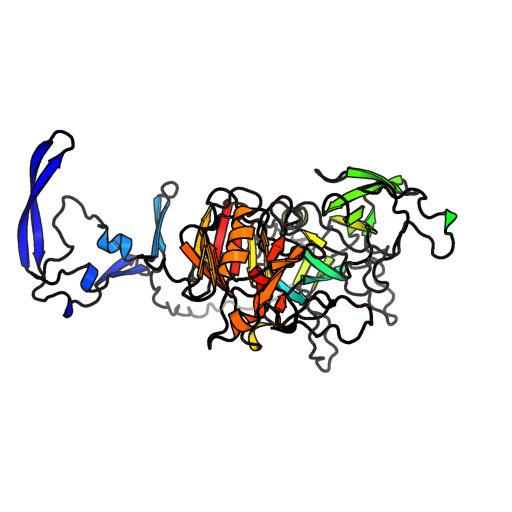61 ASN A C 1
ATOM 2812 O O . ASN A 1 361 ? 11.504 -12.205 6.594 1.00 63.06 361 ASN A O 1
ATOM 2816 N N . ASP A 1 362 ? 9.784 -11.444 7.816 1.00 78.88 362 ASP A N 1
ATOM 2817 C CA . ASP A 1 362 ? 8.725 -12.126 7.036 1.00 78.88 362 ASP A CA 1
ATOM 2818 C C . ASP A 1 362 ? 7.832 -11.135 6.263 1.00 78.88 362 ASP A C 1
ATOM 2820 O O . ASP A 1 362 ? 6.699 -11.438 5.887 1.00 78.88 362 ASP A O 1
ATOM 2824 N N . ASN A 1 363 ? 8.343 -9.921 6.038 1.00 89.19 363 ASN A N 1
ATOM 2825 C CA . ASN A 1 363 ? 7.695 -8.923 5.199 1.00 89.19 363 ASN A CA 1
ATOM 2826 C C . ASN A 1 363 ? 7.667 -9.407 3.744 1.00 89.19 363 ASN A C 1
ATOM 2828 O O . ASN A 1 363 ? 8.710 -9.694 3.153 1.00 89.19 363 ASN A O 1
ATOM 2832 N N . LYS A 1 364 ? 6.473 -9.499 3.154 1.00 93.00 364 LYS A N 1
ATOM 2833 C CA . LYS A 1 364 ? 6.300 -9.978 1.778 1.00 93.00 364 LYS A CA 1
ATOM 2834 C C . LYS A 1 364 ? 5.029 -9.477 1.114 1.00 93.00 364 LYS A C 1
ATOM 2836 O O . LYS A 1 364 ? 4.028 -9.162 1.763 1.00 93.00 364 LYS A O 1
ATOM 2841 N N . ILE A 1 365 ? 5.076 -9.474 -0.210 1.00 94.56 365 ILE A N 1
ATOM 2842 C CA . ILE A 1 365 ? 3.918 -9.317 -1.085 1.00 94.56 365 ILE A CA 1
ATOM 2843 C C . ILE A 1 365 ? 3.703 -10.649 -1.784 1.00 94.56 365 ILE A C 1
ATOM 2845 O O . ILE A 1 365 ? 4.646 -11.244 -2.299 1.00 94.56 365 ILE A O 1
ATOM 2849 N N . ILE A 1 366 ? 2.466 -11.126 -1.783 1.00 94.94 366 ILE A N 1
ATOM 2850 C CA . ILE A 1 366 ? 2.095 -12.379 -2.427 1.00 94.94 366 ILE A CA 1
ATOM 2851 C C . ILE A 1 366 ? 1.178 -12.048 -3.596 1.00 94.94 366 ILE A C 1
ATOM 2853 O O . ILE A 1 366 ? 0.110 -11.464 -3.406 1.00 94.94 366 ILE A O 1
ATOM 2857 N N . PHE A 1 367 ? 1.603 -12.401 -4.803 1.00 94.38 367 PHE A N 1
ATOM 2858 C CA . PHE A 1 367 ? 0.808 -12.251 -6.016 1.00 94.38 367 PHE A CA 1
ATOM 2859 C C . PHE A 1 367 ? 0.038 -13.540 -6.290 1.00 94.38 367 PHE A C 1
ATOM 2861 O O . PHE A 1 367 ? 0.592 -14.628 -6.150 1.00 94.38 367 PHE A O 1
ATOM 2868 N N . ASN A 1 368 ? -1.236 -13.409 -6.665 1.00 94.06 368 ASN A N 1
ATOM 2869 C CA . ASN A 1 368 ? -2.185 -14.517 -6.786 1.00 94.06 368 ASN A CA 1
ATOM 2870 C C . ASN A 1 368 ? -2.176 -15.449 -5.554 1.00 94.06 368 ASN A C 1
ATOM 2872 O O . ASN A 1 368 ? -1.997 -16.662 -5.704 1.00 94.06 368 ASN A O 1
ATOM 2876 N N . PRO A 1 369 ? -2.338 -14.901 -4.327 1.00 92.88 369 PRO A N 1
ATOM 2877 C CA . PRO A 1 369 ? -2.294 -15.687 -3.103 1.00 92.88 369 PRO A CA 1
ATOM 2878 C C . PRO A 1 369 ? -3.296 -16.835 -3.166 1.00 92.88 369 PRO A C 1
ATOM 2880 O O . PRO A 1 369 ? -4.482 -16.646 -3.452 1.00 92.88 369 PRO A O 1
ATOM 2883 N N . ALA A 1 370 ? -2.828 -18.040 -2.851 1.00 88.50 370 ALA A N 1
ATOM 2884 C CA . ALA A 1 370 ? -3.702 -19.198 -2.858 1.00 88.50 370 ALA A CA 1
ATOM 2885 C C . ALA A 1 370 ? -4.816 -19.054 -1.791 1.00 88.50 370 ALA A C 1
ATOM 2887 O O . ALA A 1 370 ? -4.523 -18.654 -0.658 1.00 88.50 370 ALA A O 1
ATOM 2888 N N . PRO A 1 371 ? -6.079 -19.428 -2.088 1.00 84.81 371 PRO A N 1
ATOM 2889 C CA . PRO A 1 371 ? -7.216 -19.139 -1.206 1.00 84.81 371 PRO A CA 1
ATOM 2890 C C . PRO A 1 371 ? -7.086 -19.659 0.232 1.00 84.81 371 PRO A C 1
ATOM 2892 O O . PRO A 1 371 ? -7.575 -19.040 1.175 1.00 84.81 371 PRO A O 1
ATOM 2895 N N . TRP A 1 372 ? -6.385 -20.778 0.435 1.00 82.06 372 TRP A N 1
ATOM 2896 C CA . TRP A 1 372 ? -6.173 -21.360 1.764 1.00 82.06 372 TRP A CA 1
ATOM 2897 C C . TRP A 1 372 ? -5.407 -20.431 2.724 1.00 82.06 372 TRP A C 1
ATOM 2899 O O . TRP A 1 372 ? -5.583 -20.550 3.933 1.00 82.06 372 TRP A O 1
ATOM 2909 N N . ARG A 1 373 ? -4.630 -19.457 2.222 1.00 82.19 373 ARG A N 1
ATOM 2910 C CA . ARG A 1 373 ? -3.904 -18.482 3.061 1.00 82.19 373 ARG A CA 1
ATOM 2911 C C . ARG A 1 373 ? -4.835 -17.572 3.862 1.00 82.19 373 ARG A C 1
ATOM 2913 O O . ARG A 1 373 ? -4.516 -17.209 4.994 1.00 82.19 373 ARG A O 1
ATOM 2920 N N . TYR A 1 374 ? -5.989 -17.225 3.292 1.00 80.94 374 TYR A N 1
ATOM 2921 C CA . TYR A 1 374 ? -6.896 -16.223 3.860 1.00 80.94 374 TYR A CA 1
ATOM 2922 C C . TYR A 1 374 ? -8.311 -16.730 4.147 1.00 80.94 374 TYR A C 1
ATOM 2924 O O . TYR A 1 374 ? -9.006 -16.133 4.968 1.00 80.94 374 TYR A O 1
ATOM 2932 N N . ILE A 1 375 ? -8.737 -17.847 3.552 1.00 71.69 375 ILE A N 1
ATOM 2933 C CA . ILE A 1 375 ? -10.036 -18.470 3.859 1.00 71.69 375 ILE A CA 1
ATOM 2934 C C . ILE A 1 375 ? -9.975 -19.298 5.153 1.00 71.69 375 ILE A C 1
ATOM 2936 O O . ILE A 1 375 ? -10.958 -19.369 5.893 1.00 71.69 375 ILE A O 1
ATOM 2940 N N . GLU A 1 376 ? -8.841 -19.944 5.442 1.00 68.56 376 GLU A N 1
ATOM 2941 C CA . GLU A 1 376 ? -8.698 -20.812 6.624 1.00 68.56 376 GLU A CA 1
ATOM 2942 C C . GLU A 1 376 ? -8.287 -20.039 7.889 1.00 68.56 376 GLU A C 1
ATOM 2944 O O . GLU A 1 376 ? -8.557 -20.470 9.016 1.00 68.56 376 GLU A O 1
ATOM 2949 N N . SER A 1 377 ? -7.682 -18.868 7.701 1.00 71.44 377 SER A N 1
ATOM 2950 C CA . SER A 1 377 ? -7.336 -17.917 8.756 1.00 71.44 377 SER A CA 1
ATOM 2951 C C . SER A 1 377 ? -8.574 -17.129 9.213 1.00 71.44 377 SER A C 1
ATOM 2953 O O . SER A 1 377 ? -9.512 -16.957 8.436 1.00 71.44 377 SER A O 1
ATOM 2955 N N . PRO A 1 378 ? -8.631 -16.622 10.462 1.00 73.94 378 PRO A N 1
ATOM 2956 C CA . PRO A 1 378 ? -9.647 -15.647 10.846 1.00 73.94 378 PRO A CA 1
ATOM 2957 C C . PRO A 1 378 ? -9.576 -14.450 9.895 1.00 73.94 378 PRO A C 1
ATOM 2959 O O . PRO A 1 378 ? -8.580 -13.731 9.891 1.00 73.94 378 PRO A O 1
ATOM 2962 N N . SER A 1 379 ? -10.608 -14.275 9.079 1.00 77.75 379 SER A N 1
ATOM 2963 C CA . SER A 1 379 ? -10.681 -13.195 8.108 1.00 77.75 379 SER A CA 1
ATOM 2964 C C . SER A 1 379 ? -12.073 -12.585 8.062 1.00 77.75 379 SER A C 1
ATOM 2966 O O . SER A 1 379 ? -13.067 -13.233 8.408 1.00 77.75 379 SER A O 1
ATOM 2968 N N . THR A 1 380 ? -12.125 -11.318 7.660 1.00 81.38 380 THR A N 1
ATOM 2969 C CA . THR A 1 380 ? -13.368 -10.629 7.317 1.00 81.38 380 THR A CA 1
ATOM 2970 C C . THR A 1 380 ? -13.306 -10.166 5.875 1.00 81.38 380 THR A C 1
ATOM 2972 O O . THR A 1 380 ? -12.254 -9.739 5.404 1.00 81.38 380 THR A O 1
ATOM 2975 N N . THR A 1 381 ? -14.438 -10.269 5.190 1.00 84.06 381 THR A N 1
ATOM 2976 C CA . THR A 1 381 ? -14.565 -10.020 3.759 1.00 84.06 381 THR A CA 1
ATOM 2977 C C . THR A 1 381 ? -15.471 -8.828 3.512 1.00 84.06 381 THR A C 1
ATOM 2979 O O . THR A 1 381 ? -16.542 -8.716 4.111 1.00 84.06 381 THR A O 1
ATOM 2982 N N . PHE A 1 382 ? -15.065 -7.976 2.580 1.00 82.62 382 PHE A N 1
ATOM 2983 C CA . PHE A 1 382 ? -15.774 -6.768 2.205 1.00 82.62 382 PHE A CA 1
ATOM 2984 C C . PHE A 1 382 ? -15.894 -6.670 0.689 1.00 82.62 382 PHE A C 1
ATOM 2986 O O . PHE A 1 382 ? -15.004 -7.096 -0.046 1.00 82.62 382 PHE A O 1
ATOM 2993 N N . SER A 1 383 ? -16.967 -6.039 0.215 1.00 81.25 383 SER A N 1
ATOM 2994 C CA . SER A 1 383 ? -16.989 -5.546 -1.162 1.00 81.25 383 SER A CA 1
ATOM 2995 C C . SER A 1 383 ? -16.043 -4.350 -1.269 1.00 81.25 383 SER A C 1
ATOM 2997 O O . SER A 1 383 ? -16.121 -3.425 -0.459 1.00 81.25 383 SER A O 1
ATOM 2999 N N . ALA A 1 384 ? -15.165 -4.368 -2.268 1.00 73.19 384 ALA A N 1
ATOM 3000 C CA . ALA A 1 384 ? -14.250 -3.273 -2.568 1.00 73.19 384 ALA A CA 1
ATOM 3001 C C . ALA A 1 384 ? -14.511 -2.763 -3.993 1.00 73.19 384 ALA A C 1
ATOM 3003 O O . ALA A 1 384 ? -13.873 -3.213 -4.951 1.00 73.19 384 ALA A O 1
ATOM 3004 N N . PRO A 1 385 ? -15.479 -1.847 -4.177 1.00 63.94 385 PRO A N 1
ATOM 3005 C CA . PRO A 1 385 ? -15.795 -1.329 -5.497 1.00 63.94 385 PRO A CA 1
ATOM 3006 C C . PRO A 1 385 ? -14.691 -0.380 -5.972 1.00 63.94 385 PRO A C 1
ATOM 3008 O O . PRO A 1 385 ? -14.642 0.755 -5.524 1.00 63.94 385 PRO A O 1
ATOM 3011 N N . HIS A 1 386 ? -13.883 -0.834 -6.936 1.00 67.31 386 HIS A N 1
ATOM 3012 C CA . HIS A 1 386 ? -12.862 -0.083 -7.690 1.00 67.31 386 HIS A CA 1
ATOM 3013 C C . HIS A 1 386 ? -11.789 0.643 -6.837 1.00 67.31 386 HIS A C 1
ATOM 3015 O O . HIS A 1 386 ? -12.051 1.259 -5.812 1.00 67.31 386 HIS A O 1
ATOM 3021 N N . ASN A 1 387 ? -10.528 0.602 -7.279 1.00 72.44 387 ASN A N 1
ATOM 3022 C CA . ASN A 1 387 ? -9.396 1.291 -6.631 1.00 72.44 387 ASN A CA 1
ATOM 3023 C C . ASN A 1 387 ? -9.144 0.927 -5.155 1.00 72.44 387 ASN A C 1
ATOM 3025 O O . ASN A 1 387 ? -8.513 1.705 -4.448 1.00 72.44 387 ASN A O 1
ATOM 3029 N N . ARG A 1 388 ? -9.600 -0.247 -4.687 1.00 82.00 388 ARG A N 1
ATOM 3030 C CA . ARG A 1 388 ? -9.269 -0.785 -3.349 1.00 82.00 388 ARG A CA 1
ATOM 3031 C C . ARG A 1 388 ? -9.572 0.192 -2.200 1.00 82.00 388 ARG A C 1
ATOM 3033 O O . ARG A 1 388 ? -8.877 0.226 -1.189 1.00 82.00 388 ARG A O 1
ATOM 3040 N N . MET A 1 389 ? -10.622 0.990 -2.378 1.00 86.94 389 MET A N 1
ATOM 3041 C CA . MET A 1 389 ? -11.129 1.918 -1.375 1.00 86.94 389 MET A CA 1
ATOM 3042 C C . MET A 1 389 ? -12.092 1.205 -0.424 1.00 86.94 389 MET A C 1
ATOM 3044 O O . MET A 1 389 ? -12.848 0.324 -0.843 1.00 86.94 389 MET A O 1
ATOM 3048 N N . HIS A 1 390 ? -12.095 1.602 0.848 1.00 88.00 390 HIS A N 1
ATOM 3049 C CA . HIS A 1 390 ? -12.942 0.978 1.858 1.00 88.00 390 HIS A CA 1
ATOM 3050 C C . HIS A 1 390 ? -13.483 1.977 2.890 1.00 88.00 390 HIS A C 1
ATOM 3052 O O . HIS A 1 390 ? -12.825 2.958 3.227 1.00 88.00 390 HIS A O 1
ATOM 3058 N N . LEU A 1 391 ? -14.697 1.735 3.389 1.00 89.06 391 LEU A N 1
ATOM 3059 C CA . LEU A 1 391 ? -15.345 2.590 4.386 1.00 89.06 391 LEU A CA 1
ATOM 3060 C C . LEU A 1 391 ? -14.863 2.268 5.799 1.00 89.06 391 LEU A C 1
ATOM 3062 O O . LEU A 1 391 ? -14.606 1.118 6.146 1.00 89.06 391 LEU A O 1
ATOM 3066 N N . MET A 1 392 ? -14.805 3.288 6.643 1.00 89.75 392 MET A N 1
ATOM 3067 C CA . MET A 1 392 ? -14.448 3.141 8.049 1.00 89.75 392 MET A CA 1
ATOM 3068 C C . MET A 1 392 ? -15.531 3.725 8.934 1.00 89.75 392 MET A C 1
ATOM 3070 O O . MET A 1 392 ? -16.168 4.712 8.575 1.00 89.75 392 MET A O 1
ATOM 3074 N N . ASP A 1 393 ? -15.696 3.120 10.103 1.00 90.00 393 ASP A N 1
ATOM 3075 C CA . ASP A 1 393 ? -16.599 3.601 11.139 1.00 90.00 393 ASP A CA 1
ATOM 3076 C C . ASP A 1 393 ? -15.926 4.650 12.031 1.00 90.00 393 ASP A C 1
ATOM 3078 O O . ASP A 1 393 ? -16.592 5.573 12.490 1.00 90.00 393 ASP A O 1
ATOM 3082 N N . GLY A 1 394 ? -14.619 4.536 12.299 1.00 93.06 394 GLY A N 1
ATOM 3083 C CA . GLY A 1 394 ? -13.945 5.457 13.213 1.00 93.06 394 GLY A CA 1
ATOM 3084 C C . GLY A 1 394 ? -12.492 5.138 13.546 1.00 93.06 394 GLY A C 1
ATOM 3085 O O . GLY A 1 394 ? -11.962 4.086 13.184 1.00 93.06 394 GLY A O 1
ATOM 3086 N N . PHE A 1 395 ? -11.888 6.045 14.312 1.00 94.62 395 PHE A N 1
ATOM 3087 C CA . PHE A 1 395 ? -10.621 5.844 15.015 1.00 94.62 395 PHE A CA 1
ATOM 3088 C C . PHE A 1 395 ? -10.877 5.777 16.522 1.00 94.62 395 PHE A C 1
ATOM 3090 O O . PHE A 1 395 ? -11.577 6.632 17.057 1.00 94.62 395 PHE A O 1
ATOM 3097 N N . ALA A 1 396 ? -10.294 4.810 17.226 1.00 92.56 396 ALA A N 1
ATOM 3098 C CA . ALA A 1 396 ? -10.306 4.765 18.688 1.00 92.56 396 ALA A CA 1
ATOM 3099 C C . ALA A 1 396 ? -8.887 4.903 19.252 1.00 92.56 396 ALA A C 1
ATOM 3101 O O . ALA A 1 396 ? -7.940 4.365 18.686 1.00 92.56 396 ALA A O 1
ATOM 3102 N N . PHE A 1 397 ? -8.741 5.602 20.378 1.00 90.88 397 PHE A N 1
ATOM 3103 C CA . PHE A 1 397 ? -7.460 5.814 21.056 1.00 90.88 397 PHE A CA 1
ATOM 3104 C C . PHE A 1 397 ? -7.517 5.252 22.479 1.00 90.88 397 PHE A C 1
ATOM 3106 O O . PHE A 1 397 ? -7.964 5.920 23.422 1.00 90.88 397 PHE A O 1
ATOM 3113 N N . GLY A 1 398 ? -7.047 4.017 22.651 1.00 85.44 398 GLY A N 1
ATOM 3114 C CA . GLY A 1 398 ? -7.311 3.230 23.856 1.00 85.44 398 GLY A CA 1
ATOM 3115 C C . GLY A 1 398 ? -8.803 2.897 24.005 1.00 85.44 398 GLY A C 1
ATOM 3116 O O . GLY A 1 398 ? -9.506 2.722 23.016 1.00 85.44 398 GLY A O 1
ATOM 3117 N N . MET A 1 399 ? -9.297 2.800 25.245 1.00 80.12 399 MET A N 1
ATOM 3118 C CA . MET A 1 399 ? -10.689 2.389 25.517 1.00 80.12 399 MET A CA 1
ATOM 3119 C C . MET A 1 399 ? -11.701 3.541 25.611 1.00 80.12 399 MET A C 1
ATOM 3121 O O . MET A 1 399 ? -12.901 3.295 25.536 1.00 80.12 399 MET A O 1
ATOM 3125 N N . ASP A 1 400 ? -11.242 4.782 25.788 1.00 81.06 400 ASP A N 1
ATOM 3126 C CA . ASP A 1 400 ? -12.110 5.882 26.243 1.00 81.06 400 ASP A CA 1
ATOM 3127 C C . ASP A 1 400 ? -12.366 6.960 25.182 1.00 81.06 400 ASP A C 1
ATOM 3129 O O . ASP A 1 400 ? -13.150 7.877 25.415 1.00 81.06 400 ASP A O 1
ATOM 3133 N N . THR A 1 401 ? -11.671 6.899 24.049 1.00 86.75 401 THR A N 1
ATOM 3134 C CA . THR A 1 401 ? -11.620 7.988 23.069 1.00 86.75 401 THR A CA 1
ATOM 3135 C C . THR A 1 401 ? -11.965 7.432 21.697 1.00 86.75 401 THR A C 1
ATOM 3137 O O . THR A 1 401 ? -11.301 6.502 21.240 1.00 86.75 401 THR A O 1
ATOM 3140 N N . TYR A 1 402 ? -12.989 7.990 21.049 1.00 90.75 402 TYR A N 1
ATOM 3141 C CA . TYR A 1 402 ? -13.480 7.528 19.752 1.00 90.75 402 TYR A CA 1
ATOM 3142 C C . TYR A 1 402 ? -13.859 8.704 18.853 1.00 90.75 402 TYR A C 1
ATOM 3144 O O . TYR A 1 402 ? -14.677 9.543 19.218 1.00 90.75 402 TYR A O 1
ATOM 3152 N N . VAL A 1 403 ? -13.279 8.722 17.658 1.00 91.56 403 VAL A N 1
ATOM 3153 C CA . VAL A 1 403 ? -13.538 9.680 16.589 1.00 91.56 403 VAL A CA 1
ATOM 3154 C C . VAL A 1 403 ? -14.364 8.964 15.518 1.00 91.56 403 VAL A C 1
ATOM 3156 O O . VAL A 1 403 ? -13.801 8.165 14.762 1.00 91.56 403 VAL A O 1
ATOM 3159 N N . PRO A 1 404 ? -15.686 9.198 15.440 1.00 90.81 404 PRO A N 1
ATOM 3160 C CA . PRO A 1 404 ? -16.518 8.590 14.411 1.00 90.81 404 PRO A CA 1
ATOM 3161 C C . PRO A 1 404 ? -16.176 9.163 13.034 1.00 90.81 404 PRO A C 1
ATOM 3163 O O . PRO A 1 404 ? -15.916 10.355 12.888 1.00 90.81 404 PRO A O 1
ATOM 3166 N N . LEU A 1 405 ? -16.228 8.328 12.005 1.00 87.62 405 LEU A N 1
ATOM 3167 C CA . LEU A 1 405 ? -16.101 8.750 10.616 1.00 87.62 405 LEU A CA 1
ATOM 3168 C C . LEU A 1 405 ? -17.487 8.807 9.979 1.00 87.62 405 LEU A C 1
ATOM 3170 O O . LEU A 1 405 ? -18.362 7.978 10.243 1.00 87.62 405 LEU A O 1
ATOM 3174 N N . ASN A 1 406 ? -17.714 9.820 9.146 1.00 72.06 406 ASN A N 1
ATOM 3175 C CA . ASN A 1 406 ? -18.950 9.884 8.389 1.00 72.06 406 ASN A CA 1
ATOM 3176 C C . ASN A 1 406 ? -18.887 8.823 7.282 1.00 72.06 406 ASN A C 1
ATOM 3178 O O . ASN A 1 406 ? -17.990 8.847 6.445 1.00 72.06 406 ASN A O 1
ATOM 3182 N N . SER A 1 407 ? -19.843 7.894 7.284 1.00 60.75 407 SER A N 1
ATOM 3183 C CA . SER A 1 407 ? -19.854 6.672 6.455 1.00 60.75 407 SER A CA 1
ATOM 3184 C C . SER A 1 407 ? -19.857 6.867 4.924 1.00 60.75 407 SER A C 1
ATOM 3186 O O . SER A 1 407 ? -20.048 5.898 4.193 1.00 60.75 407 SER A O 1
ATOM 3188 N N . SER A 1 408 ? -19.705 8.093 4.412 1.00 73.25 408 SER A N 1
ATOM 3189 C CA . SER A 1 408 ? -19.743 8.392 2.975 1.00 73.25 408 SER A CA 1
ATOM 3190 C C . SER A 1 408 ? -18.378 8.406 2.291 1.00 73.25 408 SER A C 1
ATOM 3192 O O . SER A 1 408 ? -18.330 8.173 1.083 1.00 73.25 408 SER A O 1
ATOM 3194 N N . ASP A 1 409 ? -17.294 8.666 3.027 1.00 82.88 409 ASP A N 1
ATOM 3195 C CA . ASP A 1 409 ? -15.997 8.981 2.424 1.00 82.88 409 ASP A CA 1
ATOM 3196 C C . ASP A 1 409 ? -15.010 7.833 2.676 1.00 82.88 409 ASP A C 1
ATOM 3198 O O . ASP A 1 409 ? -14.558 7.640 3.809 1.00 82.88 409 ASP A O 1
ATOM 3202 N N . PRO A 1 410 ? -14.677 7.030 1.651 1.00 89.00 410 PRO A N 1
ATOM 3203 C CA . PRO A 1 410 ? -13.823 5.873 1.839 1.00 89.00 410 PRO A CA 1
ATOM 3204 C C . PRO A 1 410 ? -12.353 6.271 1.979 1.00 89.00 410 PRO A C 1
ATOM 3206 O O . PRO A 1 410 ? -11.916 7.330 1.527 1.00 89.00 410 PRO A O 1
ATOM 3209 N N . PHE A 1 411 ? -11.583 5.368 2.571 1.00 91.19 411 PHE A N 1
ATOM 3210 C CA . PHE A 1 411 ? -10.134 5.429 2.627 1.00 91.19 411 PHE A CA 1
ATOM 3211 C C . PHE A 1 411 ? -9.538 4.585 1.506 1.00 91.19 411 PHE A C 1
ATOM 3213 O O . PHE A 1 411 ? -9.916 3.426 1.317 1.00 91.19 411 PHE A O 1
ATOM 3220 N N . LEU A 1 412 ? -8.584 5.160 0.782 1.00 91.44 412 LEU A N 1
ATOM 3221 C CA . LEU A 1 412 ? -7.679 4.425 -0.089 1.00 91.44 412 LEU A CA 1
ATOM 3222 C C . LEU A 1 412 ? -6.606 3.751 0.770 1.00 91.44 412 LEU A C 1
ATOM 3224 O O . LEU A 1 412 ? -6.042 4.384 1.657 1.00 91.44 412 LEU A O 1
ATOM 3228 N N . ILE A 1 413 ? -6.302 2.485 0.507 1.00 91.38 413 ILE A N 1
ATOM 3229 C CA . ILE A 1 413 ? -5.137 1.825 1.104 1.00 91.38 413 ILE A CA 1
ATOM 3230 C C . ILE A 1 413 ? -3.961 2.024 0.150 1.00 91.38 413 ILE A C 1
ATOM 3232 O O . ILE A 1 413 ? -4.078 1.707 -1.033 1.00 91.38 413 ILE A O 1
ATOM 3236 N N . ASP A 1 414 ? -2.850 2.562 0.649 1.00 90.38 414 ASP A N 1
ATOM 3237 C CA . ASP A 1 414 ? -1.732 2.985 -0.190 1.00 90.38 414 ASP A CA 1
ATOM 3238 C C . ASP A 1 414 ? -0.370 2.743 0.479 1.00 90.38 414 ASP A C 1
ATOM 3240 O O . ASP A 1 414 ? -0.040 3.351 1.493 1.00 90.38 414 ASP A O 1
ATOM 3244 N N . THR A 1 415 ? 0.461 1.880 -0.106 1.00 89.62 415 THR A N 1
ATOM 3245 C CA . THR A 1 415 ? 1.834 1.647 0.376 1.00 89.62 415 THR A CA 1
ATOM 3246 C C . THR A 1 415 ? 2.814 2.759 -0.007 1.00 89.62 415 THR A C 1
ATOM 3248 O O . THR A 1 415 ? 3.904 2.804 0.559 1.00 89.62 415 THR A O 1
ATOM 3251 N N . GLY A 1 416 ? 2.456 3.636 -0.952 1.00 84.31 416 GLY A N 1
ATOM 3252 C CA . GLY A 1 416 ? 3.219 4.827 -1.328 1.00 84.31 416 GLY A CA 1
ATOM 3253 C C . GLY A 1 416 ? 2.993 6.022 -0.394 1.00 84.31 416 GLY A C 1
ATOM 3254 O O . GLY A 1 416 ? 3.792 6.959 -0.393 1.00 84.31 416 GLY A O 1
ATOM 3255 N N . ASN A 1 417 ? 1.950 5.981 0.439 1.00 86.25 417 ASN A N 1
ATOM 3256 C CA . ASN A 1 417 ? 1.666 7.014 1.428 1.00 86.25 417 ASN A CA 1
ATOM 3257 C C . ASN A 1 417 ? 2.314 6.669 2.780 1.00 86.25 417 ASN A C 1
ATOM 3259 O O . ASN A 1 417 ? 2.213 5.541 3.250 1.00 86.25 417 ASN A O 1
ATOM 3263 N N . ASP A 1 418 ? 2.964 7.621 3.448 1.00 85.31 418 ASP A N 1
ATOM 3264 C CA . ASP A 1 418 ? 3.726 7.385 4.695 1.00 85.31 418 ASP A CA 1
ATOM 3265 C C . ASP A 1 418 ? 3.010 7.806 5.968 1.00 85.31 418 ASP A C 1
ATOM 3267 O O . ASP A 1 418 ? 3.617 7.960 7.027 1.00 85.31 418 ASP A O 1
ATOM 3271 N N . ASN A 1 419 ? 1.709 8.028 5.864 1.00 90.94 419 ASN A N 1
ATOM 3272 C CA . ASN A 1 419 ? 0.910 8.598 6.928 1.00 90.94 419 ASN A CA 1
ATOM 3273 C C . ASN A 1 419 ? -0.549 8.121 6.823 1.00 90.94 419 ASN A C 1
ATOM 3275 O O . ASN A 1 419 ? -0.920 7.364 5.926 1.00 90.94 419 ASN A O 1
ATOM 3279 N N . ILE A 1 420 ? -1.383 8.515 7.778 1.00 94.25 420 ILE A N 1
ATOM 3280 C CA . ILE A 1 420 ? -2.837 8.455 7.645 1.00 94.25 420 ILE A CA 1
ATOM 3281 C C . ILE A 1 420 ? -3.283 9.844 7.212 1.00 94.25 420 ILE A C 1
ATOM 3283 O O . ILE A 1 420 ? -3.301 10.782 8.011 1.00 94.25 420 ILE A O 1
ATOM 3287 N N . THR A 1 421 ? -3.620 9.971 5.935 1.00 93.12 421 THR A N 1
ATOM 3288 C CA . THR A 1 421 ? -4.066 11.233 5.355 1.00 93.12 421 THR A CA 1
ATOM 3289 C C . THR A 1 421 ? -5.549 11.422 5.629 1.00 93.12 421 THR A C 1
ATOM 3291 O O . THR A 1 421 ? -6.366 10.574 5.262 1.00 93.12 421 THR A O 1
ATOM 3294 N N . VAL A 1 422 ? -5.909 12.550 6.241 1.00 92.56 422 VAL A N 1
ATOM 3295 C CA . VAL A 1 422 ? -7.300 12.910 6.536 1.00 92.56 422 VAL A CA 1
ATOM 3296 C C . VAL A 1 422 ? -7.677 14.158 5.743 1.00 92.56 422 VAL A C 1
ATOM 3298 O O . VAL A 1 422 ? -7.231 15.271 6.039 1.00 92.56 422 VAL A O 1
ATOM 3301 N N . ALA A 1 423 ? -8.523 13.979 4.731 1.00 89.88 423 ALA A N 1
ATOM 3302 C CA . ALA A 1 423 ? -9.051 15.077 3.927 1.00 89.88 423 ALA A CA 1
ATOM 3303 C C . ALA A 1 423 ? -10.229 15.778 4.624 1.00 89.88 423 ALA A C 1
ATOM 3305 O O . ALA A 1 423 ? -10.339 17.014 4.606 1.00 89.88 423 ALA A O 1
ATOM 3306 N N . ASP A 1 424 ? -11.080 15.003 5.306 1.00 88.00 424 ASP A N 1
ATOM 3307 C CA . ASP A 1 424 ? -12.277 15.510 5.978 1.00 88.00 424 ASP A CA 1
ATOM 3308 C C . ASP A 1 424 ? -11.916 16.484 7.119 1.00 88.00 424 ASP A C 1
ATOM 3310 O O . ASP A 1 424 ? -11.236 16.151 8.090 1.00 88.00 424 ASP A O 1
ATOM 3314 N N . LYS A 1 425 ? -12.388 17.730 7.001 1.00 89.19 425 LYS A N 1
ATOM 3315 C CA . LYS A 1 425 ? -12.173 18.792 7.998 1.00 89.19 425 LYS A CA 1
ATOM 3316 C C . LYS A 1 425 ? -12.850 18.505 9.335 1.00 89.19 425 LYS A C 1
ATOM 3318 O O . LYS A 1 425 ? -12.305 18.882 10.367 1.00 89.19 425 LYS A O 1
ATOM 3323 N N . PHE A 1 426 ? -14.017 17.869 9.324 1.00 89.25 426 PHE A N 1
ATOM 3324 C CA . PHE A 1 426 ? -14.745 17.513 10.536 1.00 89.25 426 PHE A CA 1
ATOM 3325 C C . PHE A 1 426 ? -14.005 16.423 11.312 1.00 89.25 426 PHE A C 1
ATOM 3327 O O . PHE A 1 426 ? -13.815 16.548 12.518 1.00 89.25 426 PHE A O 1
ATOM 3334 N N . VAL A 1 427 ? -13.495 15.409 10.611 1.00 90.69 427 VAL A N 1
ATOM 3335 C CA . VAL A 1 427 ? -12.653 14.366 11.220 1.00 90.69 427 VAL A CA 1
ATOM 3336 C C . VAL A 1 427 ? -11.377 14.971 11.798 1.00 90.69 427 VAL A C 1
ATOM 3338 O O . VAL A 1 427 ? -11.015 14.663 12.930 1.00 90.69 427 VAL A O 1
ATOM 3341 N N . ARG A 1 428 ? -10.729 15.886 11.067 1.00 92.19 428 ARG A N 1
ATOM 3342 C CA . ARG A 1 428 ? -9.554 16.618 11.566 1.00 92.19 428 ARG A CA 1
ATOM 3343 C C . ARG A 1 428 ? -9.840 17.412 12.836 1.00 92.19 428 ARG A C 1
ATOM 3345 O O . ARG A 1 428 ? -9.014 17.388 13.742 1.00 92.19 428 ARG A O 1
ATOM 3352 N N . GLN A 1 429 ? -10.988 18.083 12.904 1.00 92.81 429 GLN A N 1
ATOM 3353 C CA . GLN A 1 429 ? -11.405 18.821 14.095 1.00 92.81 429 GLN A CA 1
ATOM 3354 C C . GLN A 1 429 ? -11.651 17.875 15.279 1.00 92.81 429 GLN A C 1
ATOM 3356 O O . GLN A 1 429 ? -11.170 18.133 16.378 1.00 92.81 429 GLN A O 1
ATOM 3361 N N . MET A 1 430 ? -12.351 16.758 15.062 1.00 92.50 430 MET A N 1
ATOM 3362 C CA . MET A 1 430 ? -12.583 15.777 16.126 1.00 92.50 430 MET A CA 1
ATOM 3363 C C . MET A 1 430 ? -11.283 15.140 16.618 1.00 92.50 430 MET A C 1
ATOM 3365 O O . MET A 1 430 ? -11.136 14.926 17.814 1.00 92.50 430 MET A O 1
ATOM 3369 N N . LEU A 1 431 ? -10.320 14.878 15.728 1.00 93.94 431 LEU A N 1
ATOM 3370 C CA . LEU A 1 431 ? -8.991 14.414 16.130 1.00 93.94 431 LEU A CA 1
ATOM 3371 C C . LEU A 1 431 ? -8.317 15.416 17.077 1.00 93.94 431 LEU A C 1
ATOM 3373 O O . LEU A 1 431 ? -7.832 15.006 18.125 1.00 93.94 431 LEU A O 1
ATOM 3377 N N . GLU A 1 432 ? -8.338 16.719 16.773 1.00 94.12 432 GLU A N 1
ATOM 3378 C CA . GLU A 1 432 ? -7.791 17.740 17.683 1.00 94.12 432 GLU A CA 1
ATOM 3379 C C . GLU A 1 432 ? -8.501 17.759 19.040 1.00 94.12 432 GLU A C 1
ATOM 3381 O O . GLU A 1 432 ? -7.835 17.793 20.077 1.00 94.12 432 GLU A O 1
ATOM 3386 N N . GLU A 1 433 ? -9.836 17.722 19.038 1.00 92.62 433 GLU A N 1
ATOM 3387 C CA . GLU A 1 433 ? -10.660 17.766 20.251 1.00 92.62 433 GLU A CA 1
ATOM 3388 C C . GLU A 1 433 ? -10.421 16.542 21.148 1.00 92.62 433 GLU A C 1
ATOM 3390 O O . GLU A 1 433 ? -10.206 16.688 22.354 1.00 92.62 433 GLU A O 1
ATOM 3395 N N . GLU A 1 434 ? -10.392 15.346 20.559 1.00 91.00 434 GLU A N 1
ATOM 3396 C CA . GLU A 1 434 ? -10.289 14.074 21.277 1.00 91.00 434 GLU A CA 1
ATOM 3397 C C . GLU A 1 434 ? -8.859 13.752 21.733 1.00 91.00 434 GLU A C 1
ATOM 3399 O O . GLU A 1 434 ? -8.659 13.179 22.810 1.00 91.00 434 GLU A O 1
ATOM 3404 N N . THR A 1 435 ? -7.838 14.144 20.960 1.00 90.56 435 THR A N 1
ATOM 3405 C CA . THR A 1 435 ? -6.437 13.946 21.366 1.00 90.56 435 THR A CA 1
ATOM 3406 C C . THR A 1 435 ? -5.868 15.125 22.156 1.00 90.56 435 THR A C 1
ATOM 3408 O O . THR A 1 435 ? -4.761 15.027 22.687 1.00 90.56 435 THR A O 1
ATOM 3411 N N . GLY A 1 436 ? -6.575 16.261 22.212 1.00 90.62 436 GLY A N 1
ATOM 3412 C CA . GLY A 1 436 ? -6.009 17.539 22.661 1.00 90.62 436 GLY A CA 1
ATOM 3413 C C . GLY A 1 436 ? -4.820 17.981 21.798 1.00 90.62 436 GLY A C 1
ATOM 3414 O O . GLY A 1 436 ? -3.880 18.596 22.306 1.00 90.62 436 GLY A O 1
ATOM 3415 N N . GLY A 1 437 ? -4.820 17.563 20.529 1.00 92.25 437 GLY A N 1
ATOM 3416 C CA . GLY A 1 437 ? -3.734 17.789 19.582 1.00 92.25 437 GLY A CA 1
ATOM 3417 C C . GLY A 1 437 ? -3.855 19.125 18.855 1.00 92.25 437 GLY A C 1
ATOM 3418 O O . GLY A 1 437 ? -4.775 19.909 19.083 1.00 92.25 437 GLY A O 1
ATOM 3419 N N . THR A 1 438 ? -2.899 19.409 17.980 1.00 94.50 438 THR A N 1
ATOM 3420 C CA . THR A 1 438 ? -2.916 20.600 17.121 1.00 94.50 438 THR A CA 1
ATOM 3421 C C . THR A 1 438 ? -2.283 20.272 15.776 1.00 94.50 438 THR A C 1
ATOM 3423 O O . THR A 1 438 ? -1.184 19.709 15.737 1.00 94.50 438 THR A O 1
ATOM 3426 N N . TRP A 1 439 ? -2.959 20.621 14.680 1.00 93.19 439 TRP A N 1
ATOM 3427 C CA . TRP A 1 439 ? -2.373 20.537 13.341 1.00 93.19 439 TRP A CA 1
ATOM 3428 C C . TRP A 1 439 ? -1.318 21.630 13.147 1.00 93.19 439 TRP A C 1
ATOM 3430 O O . TRP A 1 439 ? -1.564 22.809 13.403 1.00 93.19 439 TRP A O 1
ATOM 3440 N N . ASN A 1 440 ? -0.135 21.247 12.679 1.00 90.25 440 ASN A N 1
ATOM 3441 C CA . ASN A 1 440 ? 0.903 22.191 12.294 1.00 90.25 440 ASN A CA 1
ATOM 3442 C C . ASN A 1 440 ? 0.702 22.615 10.832 1.00 90.25 440 ASN A C 1
ATOM 3444 O O . ASN A 1 440 ? 0.708 21.782 9.932 1.00 90.25 440 ASN A O 1
ATOM 3448 N N . GLU A 1 441 ? 0.538 23.916 10.592 1.00 84.75 441 GLU A N 1
ATOM 3449 C CA . GLU A 1 441 ? 0.337 24.468 9.246 1.00 84.75 441 GLU A CA 1
ATOM 3450 C C . GLU A 1 441 ? 1.583 24.355 8.353 1.00 84.75 441 GLU A C 1
ATOM 3452 O O . GLU A 1 441 ? 1.446 24.355 7.133 1.00 84.75 441 GLU A O 1
ATOM 3457 N N . ASP A 1 442 ? 2.787 24.269 8.937 1.00 81.25 442 ASP A N 1
ATOM 3458 C CA . ASP A 1 442 ? 4.038 24.229 8.171 1.00 81.25 442 ASP A CA 1
ATOM 3459 C C . ASP A 1 442 ? 4.264 22.867 7.497 1.00 81.25 442 ASP A C 1
ATOM 3461 O O . ASP A 1 442 ? 4.747 22.817 6.368 1.00 81.25 442 ASP A O 1
ATOM 3465 N N . ASP A 1 443 ? 3.975 21.767 8.200 1.00 83.69 443 ASP A N 1
ATOM 3466 C CA . ASP A 1 443 ? 4.234 20.407 7.713 1.00 83.69 443 ASP A CA 1
ATOM 3467 C C . ASP A 1 443 ? 2.967 19.556 7.546 1.00 83.69 443 ASP A C 1
ATOM 3469 O O . ASP A 1 443 ? 3.041 18.458 7.002 1.00 83.69 443 ASP A O 1
ATOM 3473 N N . GLY A 1 444 ? 1.806 20.055 7.976 1.00 88.94 444 GLY A N 1
ATOM 3474 C CA . GLY A 1 444 ? 0.513 19.399 7.803 1.00 88.94 444 GLY A CA 1
ATOM 3475 C C . GLY A 1 444 ? 0.260 18.221 8.744 1.00 88.94 444 GLY A C 1
ATOM 3476 O O . GLY A 1 444 ? -0.698 17.486 8.518 1.00 88.94 444 GLY A O 1
ATOM 3477 N N . TYR A 1 445 ? 1.075 18.014 9.784 1.00 92.81 445 TYR A N 1
ATOM 3478 C CA . TYR A 1 445 ? 0.923 16.884 10.710 1.00 92.81 445 TYR A CA 1
ATOM 3479 C C . TYR A 1 445 ? 0.195 17.258 12.002 1.00 92.81 445 TYR A C 1
ATOM 3481 O O . TYR A 1 445 ? 0.272 18.392 12.481 1.00 92.81 445 TYR A O 1
ATOM 3489 N N . LEU A 1 446 ? -0.478 16.276 12.606 1.00 94.38 446 LEU A N 1
ATOM 3490 C CA . LEU A 1 446 ? -1.062 16.406 13.941 1.00 94.38 446 LEU A CA 1
ATOM 3491 C C . LEU A 1 446 ? 0.009 16.166 15.013 1.00 94.38 446 LEU A C 1
ATOM 3493 O O . LEU A 1 446 ? 0.666 15.119 15.031 1.00 94.38 446 LEU A O 1
ATOM 3497 N N . TYR A 1 447 ? 0.135 17.110 15.944 1.00 93.56 447 TYR A N 1
ATOM 3498 C CA . TYR A 1 447 ? 0.987 17.007 17.128 1.00 93.56 447 TYR A CA 1
ATOM 3499 C C . TYR A 1 447 ? 0.132 16.805 18.380 1.00 93.56 447 TYR A C 1
ATOM 3501 O O . TYR A 1 447 ? -0.841 17.526 18.587 1.00 93.56 447 TYR A O 1
ATOM 3509 N N . VAL A 1 448 ? 0.511 15.863 19.244 1.00 91.88 448 VAL A N 1
ATOM 3510 C CA . VAL A 1 448 ? -0.237 15.494 20.459 1.00 91.88 448 VAL A CA 1
ATOM 3511 C C . VAL A 1 448 ? 0.663 15.593 21.687 1.00 91.88 448 VAL A C 1
ATOM 3513 O O . VAL A 1 448 ? 1.828 15.216 21.631 1.00 91.88 448 VAL A O 1
ATOM 3516 N N . HIS A 1 449 ? 0.150 16.096 22.810 1.00 89.44 449 HIS A N 1
ATOM 3517 C CA . HIS A 1 449 ? 0.954 16.258 24.025 1.00 89.44 449 HIS A CA 1
ATOM 3518 C C . HIS A 1 449 ? 1.383 14.900 24.616 1.00 89.44 449 HIS A C 1
ATOM 3520 O O . HIS A 1 449 ? 0.570 13.986 24.707 1.00 89.44 449 HIS A O 1
ATOM 3526 N N . GLU A 1 450 ? 2.617 14.775 25.109 1.00 85.69 450 GLU A N 1
ATOM 3527 C CA . GLU A 1 450 ? 3.167 13.558 25.741 1.00 85.69 450 GLU A CA 1
ATOM 3528 C C . GLU A 1 450 ? 2.298 13.058 26.909 1.00 85.69 450 GLU A C 1
ATOM 3530 O O . GLU A 1 450 ? 2.191 11.863 27.174 1.00 85.69 450 GLU A O 1
ATOM 3535 N N . ASP A 1 451 ? 1.592 13.966 27.590 1.00 85.06 451 ASP A N 1
ATOM 3536 C CA . ASP A 1 451 ? 0.656 13.609 28.668 1.00 85.06 451 ASP A CA 1
ATOM 3537 C C . ASP A 1 451 ? -0.543 12.774 28.195 1.00 85.06 451 ASP A C 1
ATOM 3539 O O . ASP A 1 451 ? -1.145 12.054 28.999 1.00 85.06 451 ASP A O 1
ATOM 3543 N N . PHE A 1 452 ? -0.880 12.837 26.904 1.00 85.25 452 PHE A N 1
ATOM 3544 C CA . PHE A 1 452 ? -1.857 11.944 26.285 1.00 85.25 452 PHE A CA 1
ATOM 3545 C C . PHE A 1 452 ? -1.397 10.480 26.368 1.00 85.25 452 PHE A C 1
ATOM 3547 O O . PHE A 1 452 ? -2.216 9.587 26.595 1.00 85.25 452 PHE A O 1
ATOM 3554 N N . PHE A 1 453 ? -0.082 10.253 26.280 1.00 82.00 453 PHE A N 1
ATOM 3555 C CA . PHE A 1 453 ? 0.561 8.939 26.324 1.00 82.00 453 PHE A CA 1
ATOM 3556 C C . PHE A 1 453 ? 1.000 8.523 27.745 1.00 82.00 453 PHE A C 1
ATOM 3558 O O . PHE A 1 453 ? 1.022 7.336 28.056 1.00 82.00 453 PHE A O 1
ATOM 3565 N N . ASN A 1 454 ? 1.283 9.472 28.651 1.00 70.50 454 ASN A N 1
ATOM 3566 C CA . ASN A 1 454 ? 1.808 9.197 30.005 1.00 70.50 454 ASN A CA 1
ATOM 3567 C C . ASN A 1 454 ? 0.798 8.610 31.016 1.00 70.50 454 ASN A C 1
ATOM 3569 O O . ASN A 1 454 ? 1.184 8.241 32.131 1.00 70.50 454 ASN A O 1
ATOM 3573 N N . LYS A 1 455 ? -0.497 8.500 30.687 1.00 58.38 455 LYS A N 1
ATOM 3574 C CA . LYS A 1 455 ? -1.516 7.937 31.597 1.00 58.38 455 LYS A CA 1
ATOM 3575 C C . LYS A 1 455 ? -1.453 6.402 31.664 1.00 58.38 455 LYS A C 1
ATOM 3577 O O . LYS A 1 455 ? -2.410 5.731 31.310 1.00 58.38 455 LYS A O 1
ATOM 3582 N N . SER A 1 456 ? -0.358 5.828 32.172 1.00 46.44 456 SER A N 1
ATOM 3583 C CA . SER A 1 456 ? -0.186 4.403 32.561 1.00 46.44 456 SER A CA 1
ATOM 3584 C C . SER A 1 456 ? -0.485 3.304 31.520 1.00 46.44 456 SER A C 1
ATOM 3586 O O . SER A 1 456 ? -0.245 2.133 31.806 1.00 46.44 456 SER A O 1
ATOM 3588 N N . GLN A 1 457 ? -0.964 3.655 30.330 1.00 58.72 457 GLN A N 1
ATOM 3589 C CA . GLN A 1 457 ? -1.151 2.796 29.172 1.00 58.72 457 GLN A CA 1
ATOM 3590 C C . GLN A 1 457 ? -0.821 3.642 27.946 1.00 58.72 457 GLN A C 1
ATOM 3592 O O . GLN A 1 457 ? -1.467 4.659 27.695 1.00 58.72 457 GLN A O 1
ATOM 3597 N N . GLU A 1 458 ? 0.214 3.235 27.217 1.00 71.19 458 GLU A N 1
ATOM 3598 C CA . GLU A 1 458 ? 0.440 3.695 25.854 1.00 71.19 458 GLU A CA 1
ATOM 3599 C C . GLU A 1 458 ? -0.868 3.511 25.069 1.00 71.19 458 GLU A C 1
ATOM 3601 O O . GLU A 1 458 ? -1.391 2.401 24.980 1.00 71.19 458 GLU A O 1
ATOM 3606 N N . ARG A 1 459 ? -1.451 4.611 24.578 1.00 85.56 459 ARG A N 1
ATOM 3607 C CA . ARG A 1 459 ? -2.739 4.572 23.878 1.00 85.56 459 ARG A CA 1
ATOM 3608 C C . ARG A 1 459 ? -2.546 3.990 22.485 1.00 85.56 459 ARG A C 1
ATOM 3610 O O . ARG A 1 459 ? -2.020 4.659 21.599 1.00 85.56 459 ARG A O 1
ATOM 3617 N N . GLU A 1 460 ? -2.966 2.747 22.304 1.00 89.94 460 GLU A N 1
ATOM 3618 C CA . GLU A 1 460 ? -3.073 2.117 20.988 1.00 89.94 460 GLU A CA 1
ATOM 3619 C C . GLU A 1 460 ? -4.077 2.878 20.111 1.00 89.94 460 GLU A C 1
ATOM 3621 O O . GLU A 1 460 ? -5.042 3.458 20.619 1.00 89.94 460 GLU A O 1
ATOM 3626 N N . LEU A 1 461 ? -3.831 2.883 18.803 1.00 92.62 461 LEU A N 1
ATOM 3627 C CA . LEU A 1 461 ? -4.765 3.386 17.801 1.00 92.62 461 LEU A CA 1
ATOM 3628 C C . LEU A 1 461 ? -5.511 2.196 17.204 1.00 92.62 461 LEU A C 1
ATOM 3630 O O . LEU A 1 461 ? -4.893 1.327 16.597 1.00 92.62 461 LEU A O 1
ATOM 3634 N N . THR A 1 462 ? -6.831 2.182 17.323 1.00 92.75 462 THR A N 1
ATOM 3635 C CA . THR A 1 462 ? -7.691 1.208 16.652 1.00 92.75 462 THR A CA 1
ATOM 3636 C C . THR A 1 462 ? -8.361 1.867 15.457 1.00 92.75 462 THR A C 1
ATOM 3638 O O . THR A 1 462 ? -9.071 2.860 15.609 1.00 92.75 462 THR A O 1
ATOM 3641 N N . ILE A 1 463 ? -8.172 1.300 14.269 1.00 92.69 463 ILE A N 1
ATOM 3642 C CA . ILE A 1 463 ? -8.940 1.655 13.074 1.00 92.69 463 ILE A CA 1
ATOM 3643 C C . ILE A 1 463 ? -10.117 0.692 12.967 1.00 92.69 463 ILE A C 1
ATOM 3645 O O . ILE A 1 463 ? -9.929 -0.525 13.005 1.00 92.69 463 ILE A O 1
ATOM 3649 N N . VAL A 1 464 ? -11.327 1.235 12.849 1.00 91.06 464 VAL A N 1
ATOM 3650 C CA . VAL A 1 464 ? -12.563 0.450 12.772 1.00 91.06 464 VAL A CA 1
ATOM 3651 C C . VAL A 1 464 ? -13.079 0.467 11.334 1.00 91.06 464 VAL A C 1
ATOM 3653 O O . VAL A 1 464 ? -13.594 1.477 10.861 1.00 91.06 464 VAL A O 1
ATOM 3656 N N . PHE A 1 465 ? -12.924 -0.649 10.630 1.00 88.81 465 PHE A N 1
ATOM 3657 C CA . PHE A 1 465 ? -13.411 -0.886 9.271 1.00 88.81 465 PHE A CA 1
ATOM 3658 C C . PHE A 1 465 ? -14.909 -1.173 9.287 1.00 88.81 465 PHE A C 1
ATOM 3660 O O . PHE A 1 465 ? -15.378 -1.933 10.132 1.00 88.81 465 PHE A O 1
ATOM 3667 N N . HIS A 1 466 ? -15.661 -0.623 8.337 1.00 84.38 466 HIS A N 1
ATOM 3668 C CA . HIS A 1 466 ? -17.104 -0.834 8.293 1.00 84.38 466 HIS A CA 1
ATOM 3669 C C . HIS A 1 466 ? -17.461 -2.250 7.792 1.00 84.38 466 HIS A C 1
ATOM 3671 O O . HIS A 1 466 ? -17.047 -2.604 6.686 1.00 84.38 466 HIS A O 1
ATOM 3677 N N . PRO A 1 467 ? -18.286 -3.055 8.505 1.00 79.94 467 PRO A N 1
ATOM 3678 C CA . PRO A 1 467 ? -19.027 -2.728 9.729 1.00 79.94 467 PRO A CA 1
ATOM 3679 C C . PRO A 1 467 ? -18.385 -3.304 11.012 1.00 79.94 467 PRO A C 1
ATOM 3681 O O . PRO A 1 467 ? -18.635 -4.453 11.385 1.00 79.94 467 PRO A O 1
ATOM 3684 N N . GLY A 1 468 ? -17.628 -2.485 11.740 1.00 81.94 468 GLY A N 1
ATOM 3685 C CA . GLY A 1 468 ? -17.148 -2.758 13.096 1.00 81.94 468 GLY A CA 1
ATOM 3686 C C . GLY A 1 468 ? -15.933 -3.681 13.232 1.00 81.94 468 GLY A C 1
ATOM 3687 O O . GLY A 1 468 ? -15.778 -4.300 14.283 1.00 81.94 468 GLY A O 1
ATOM 3688 N N . ILE A 1 469 ? -15.097 -3.825 12.203 1.00 85.38 469 ILE A N 1
ATOM 3689 C CA . ILE A 1 469 ? -13.894 -4.666 12.255 1.00 85.38 469 ILE A CA 1
ATOM 3690 C C . ILE A 1 469 ? -12.691 -3.857 12.729 1.00 85.38 469 ILE A C 1
ATOM 3692 O O . ILE A 1 469 ? -12.286 -2.893 12.093 1.00 85.38 469 ILE A O 1
ATOM 3696 N N . GLU A 1 470 ? -12.103 -4.268 13.846 1.00 88.25 470 GLU A N 1
ATOM 3697 C CA . GLU A 1 470 ? -11.022 -3.538 14.507 1.00 88.25 470 GLU A CA 1
ATOM 3698 C C . GLU A 1 470 ? -9.634 -4.007 14.047 1.00 88.25 470 GLU A C 1
ATOM 3700 O O . GLU A 1 470 ? -9.337 -5.204 14.033 1.00 88.25 470 GLU A O 1
ATOM 3705 N N . ALA A 1 471 ? -8.764 -3.048 13.732 1.00 88.94 471 ALA A N 1
ATOM 3706 C CA . ALA A 1 471 ? -7.340 -3.244 13.486 1.00 88.94 471 ALA A CA 1
ATOM 3707 C C . ALA A 1 471 ? -6.535 -2.344 14.431 1.00 88.94 471 ALA A C 1
ATOM 3709 O O . ALA A 1 471 ? -6.736 -1.131 14.448 1.00 88.94 471 ALA A O 1
ATOM 3710 N N . ILE A 1 472 ? -5.643 -2.931 15.231 1.00 88.88 472 ILE A N 1
ATOM 3711 C CA . ILE A 1 472 ? -4.991 -2.244 16.355 1.00 88.88 472 ILE A CA 1
ATOM 3712 C C . ILE A 1 472 ? -3.523 -1.976 16.025 1.00 88.88 472 ILE A C 1
ATOM 3714 O O . ILE A 1 472 ? -2.780 -2.883 15.659 1.00 88.88 472 ILE A O 1
ATOM 3718 N N . MET A 1 473 ? -3.100 -0.729 16.206 1.00 88.69 473 MET A N 1
ATOM 3719 C CA . MET A 1 473 ? -1.721 -0.274 16.094 1.00 88.69 473 MET A CA 1
ATOM 3720 C C . MET A 1 473 ? -1.162 0.129 17.467 1.00 88.69 473 MET A C 1
ATOM 3722 O O . MET A 1 473 ? -1.795 0.914 18.181 1.00 88.69 473 MET A O 1
ATOM 3726 N N . PRO A 1 474 ? 0.063 -0.301 17.818 1.00 88.12 474 PRO A N 1
ATOM 3727 C CA . PRO A 1 474 ? 0.744 0.162 19.026 1.00 88.12 474 PRO A CA 1
ATOM 3728 C C . PRO A 1 474 ? 0.948 1.683 19.052 1.00 88.12 474 PRO A C 1
ATOM 3730 O O . PRO A 1 474 ? 1.131 2.308 18.005 1.00 88.12 474 PRO A O 1
ATOM 3733 N N . ALA A 1 475 ? 1.012 2.285 20.244 1.00 87.94 475 ALA A N 1
ATOM 3734 C CA . ALA A 1 475 ? 1.173 3.738 20.387 1.00 87.94 475 ALA A CA 1
ATOM 3735 C C . ALA A 1 475 ? 2.411 4.289 19.668 1.00 87.94 475 ALA A C 1
ATOM 3737 O O . ALA A 1 475 ? 2.334 5.277 18.941 1.00 87.94 475 ALA A O 1
ATOM 3738 N N . LEU A 1 476 ? 3.545 3.600 19.821 1.00 86.12 476 LEU A N 1
ATOM 3739 C CA . LEU A 1 476 ? 4.812 3.984 19.201 1.00 86.12 476 LEU A CA 1
ATOM 3740 C C . LEU A 1 476 ? 4.791 3.904 17.663 1.00 86.12 476 LEU A C 1
ATOM 3742 O O . LEU A 1 476 ? 5.670 4.477 17.024 1.00 86.12 476 LEU A O 1
ATOM 3746 N N . ALA A 1 477 ? 3.814 3.205 17.073 1.00 86.81 477 ALA A N 1
ATOM 3747 C CA . ALA A 1 477 ? 3.653 3.099 15.626 1.00 86.81 477 ALA A CA 1
ATOM 3748 C C . ALA A 1 477 ? 2.952 4.327 15.028 1.00 86.81 477 ALA A C 1
ATOM 3750 O O . ALA A 1 477 ? 3.364 4.817 13.980 1.00 86.81 477 ALA A O 1
ATOM 3751 N N . TRP A 1 478 ? 1.899 4.826 15.686 1.00 90.50 478 TRP A N 1
ATOM 3752 C CA . TRP A 1 478 ? 1.117 5.964 15.185 1.00 90.50 478 TRP A CA 1
ATOM 3753 C C . TRP A 1 478 ? 1.578 7.318 15.739 1.00 90.50 478 TRP A C 1
ATOM 3755 O O . TRP A 1 478 ? 1.273 8.365 15.171 1.00 90.50 478 TRP A O 1
ATOM 3765 N N . ALA A 1 479 ? 2.359 7.309 16.812 1.00 89.31 479 ALA A N 1
ATOM 3766 C CA . ALA A 1 479 ? 3.092 8.460 17.303 1.00 89.31 479 ALA A CA 1
ATOM 3767 C C . ALA A 1 479 ? 4.525 8.004 17.599 1.00 89.31 479 ALA A C 1
ATOM 3769 O O . ALA A 1 479 ? 4.763 7.486 18.681 1.00 89.31 479 ALA A O 1
ATOM 3770 N N . PRO A 1 480 ? 5.494 8.107 16.675 1.00 82.56 480 PRO A N 1
ATOM 3771 C CA . PRO A 1 480 ? 6.897 7.764 16.942 1.00 82.56 480 PRO A CA 1
ATOM 3772 C C . PRO A 1 480 ? 7.566 8.804 17.860 1.00 82.56 480 PRO A C 1
ATOM 3774 O O . PRO A 1 480 ? 7.114 9.944 17.926 1.00 82.56 480 PRO A O 1
ATOM 3777 N N . VAL A 1 481 ? 8.604 8.428 18.624 1.00 75.31 481 VAL A N 1
ATOM 3778 C CA . VAL A 1 481 ? 9.285 9.369 19.556 1.00 75.31 481 VAL A CA 1
ATOM 3779 C C . VAL A 1 481 ? 10.091 10.422 18.778 1.00 75.31 481 VAL A C 1
ATOM 3781 O O . VAL A 1 481 ? 10.364 11.504 19.286 1.00 75.31 481 VAL A O 1
ATOM 3784 N N . GLY A 1 482 ? 10.423 10.126 17.516 1.00 65.94 482 GLY A N 1
ATOM 3785 C CA . GLY A 1 482 ? 11.369 10.897 16.720 1.00 65.94 482 GLY A CA 1
ATOM 3786 C C . GLY A 1 482 ? 12.810 10.625 17.159 1.00 65.94 482 GLY A C 1
ATOM 3787 O O . GLY A 1 482 ? 13.085 10.311 18.317 1.00 65.94 482 GLY A O 1
ATOM 3788 N N . ARG A 1 483 ? 13.764 10.742 16.230 1.00 59.22 483 ARG A N 1
ATOM 3789 C CA . ARG A 1 483 ? 15.148 11.045 16.619 1.00 59.22 483 ARG A CA 1
ATOM 3790 C C . ARG A 1 483 ? 15.181 12.547 16.810 1.00 59.22 483 ARG A C 1
ATOM 3792 O O . ARG A 1 483 ? 14.885 13.253 15.849 1.00 59.22 483 ARG A O 1
ATOM 3799 N N . ASP A 1 484 ? 15.502 13.021 18.009 1.00 46.38 484 ASP A N 1
ATOM 3800 C CA . ASP A 1 484 ? 15.716 14.446 18.242 1.00 46.38 484 ASP A CA 1
ATOM 3801 C C . ASP A 1 484 ? 16.577 15.016 17.101 1.00 46.38 484 ASP A C 1
ATOM 3803 O O . ASP A 1 484 ? 17.708 14.573 16.873 1.00 46.38 484 ASP A O 1
ATOM 3807 N N . GLU A 1 485 ? 16.036 15.977 16.347 1.00 45.00 485 GLU A N 1
ATOM 3808 C CA . GLU A 1 485 ? 16.748 16.725 15.304 1.00 45.00 485 GLU A CA 1
ATOM 3809 C C . GLU A 1 485 ? 17.790 17.674 15.937 1.00 45.00 485 GLU A C 1
ATOM 3811 O O . GLU A 1 485 ? 17.878 18.860 15.621 1.00 45.00 485 GLU A O 1
ATOM 3816 N N . GLU A 1 486 ? 18.603 17.179 16.870 1.00 38.19 486 GLU A N 1
ATOM 3817 C CA . GLU A 1 486 ? 19.536 17.979 17.665 1.00 38.19 486 GLU A CA 1
ATOM 3818 C C . GLU A 1 486 ? 20.719 18.540 16.852 1.00 38.19 486 GLU A C 1
ATOM 3820 O O . GLU A 1 486 ? 21.479 19.356 17.372 1.00 38.19 486 GLU A O 1
ATOM 3825 N N . ASN A 1 487 ? 20.886 18.178 15.573 1.00 36.09 487 ASN A N 1
ATOM 3826 C CA . ASN A 1 487 ? 22.129 18.459 14.843 1.00 36.09 487 ASN A CA 1
ATOM 3827 C C . ASN A 1 487 ? 22.080 19.488 13.708 1.00 36.09 487 ASN A C 1
ATOM 3829 O O . ASN A 1 487 ? 23.143 19.802 13.175 1.00 36.09 487 ASN A O 1
ATOM 3833 N N . ASN A 1 488 ? 20.939 20.097 13.374 1.00 37.94 488 ASN A N 1
ATOM 3834 C CA . ASN A 1 488 ? 20.920 21.176 12.378 1.00 37.94 488 ASN A CA 1
ATOM 3835 C C . ASN A 1 488 ? 20.359 22.468 12.973 1.00 37.94 488 ASN A C 1
ATOM 3837 O O . ASN A 1 488 ? 19.166 22.607 13.204 1.00 37.94 488 ASN A O 1
ATOM 3841 N N . GLY A 1 489 ? 21.257 23.431 13.215 1.00 38.34 489 GLY A N 1
ATOM 3842 C CA . GLY A 1 489 ? 21.042 24.718 13.892 1.00 38.34 489 GLY A CA 1
ATOM 3843 C C . GLY A 1 489 ? 20.088 25.721 13.224 1.00 38.34 489 GLY A C 1
ATOM 3844 O O . GLY A 1 489 ? 20.368 26.921 13.221 1.00 38.34 489 GLY A O 1
ATOM 3845 N N . SER A 1 490 ? 18.950 25.268 12.706 1.00 39.06 490 SER A N 1
ATOM 3846 C CA . SER A 1 490 ? 17.850 26.091 12.217 1.00 39.06 490 SER A CA 1
ATOM 3847 C C . SER A 1 490 ? 16.676 26.014 13.192 1.00 39.06 490 SER A C 1
ATOM 3849 O O . SER A 1 490 ? 15.961 25.026 13.304 1.00 39.06 490 SER A O 1
ATOM 3851 N N . LYS A 1 491 ? 16.502 27.097 13.944 1.00 45.88 491 LYS A N 1
ATOM 3852 C CA . LYS A 1 491 ? 15.431 27.304 14.916 1.00 45.88 491 LYS A CA 1
ATOM 3853 C C . LYS A 1 491 ? 14.043 27.274 14.256 1.00 45.88 491 LYS A C 1
ATOM 3855 O O . LYS A 1 491 ? 13.658 28.268 13.648 1.00 45.88 491 LYS A O 1
ATOM 3860 N N . ARG A 1 492 ? 13.227 26.281 14.609 1.00 40.84 492 ARG A N 1
ATOM 3861 C CA . ARG A 1 492 ? 11.841 26.495 15.065 1.00 40.84 492 ARG A CA 1
ATOM 3862 C C . ARG A 1 492 ? 11.566 25.549 16.234 1.00 40.84 492 ARG A C 1
ATOM 3864 O O . ARG A 1 492 ? 11.327 24.367 16.064 1.00 40.84 492 ARG A O 1
ATOM 3871 N N . LYS A 1 493 ? 11.626 26.099 17.453 1.00 43.53 493 LYS A N 1
ATOM 3872 C CA . LYS A 1 493 ? 10.980 25.503 18.626 1.00 43.53 493 LYS A CA 1
ATOM 3873 C C . LYS A 1 493 ? 9.477 25.461 18.328 1.00 43.53 493 LYS A C 1
ATOM 3875 O O . LYS A 1 493 ? 8.819 26.472 18.543 1.00 43.53 493 LYS A O 1
ATOM 3880 N N . LEU A 1 494 ? 8.960 24.333 17.864 1.00 46.31 494 LEU A N 1
ATOM 3881 C CA . LEU A 1 494 ? 7.615 23.891 18.231 1.00 46.31 494 LEU A CA 1
ATOM 3882 C C . LEU A 1 494 ? 7.755 23.249 19.625 1.00 46.31 494 LEU A C 1
ATOM 3884 O O . LEU A 1 494 ? 8.077 22.082 19.752 1.00 46.31 494 LEU A O 1
ATOM 3888 N N . THR A 1 495 ? 8.039 24.040 20.663 1.00 45.94 495 THR A N 1
ATOM 3889 C CA . THR A 1 495 ? 7.092 24.343 21.753 1.00 45.94 495 THR A CA 1
ATOM 3890 C C . THR A 1 495 ? 6.447 23.102 22.382 1.00 45.94 495 THR A C 1
ATOM 3892 O O . THR A 1 495 ? 5.385 22.675 21.952 1.00 45.94 495 THR A O 1
ATOM 3895 N N . GLY A 1 496 ? 7.023 22.627 23.493 1.00 59.69 496 GLY A N 1
ATOM 3896 C CA . GLY A 1 496 ? 6.334 21.781 24.478 1.00 59.69 496 GLY A CA 1
ATOM 3897 C C . GLY A 1 496 ? 6.642 20.286 24.403 1.00 59.69 496 GLY A C 1
ATOM 3898 O O . GLY A 1 496 ? 7.312 19.824 23.491 1.00 59.69 496 GLY A O 1
ATOM 3899 N N . ASN A 1 497 ? 6.143 19.555 25.404 1.00 79.75 497 ASN A N 1
ATOM 3900 C CA . ASN A 1 497 ? 6.056 18.093 25.468 1.00 79.75 497 ASN A CA 1
ATOM 3901 C C . ASN A 1 497 ? 5.064 17.609 24.383 1.00 79.75 497 ASN A C 1
ATOM 3903 O O . ASN A 1 497 ? 3.997 17.113 24.711 1.00 79.75 497 ASN A O 1
ATOM 3907 N N . MET A 1 498 ? 5.329 17.856 23.099 1.00 85.19 498 MET A N 1
ATOM 3908 C CA . MET A 1 498 ? 4.437 17.515 21.983 1.00 85.19 498 MET A CA 1
ATOM 3909 C C . MET A 1 498 ? 5.128 16.516 21.061 1.00 85.19 498 MET A C 1
ATOM 3911 O O . MET A 1 498 ? 6.291 16.692 20.708 1.00 85.19 498 MET A O 1
ATOM 3915 N N . ARG A 1 499 ? 4.382 15.505 20.631 1.00 86.75 499 ARG A N 1
ATOM 3916 C CA . ARG A 1 499 ? 4.838 14.404 19.793 1.00 86.75 499 ARG A CA 1
ATOM 3917 C C . ARG A 1 499 ? 4.151 14.459 18.437 1.00 86.75 499 ARG A C 1
ATOM 3919 O O . ARG A 1 499 ? 2.927 14.578 18.371 1.00 86.75 499 ARG A O 1
ATOM 3926 N N . LYS A 1 500 ? 4.933 14.370 17.361 1.00 90.31 500 LYS A N 1
ATOM 3927 C CA . LYS A 1 500 ? 4.415 14.261 15.991 1.00 90.31 500 LYS A CA 1
ATOM 3928 C C . LYS A 1 500 ? 3.744 12.897 15.802 1.00 90.31 500 LYS A C 1
ATOM 3930 O O . LYS A 1 500 ? 4.305 11.876 16.195 1.00 90.31 500 LYS A O 1
ATOM 3935 N N . THR A 1 501 ? 2.559 12.875 15.202 1.00 93.25 501 THR A N 1
ATOM 3936 C CA . THR A 1 501 ? 1.831 11.637 14.875 1.00 93.25 501 THR A CA 1
ATOM 3937 C C . THR A 1 501 ? 1.939 11.306 13.386 1.00 93.25 501 THR A C 1
ATOM 3939 O O . THR A 1 501 ? 2.432 12.113 12.599 1.00 93.25 501 THR A O 1
ATOM 3942 N N . ILE A 1 502 ? 1.460 10.126 12.987 1.00 92.38 502 ILE A N 1
ATOM 3943 C CA . ILE A 1 502 ? 1.333 9.734 11.578 1.00 92.38 502 ILE A CA 1
ATOM 3944 C C . ILE A 1 502 ? 0.093 10.330 10.902 1.00 92.38 502 ILE A C 1
ATOM 3946 O O . ILE A 1 502 ? -0.137 10.026 9.743 1.00 92.38 502 ILE A O 1
ATOM 3950 N N . PHE A 1 503 ? -0.740 11.119 11.586 1.00 95.31 503 PHE A N 1
ATOM 3951 C CA . PHE A 1 503 ? -1.878 11.772 10.941 1.00 95.31 503 PHE A CA 1
ATOM 3952 C C . PHE A 1 503 ? -1.409 13.023 10.196 1.00 95.31 503 PHE A C 1
ATOM 3954 O O . PHE A 1 503 ? -0.741 13.883 10.779 1.00 95.31 503 PHE A O 1
ATOM 3961 N N . SER A 1 504 ? -1.787 13.131 8.924 1.00 93.81 504 SER A N 1
ATOM 3962 C CA . SER A 1 504 ? -1.475 14.267 8.054 1.00 93.81 504 SER A CA 1
ATOM 3963 C C . SER A 1 504 ? -2.738 14.841 7.405 1.00 93.81 504 SER A C 1
ATOM 3965 O O . SER A 1 504 ? -3.785 14.189 7.310 1.00 93.81 504 SER A O 1
ATOM 3967 N N . VAL A 1 505 ? -2.648 16.091 6.964 1.00 89.19 505 VAL A N 1
ATOM 3968 C CA . VAL A 1 505 ? -3.692 16.750 6.181 1.00 89.19 505 VAL A CA 1
ATOM 3969 C C . VAL A 1 505 ? -3.630 16.285 4.728 1.00 89.19 505 VAL A C 1
ATOM 3971 O O . VAL A 1 505 ? -2.579 16.351 4.101 1.00 89.19 505 VAL A O 1
ATOM 3974 N N . GLY A 1 506 ? -4.780 15.879 4.183 1.00 79.69 506 GLY A N 1
ATOM 3975 C CA . GLY A 1 506 ? -4.963 15.667 2.746 1.00 79.69 506 GLY A CA 1
ATOM 3976 C C . GLY A 1 506 ? -5.848 16.718 2.098 1.00 79.69 506 GLY A C 1
ATOM 3977 O O . GLY A 1 506 ? -6.754 17.262 2.734 1.00 79.69 506 GLY A O 1
ATOM 3978 N N . ASP A 1 507 ? -5.638 16.938 0.803 1.00 68.44 507 ASP A N 1
ATOM 3979 C CA . ASP A 1 507 ? -6.453 17.879 0.033 1.00 68.44 507 ASP A CA 1
ATOM 3980 C C . ASP A 1 507 ? -7.685 17.228 -0.608 1.00 68.44 507 ASP A C 1
ATOM 3982 O O . ASP A 1 507 ? -8.697 17.904 -0.827 1.00 68.44 507 ASP A O 1
ATOM 3986 N N . HIS A 1 508 ? -7.628 15.927 -0.920 1.00 77.56 508 HIS A N 1
ATOM 3987 C CA . HIS A 1 508 ? -8.607 15.312 -1.829 1.00 77.56 508 HIS A CA 1
ATOM 3988 C C . HIS A 1 508 ? -9.118 13.924 -1.432 1.00 77.56 508 HIS A C 1
ATOM 3990 O O . HIS A 1 508 ? -10.265 13.613 -1.742 1.00 77.56 508 HIS A O 1
ATOM 3996 N N . VAL A 1 509 ? -8.305 13.083 -0.787 1.00 85.62 509 VAL A N 1
ATOM 3997 C CA . VAL A 1 509 ? -8.654 11.679 -0.510 1.00 85.62 509 VAL A CA 1
ATOM 3998 C C . VAL A 1 509 ? -8.156 11.288 0.880 1.00 85.62 509 VAL A C 1
ATOM 4000 O O . VAL A 1 509 ? -7.084 11.721 1.297 1.00 85.62 509 VAL A O 1
ATOM 4003 N N . ASN A 1 510 ? -8.942 10.482 1.597 1.00 90.75 510 ASN A N 1
ATOM 4004 C CA . ASN A 1 510 ? -8.503 9.852 2.837 1.00 90.75 510 ASN A CA 1
ATOM 4005 C C . ASN A 1 510 ? -7.631 8.637 2.504 1.00 90.75 510 ASN A C 1
ATOM 4007 O O . ASN A 1 510 ? -8.020 7.818 1.669 1.00 90.75 510 ASN A O 1
ATOM 4011 N N . VAL A 1 511 ? -6.473 8.496 3.145 1.00 91.75 511 VAL A N 1
ATOM 4012 C CA . VAL A 1 511 ? -5.506 7.444 2.801 1.00 91.75 511 VAL A CA 1
ATOM 4013 C C . VAL A 1 511 ? -5.006 6.737 4.053 1.00 91.75 511 VAL A C 1
ATOM 4015 O O . VAL A 1 511 ? -4.612 7.382 5.022 1.00 91.75 511 VAL A O 1
ATOM 4018 N N . LEU A 1 512 ? -4.994 5.405 4.027 1.00 93.31 512 LEU A N 1
ATOM 4019 C CA . LEU A 1 512 ? -4.231 4.580 4.955 1.00 93.31 512 LEU A CA 1
ATOM 4020 C C . LEU A 1 512 ? -2.880 4.240 4.345 1.00 93.31 512 LEU A C 1
ATOM 4022 O O . LEU A 1 512 ? -2.792 3.410 3.440 1.00 93.31 512 LEU A O 1
ATOM 4026 N N . GLY A 1 513 ? -1.844 4.877 4.873 1.00 93.00 513 GLY A N 1
ATOM 4027 C CA . GLY A 1 513 ? -0.477 4.672 4.438 1.00 93.00 513 GLY A CA 1
ATOM 4028 C C . GLY A 1 513 ? 0.188 3.412 4.978 1.00 93.00 513 GLY A C 1
ATOM 4029 O O . GLY A 1 513 ? -0.342 2.683 5.827 1.00 93.00 513 GLY A O 1
ATOM 4030 N N . LEU A 1 514 ? 1.429 3.228 4.541 1.00 91.88 514 LEU A N 1
ATOM 4031 C CA . LEU A 1 514 ? 2.320 2.151 4.935 1.00 91.88 514 LEU A CA 1
ATOM 4032 C C . LEU A 1 514 ? 2.443 1.965 6.455 1.00 91.88 514 LEU A C 1
ATOM 4034 O O . LEU A 1 514 ? 2.366 0.809 6.866 1.00 91.88 514 LEU A O 1
ATOM 4038 N N . PRO A 1 515 ? 2.542 3.012 7.311 1.00 91.44 515 PRO A N 1
ATOM 4039 C CA . PRO A 1 515 ? 2.610 2.804 8.757 1.00 91.44 515 PRO A CA 1
ATOM 4040 C C . PRO A 1 515 ? 1.438 2.000 9.313 1.00 91.44 515 PRO A C 1
ATOM 4042 O O . PRO A 1 515 ? 1.636 1.190 10.211 1.00 91.44 515 PRO A O 1
ATOM 4045 N N . PHE A 1 516 ? 0.226 2.184 8.784 1.00 92.81 516 PHE A N 1
ATOM 4046 C CA . PHE A 1 516 ? -0.912 1.359 9.178 1.00 92.81 516 PHE A CA 1
ATOM 4047 C C . PHE A 1 516 ? -0.773 -0.064 8.632 1.00 92.81 516 PHE A C 1
ATOM 4049 O O . PHE A 1 516 ? -0.832 -1.028 9.400 1.00 92.81 516 PHE A O 1
ATOM 4056 N N . ILE A 1 517 ? -0.537 -0.183 7.322 1.00 92.75 517 ILE A N 1
ATOM 4057 C CA . ILE A 1 517 ? -0.468 -1.463 6.601 1.00 92.75 517 ILE A CA 1
ATOM 4058 C C . ILE A 1 517 ? 0.558 -2.406 7.241 1.00 92.75 517 ILE A C 1
ATOM 4060 O O . ILE A 1 517 ? 0.309 -3.604 7.353 1.00 92.75 517 ILE A O 1
ATOM 4064 N N . SER A 1 518 ? 1.696 -1.877 7.691 1.00 90.75 518 SER A N 1
ATOM 4065 C CA . SER A 1 518 ? 2.783 -2.678 8.245 1.00 90.75 518 SER A CA 1
ATOM 4066 C C . SER A 1 518 ? 2.736 -2.846 9.766 1.00 90.75 518 SER A C 1
ATOM 4068 O O . SER A 1 518 ? 3.438 -3.711 10.288 1.00 90.75 518 SER A O 1
ATOM 4070 N N . CYS A 1 519 ? 1.931 -2.081 10.509 1.00 87.94 519 CYS A N 1
ATOM 4071 C CA . CYS A 1 519 ? 1.929 -2.136 11.980 1.00 87.94 519 CYS A CA 1
ATOM 4072 C C . CYS A 1 519 ? 0.629 -2.601 12.624 1.00 87.94 519 CYS A C 1
ATOM 4074 O O . CYS A 1 519 ? 0.637 -2.899 13.817 1.00 87.94 519 CYS A O 1
ATOM 4076 N N . ALA A 1 520 ? -0.461 -2.705 11.867 1.00 84.62 520 ALA A N 1
ATOM 4077 C CA . ALA A 1 520 ? -1.753 -3.149 12.387 1.00 84.62 520 ALA A CA 1
ATOM 4078 C C . ALA A 1 520 ? -1.822 -4.659 12.706 1.00 84.62 520 ALA A C 1
ATOM 4080 O O . ALA A 1 520 ? -2.823 -5.141 13.233 1.00 84.62 520 ALA A O 1
ATOM 4081 N N . GLY A 1 521 ? -0.776 -5.429 12.373 1.00 83.56 521 GLY A N 1
ATOM 4082 C CA . GLY A 1 521 ? -0.711 -6.867 12.665 1.00 83.56 521 GLY A CA 1
ATOM 4083 C C . GLY A 1 521 ? -1.705 -7.720 11.867 1.00 83.56 521 GLY A C 1
ATOM 4084 O O . GLY A 1 521 ? -2.000 -8.846 12.273 1.00 83.56 521 GLY A O 1
ATOM 4085 N N . ILE A 1 522 ? -2.206 -7.190 10.751 1.00 88.62 522 ILE A N 1
ATOM 4086 C CA . ILE A 1 522 ? -3.154 -7.828 9.833 1.00 88.62 522 ILE A CA 1
ATOM 4087 C C . ILE A 1 522 ? -2.521 -8.000 8.453 1.00 88.62 522 ILE A C 1
ATOM 4089 O O . ILE A 1 522 ? -1.632 -7.240 8.074 1.00 88.62 522 ILE A O 1
ATOM 4093 N N . ASP A 1 523 ? -3.008 -8.973 7.692 1.00 92.31 523 ASP A N 1
ATOM 4094 C CA . ASP A 1 523 ? -2.735 -9.076 6.263 1.00 92.31 523 ASP A CA 1
ATOM 4095 C C . ASP A 1 523 ? -3.924 -8.548 5.469 1.00 92.31 523 ASP A C 1
ATOM 4097 O O . ASP A 1 523 ? -5.086 -8.727 5.848 1.00 92.31 523 ASP A O 1
ATOM 4101 N N . LEU A 1 524 ? -3.617 -7.902 4.351 1.00 93.94 524 LEU A N 1
ATOM 4102 C CA . LEU A 1 524 ? -4.599 -7.280 3.471 1.00 93.94 524 LEU A CA 1
ATOM 4103 C C . LEU A 1 524 ? -4.597 -8.020 2.141 1.00 93.94 524 LEU A C 1
ATOM 4105 O O . LEU A 1 524 ? -3.561 -8.063 1.482 1.00 93.94 524 LEU A O 1
ATOM 4109 N N . VAL A 1 525 ? -5.731 -8.593 1.740 1.00 94.19 525 VAL A N 1
ATOM 4110 C CA . VAL A 1 525 ? -5.870 -9.287 0.450 1.00 94.19 525 VAL A CA 1
ATOM 4111 C C . VAL A 1 525 ? -6.835 -8.523 -0.438 1.00 94.19 525 VAL A C 1
ATOM 4113 O O . VAL A 1 525 ? -7.982 -8.293 -0.062 1.00 94.19 525 VAL A O 1
ATOM 4116 N N . PHE A 1 526 ? -6.380 -8.166 -1.630 1.00 93.31 526 PHE A N 1
ATOM 4117 C CA . PHE A 1 526 ? -7.177 -7.530 -2.669 1.00 93.31 526 PHE A CA 1
ATOM 4118 C C . PHE A 1 526 ? -7.386 -8.529 -3.797 1.00 93.31 526 PHE A C 1
ATOM 4120 O O . PHE A 1 526 ? -6.425 -8.909 -4.463 1.00 93.31 526 PHE A O 1
ATOM 4127 N N . ASP A 1 527 ? -8.625 -8.963 -3.988 1.00 91.25 527 ASP A N 1
ATOM 4128 C CA . ASP A 1 527 ? -9.051 -9.761 -5.129 1.00 91.25 527 ASP A CA 1
ATOM 4129 C C . ASP A 1 527 ? -9.729 -8.828 -6.134 1.00 91.25 527 ASP A C 1
ATOM 4131 O O . ASP A 1 527 ? -10.903 -8.467 -6.005 1.00 91.25 527 ASP A O 1
ATOM 4135 N N . ASP A 1 528 ? -8.945 -8.368 -7.108 1.00 87.75 528 ASP A N 1
ATOM 4136 C CA . ASP A 1 528 ? -9.400 -7.388 -8.088 1.00 87.75 528 ASP A CA 1
ATOM 4137 C C . ASP A 1 528 ? -10.356 -8.011 -9.114 1.00 87.75 528 ASP A C 1
ATOM 4139 O O . ASP A 1 528 ? -11.133 -7.277 -9.732 1.00 87.75 528 ASP A O 1
ATOM 4143 N N . GLN A 1 529 ? -10.301 -9.336 -9.293 1.00 87.00 529 GLN A N 1
ATOM 4144 C CA . GLN A 1 529 ? -11.176 -10.080 -10.197 1.00 87.00 529 GLN A CA 1
ATOM 4145 C C . GLN A 1 529 ? -12.583 -10.212 -9.614 1.00 87.00 529 GLN A C 1
ATOM 4147 O O . GLN A 1 529 ? -13.555 -9.944 -10.317 1.00 87.00 529 GLN A O 1
ATOM 4152 N N . GLU A 1 530 ? -12.686 -10.562 -8.332 1.00 87.06 530 GLU A N 1
ATOM 4153 C CA . GLU A 1 530 ? -13.978 -10.716 -7.652 1.00 87.06 530 GLU A CA 1
ATOM 4154 C C . GLU A 1 530 ? -14.477 -9.406 -7.010 1.00 87.06 530 GLU A C 1
ATOM 4156 O O . GLU A 1 530 ? -15.603 -9.333 -6.515 1.00 87.06 530 GLU A O 1
ATOM 4161 N N . HIS A 1 531 ? -13.663 -8.342 -7.030 1.00 87.88 531 HIS A N 1
ATOM 4162 C CA . HIS A 1 531 ? -13.920 -7.066 -6.345 1.00 87.88 531 HIS A CA 1
ATOM 4163 C C . HIS A 1 531 ? -14.112 -7.225 -4.829 1.00 87.88 531 HIS A C 1
ATOM 4165 O O . HIS A 1 531 ? -14.983 -6.595 -4.208 1.00 87.88 531 HIS A O 1
ATOM 4171 N N . ILE A 1 532 ? -13.275 -8.074 -4.232 1.00 88.75 532 ILE A N 1
ATOM 4172 C CA . ILE A 1 532 ? -13.331 -8.433 -2.819 1.00 88.75 532 ILE A CA 1
ATOM 4173 C C . ILE A 1 532 ? -12.063 -7.965 -2.102 1.00 88.75 532 ILE A C 1
ATOM 4175 O O . ILE A 1 532 ? -10.948 -8.081 -2.605 1.00 88.75 532 ILE A O 1
ATOM 4179 N N . PHE A 1 533 ? -12.240 -7.458 -0.886 1.00 90.44 533 PHE A N 1
ATOM 4180 C CA . PHE A 1 533 ? -11.162 -7.136 0.040 1.00 90.44 533 PHE A CA 1
ATOM 4181 C C . PHE A 1 533 ? -11.270 -8.014 1.286 1.00 90.44 533 PHE A C 1
ATOM 4183 O O . PHE A 1 533 ? -12.351 -8.142 1.863 1.00 90.44 533 PHE A O 1
ATOM 4190 N N . TYR A 1 534 ? -10.156 -8.608 1.707 1.00 91.19 534 TYR A N 1
ATOM 4191 C CA . TYR A 1 534 ? -10.070 -9.385 2.936 1.00 91.19 534 TYR A CA 1
ATOM 4192 C C . TYR A 1 534 ? -9.095 -8.738 3.912 1.00 91.19 534 TYR A C 1
ATOM 4194 O O . TYR A 1 534 ? -7.982 -8.363 3.542 1.00 91.19 534 TYR A O 1
ATOM 4202 N N . ILE A 1 535 ? -9.497 -8.704 5.178 1.00 89.94 535 ILE A N 1
ATOM 4203 C CA . ILE A 1 535 ? -8.600 -8.484 6.311 1.00 89.94 535 ILE A CA 1
ATOM 4204 C C . ILE A 1 535 ? -8.397 -9.831 6.986 1.00 89.94 535 ILE A C 1
ATOM 4206 O O . ILE A 1 535 ? -9.375 -10.482 7.357 1.00 89.94 535 ILE A O 1
ATOM 4210 N N . VAL A 1 536 ? -7.146 -10.254 7.131 1.00 87.81 536 VAL A N 1
ATOM 4211 C CA . VAL A 1 536 ? -6.769 -11.585 7.614 1.00 87.81 536 VAL A CA 1
ATOM 4212 C C . VAL A 1 536 ? -5.863 -11.448 8.833 1.00 87.81 536 VAL A C 1
ATOM 4214 O O . VAL A 1 536 ? -4.916 -10.669 8.829 1.00 87.81 536 VAL A O 1
ATOM 4217 N N . GLY A 1 537 ? -6.117 -12.230 9.879 1.00 77.56 537 GLY A N 1
ATOM 4218 C CA . GLY A 1 537 ? -5.318 -12.185 11.106 1.00 77.56 537 GLY A CA 1
ATOM 4219 C C . GLY A 1 537 ? -5.677 -11.026 12.047 1.00 77.56 537 GLY A C 1
ATOM 4220 O O . GLY A 1 537 ? -6.660 -10.322 11.839 1.00 77.56 537 GLY A O 1
ATOM 4221 N N . GLY A 1 538 ? -4.903 -10.883 13.130 1.00 60.31 538 GLY A N 1
ATOM 4222 C CA . GLY A 1 538 ? -5.177 -9.971 14.251 1.00 60.31 538 GLY A CA 1
ATOM 4223 C C . GLY A 1 538 ? -6.175 -10.521 15.286 1.00 60.31 538 GLY A C 1
ATOM 4224 O O . GLY A 1 538 ? -6.877 -11.511 15.054 1.00 60.31 538 GLY A O 1
ATOM 4225 N N . THR A 1 539 ? -6.257 -9.888 16.463 1.00 53.59 539 THR A N 1
ATOM 4226 C CA . THR A 1 539 ? -7.421 -10.021 17.357 1.00 53.59 539 THR A CA 1
ATOM 4227 C C . THR A 1 539 ? -8.608 -9.323 16.704 1.00 53.59 539 THR A C 1
ATOM 4229 O O . THR A 1 539 ? -8.957 -8.207 17.070 1.00 53.59 539 THR A O 1
ATOM 4232 N N . LEU A 1 540 ? -9.217 -9.980 15.715 1.00 51.34 540 LEU A N 1
ATOM 4233 C CA . LEU A 1 540 ? -10.513 -9.591 15.171 1.00 51.34 540 LEU A CA 1
ATOM 4234 C C . LEU A 1 540 ? -11.552 -9.802 16.275 1.00 51.34 540 LEU A C 1
ATOM 4236 O O . LEU A 1 540 ? -12.135 -10.883 16.417 1.00 51.34 540 LEU A O 1
ATOM 4240 N N . ASN A 1 541 ? -11.729 -8.790 17.118 1.00 43.44 541 ASN A N 1
ATOM 4241 C CA . ASN A 1 541 ? -12.829 -8.766 18.057 1.00 43.44 541 ASN A CA 1
ATOM 4242 C C . ASN A 1 541 ? -14.100 -8.528 17.237 1.00 43.44 541 ASN A C 1
ATOM 4244 O O . ASN A 1 541 ? -14.239 -7.526 16.545 1.00 43.44 541 ASN A O 1
ATOM 4248 N N . SER A 1 542 ? -15.020 -9.495 17.279 1.00 36.31 542 SER A N 1
ATOM 4249 C CA . SER A 1 542 ? -16.405 -9.296 16.834 1.00 36.31 542 SER A CA 1
ATOM 4250 C C . SER A 1 542 ? -16.943 -8.020 17.487 1.00 36.31 542 SER A C 1
ATOM 4252 O O . SER A 1 542 ? -16.613 -7.824 18.660 1.00 36.31 542 SER A O 1
ATOM 4254 N N . PRO A 1 543 ? -17.776 -7.205 16.802 1.00 35.69 543 PRO A N 1
ATOM 4255 C CA . PRO A 1 543 ? -18.176 -5.885 17.274 1.00 35.69 543 PRO A CA 1
ATOM 4256 C C . PRO A 1 543 ? -18.550 -5.947 18.748 1.00 35.69 543 PRO A C 1
ATOM 4258 O O . PRO A 1 543 ? -19.525 -6.606 19.135 1.00 35.69 543 PRO A O 1
ATOM 4261 N N . LEU A 1 544 ? -17.730 -5.295 19.574 1.00 36.22 544 LEU A N 1
ATOM 4262 C CA . LEU A 1 544 ? -18.122 -4.948 20.923 1.00 36.22 544 LEU A CA 1
ATOM 4263 C C . LEU A 1 544 ? -19.459 -4.233 20.777 1.00 36.22 544 LEU A C 1
ATOM 4265 O O . LEU A 1 544 ? -19.597 -3.288 20.002 1.00 36.22 544 LEU A O 1
ATOM 4269 N N . SER A 1 545 ? -20.470 -4.722 21.489 1.00 32.22 545 SER A N 1
ATOM 4270 C CA . SER A 1 545 ? -21.686 -3.960 21.691 1.00 32.22 545 SER A CA 1
ATOM 4271 C C . SER A 1 545 ? -21.267 -2.641 22.336 1.00 32.22 545 SER A C 1
ATOM 4273 O O . SER A 1 545 ? -21.076 -2.590 23.553 1.00 32.22 545 SER A O 1
ATOM 4275 N N . LEU A 1 546 ? -21.094 -1.598 21.526 1.00 30.11 546 LEU A N 1
ATOM 4276 C CA . LEU A 1 546 ? -21.069 -0.210 21.956 1.00 30.11 546 LEU A CA 1
ATOM 4277 C C . LEU A 1 546 ? -22.467 0.085 22.518 1.00 30.11 546 LEU A C 1
ATOM 4279 O O . LEU A 1 546 ? -23.339 0.645 21.864 1.00 30.11 546 LEU A O 1
ATOM 4283 N N . GLN A 1 547 ? -22.720 -0.424 23.723 1.00 28.14 547 GLN A N 1
ATOM 4284 C CA . GLN A 1 547 ? -23.732 0.090 24.621 1.00 28.14 547 GLN A CA 1
ATOM 4285 C C . GLN A 1 547 ? -23.067 1.222 25.390 1.00 28.14 547 GLN A C 1
ATOM 4287 O O . GLN A 1 547 ? -22.398 0.979 26.393 1.00 28.14 547 GLN A O 1
ATOM 4292 N N . ASN A 1 548 ? -23.243 2.436 24.878 1.00 29.95 548 ASN A N 1
ATOM 4293 C CA . ASN A 1 548 ? -23.598 3.606 25.674 1.00 29.95 548 ASN A CA 1
ATOM 4294 C C . ASN A 1 548 ? -24.294 4.631 24.786 1.00 29.95 548 ASN A C 1
ATOM 4296 O O . ASN A 1 548 ? -23.682 5.044 23.780 1.00 29.95 548 ASN A O 1
#